Protein AF-A0AAI9C1G9-F1 (afdb_monomer)

Nearest PDB structures (foldseek):
  2fsv-assembly1_C  TM=9.265E-01  e=2.258E-11  Rhodospirillum rubrum
  1nm5-assembly1_C  TM=9.091E-01  e=2.316E-10  Rhodospirillum rubrum
  1pno-assembly1_A  TM=8.678E-01  e=1.415E-10  Rhodospirillum rubrum
  1d4o-assembly1_A  TM=9.090E-01  e=1.015E-09  Bos taurus
  1pt9-assembly1_A  TM=8.910E-01  e=1.213E-09  Homo sapiens

Structure (mmCIF, N/CA/C/O backbone):
data_AF-A0AAI9C1G9-F1
#
_entry.id   AF-A0AAI9C1G9-F1
#
loop_
_atom_site.group_PDB
_atom_site.id
_atom_site.type_symbol
_atom_site.label_atom_id
_atom_site.label_alt_id
_atom_site.label_comp_id
_atom_site.label_asym_id
_atom_site.label_entity_id
_atom_site.label_seq_id
_atom_site.pdbx_PDB_ins_code
_atom_site.Cartn_x
_atom_site.Cartn_y
_atom_site.Cartn_z
_atom_site.occupancy
_atom_site.B_iso_or_equiv
_atom_site.auth_seq_id
_atom_site.auth_comp_id
_atom_site.auth_asym_id
_atom_site.auth_atom_id
_atom_site.pdbx_PDB_model_num
ATOM 1 N N . MET A 1 1 ? -0.923 26.317 -31.491 1.00 44.28 1 MET A N 1
ATOM 2 C CA . MET A 1 1 ? -0.636 27.237 -30.366 1.00 44.28 1 MET A CA 1
ATOM 3 C C . MET A 1 1 ? 0.848 27.139 -30.075 1.00 44.28 1 MET A C 1
ATOM 5 O O . MET A 1 1 ? 1.310 26.028 -29.861 1.00 44.28 1 MET A O 1
ATOM 9 N N . SER A 1 2 ? 1.595 28.244 -30.131 1.00 45.97 2 SER A N 1
ATOM 10 C CA . SER A 1 2 ? 3.018 28.230 -29.764 1.00 45.97 2 SER A CA 1
ATOM 11 C C . SER A 1 2 ? 3.150 27.830 -28.288 1.00 45.97 2 SER A C 1
ATOM 13 O O . SER A 1 2 ? 2.662 28.537 -27.409 1.00 45.97 2 SER A O 1
ATOM 15 N N . LEU A 1 3 ? 3.766 26.677 -28.019 1.00 59.25 3 LEU A N 1
ATOM 16 C CA . LEU A 1 3 ? 4.026 26.133 -26.677 1.00 59.25 3 LEU A CA 1
ATOM 17 C C . LEU A 1 3 ? 5.190 26.847 -25.958 1.00 59.25 3 LEU A C 1
ATOM 19 O O . LEU A 1 3 ? 5.670 26.363 -24.936 1.00 59.25 3 LEU A O 1
ATOM 23 N N . GLY A 1 4 ? 5.624 28.019 -26.440 1.00 59.50 4 GLY A N 1
ATOM 24 C CA . GLY A 1 4 ? 6.788 28.748 -25.921 1.00 59.50 4 GLY A CA 1
ATOM 25 C C . GLY A 1 4 ? 6.723 29.145 -24.438 1.00 59.50 4 GLY A C 1
ATOM 26 O O . GLY A 1 4 ? 7.753 29.454 -23.850 1.00 59.50 4 GLY A O 1
ATOM 27 N N . PHE A 1 5 ? 5.546 29.100 -23.801 1.00 68.44 5 PHE A N 1
ATOM 28 C CA . PHE A 1 5 ? 5.408 29.350 -22.360 1.00 68.44 5 PHE A CA 1
ATOM 29 C C . PHE A 1 5 ? 5.807 28.146 -21.484 1.00 68.44 5 PHE A C 1
ATOM 31 O O . PHE A 1 5 ? 6.069 28.314 -20.291 1.00 68.44 5 PHE A O 1
ATOM 38 N N . VAL A 1 6 ? 5.871 26.931 -22.043 1.00 75.50 6 VAL A N 1
ATOM 39 C CA . VAL A 1 6 ? 6.248 25.720 -21.301 1.00 75.50 6 VAL A CA 1
ATOM 40 C C . VAL A 1 6 ? 7.773 25.611 -21.274 1.00 75.50 6 VAL A C 1
ATOM 42 O O . VAL A 1 6 ? 8.403 24.997 -22.132 1.00 75.50 6 VAL A O 1
ATOM 45 N N . SER A 1 7 ? 8.417 26.222 -20.282 1.00 83.81 7 SER A N 1
ATOM 46 C CA . SER A 1 7 ? 9.854 26.024 -20.038 1.00 83.81 7 SER A CA 1
ATOM 47 C C . SER A 1 7 ? 10.109 24.748 -19.221 1.00 83.81 7 SER A C 1
ATOM 49 O O . SER A 1 7 ? 9.239 24.299 -18.476 1.00 83.81 7 SER A O 1
ATOM 51 N N . MET A 1 8 ? 11.312 24.163 -19.315 1.00 81.94 8 MET A N 1
ATOM 52 C CA . MET A 1 8 ? 11.683 23.029 -18.444 1.00 81.94 8 MET A CA 1
ATOM 53 C C . MET A 1 8 ? 11.660 23.425 -16.962 1.00 81.94 8 MET A C 1
ATOM 55 O O . MET A 1 8 ? 11.262 22.635 -16.113 1.00 81.94 8 MET A O 1
ATOM 59 N N . ASN A 1 9 ? 11.976 24.687 -16.659 1.00 87.50 9 ASN A N 1
ATOM 60 C CA . ASN A 1 9 ? 11.858 25.241 -15.312 1.00 87.50 9 ASN A CA 1
ATOM 61 C C . ASN A 1 9 ? 10.407 25.233 -14.813 1.00 87.50 9 ASN A C 1
ATOM 63 O O . ASN A 1 9 ? 10.167 24.906 -13.653 1.00 87.50 9 ASN A O 1
ATOM 67 N N . LEU A 1 10 ? 9.437 25.545 -15.682 1.00 88.69 10 LEU A N 1
ATOM 68 C CA . LEU A 1 10 ? 8.017 25.485 -15.331 1.00 88.69 10 LEU A CA 1
ATOM 69 C C . LEU A 1 10 ? 7.576 24.047 -15.028 1.00 88.69 10 LEU A C 1
ATOM 71 O O . LEU A 1 10 ? 6.888 23.828 -14.035 1.00 88.69 10 LEU A O 1
ATOM 75 N N . VAL A 1 11 ? 8.006 23.068 -15.832 1.00 86.88 11 VAL A N 1
ATOM 76 C CA . VAL A 1 11 ? 7.728 21.638 -15.593 1.00 86.88 11 VAL A CA 1
ATOM 77 C C . VAL A 1 11 ? 8.262 21.207 -14.224 1.00 86.88 11 VAL A C 1
ATOM 79 O O . VAL A 1 11 ? 7.514 20.658 -13.414 1.00 86.88 11 VAL A O 1
ATOM 82 N N . THR A 1 12 ? 9.521 21.529 -13.922 1.00 87.31 12 THR A N 1
ATOM 83 C CA . THR A 1 12 ? 10.142 21.220 -12.625 1.00 87.31 12 THR A CA 1
ATOM 84 C C . THR A 1 12 ? 9.409 21.892 -11.462 1.00 87.31 12 THR A C 1
ATOM 86 O O . THR A 1 12 ? 9.171 21.258 -10.433 1.00 87.31 12 THR A O 1
ATOM 89 N N . LEU A 1 13 ? 8.996 23.154 -11.619 1.00 91.06 13 LEU A N 1
ATOM 90 C CA . LEU A 1 13 ? 8.278 23.902 -10.584 1.00 91.06 13 LEU A CA 1
ATOM 91 C C . LEU A 1 13 ? 6.879 23.327 -10.325 1.00 91.06 13 LEU A C 1
ATOM 93 O O . LEU A 1 13 ? 6.468 23.216 -9.170 1.00 91.06 13 LEU A O 1
ATOM 97 N N . LEU A 1 14 ? 6.163 22.904 -11.369 1.00 92.44 14 LEU A N 1
ATOM 98 C CA . LEU A 1 14 ? 4.859 22.258 -11.219 1.00 92.44 14 LEU A CA 1
ATOM 99 C C . LEU A 1 14 ? 4.972 20.869 -10.574 1.00 92.44 14 LEU A C 1
ATOM 101 O O . LEU A 1 14 ? 4.165 20.539 -9.705 1.00 92.44 14 LEU A O 1
ATOM 105 N N . TYR A 1 15 ? 5.997 20.078 -10.911 1.00 90.69 15 TYR A N 1
ATOM 106 C CA . TYR A 1 15 ? 6.278 18.818 -10.212 1.00 90.69 15 TYR A CA 1
ATOM 107 C C . TYR A 1 15 ? 6.652 19.028 -8.742 1.00 90.69 15 TYR A C 1
ATOM 109 O O . TYR A 1 15 ? 6.227 18.249 -7.882 1.00 90.69 15 TYR A O 1
ATOM 117 N N . LEU A 1 16 ? 7.382 20.099 -8.422 1.00 91.06 16 LEU A N 1
ATOM 118 C CA . LEU A 1 16 ? 7.645 20.483 -7.037 1.00 91.06 16 LEU A CA 1
ATOM 119 C C . LEU A 1 16 ? 6.346 20.868 -6.312 1.00 91.06 16 LEU A C 1
ATOM 121 O O . LEU A 1 16 ? 6.103 20.392 -5.204 1.00 91.06 16 LEU A O 1
ATOM 125 N N . ALA A 1 17 ? 5.478 21.663 -6.944 1.00 93.88 17 ALA A N 1
ATOM 126 C CA . ALA A 1 17 ? 4.178 22.028 -6.383 1.00 93.88 17 ALA A CA 1
ATOM 127 C C . ALA A 1 17 ? 3.296 20.791 -6.128 1.00 93.88 17 ALA A C 1
ATOM 129 O O . ALA A 1 17 ? 2.749 20.643 -5.034 1.00 93.88 17 ALA A O 1
ATOM 130 N N . ALA A 1 18 ? 3.226 19.858 -7.084 1.00 94.12 18 ALA A N 1
ATOM 131 C CA . ALA A 1 18 ? 2.527 18.583 -6.917 1.00 94.12 18 ALA A CA 1
ATOM 132 C C . ALA A 1 18 ? 3.094 17.766 -5.742 1.00 94.12 18 ALA A C 1
ATOM 134 O O . ALA A 1 18 ? 2.337 17.223 -4.936 1.00 94.12 18 ALA A O 1
ATOM 135 N N . SER A 1 19 ? 4.420 17.739 -5.594 1.00 91.62 19 SER A N 1
ATOM 136 C CA . SER A 1 19 ? 5.102 17.056 -4.488 1.00 91.62 19 SER A CA 1
ATOM 137 C C . SER A 1 19 ? 4.738 17.660 -3.126 1.00 91.62 19 SER A C 1
ATOM 139 O O . SER A 1 19 ? 4.426 16.927 -2.187 1.00 91.62 19 SER A O 1
ATOM 141 N N . VAL A 1 20 ? 4.684 18.993 -3.020 1.00 93.94 20 VAL A N 1
ATOM 142 C CA . VAL A 1 20 ? 4.212 19.688 -1.809 1.00 93.94 20 VAL A CA 1
ATOM 143 C C . VAL A 1 20 ? 2.753 19.336 -1.509 1.00 93.94 20 VAL A C 1
ATOM 145 O O . VAL A 1 20 ? 2.414 19.060 -0.357 1.00 93.94 20 VAL A O 1
ATOM 148 N N . CYS A 1 21 ? 1.889 19.278 -2.525 1.00 95.25 21 CYS A N 1
ATOM 149 C CA . CYS A 1 21 ? 0.504 18.841 -2.354 1.00 95.25 21 CYS A CA 1
ATOM 150 C C . CYS A 1 21 ? 0.409 17.403 -1.816 1.00 95.25 21 CYS A C 1
ATOM 152 O O . CYS A 1 21 ? -0.382 17.165 -0.906 1.00 95.25 21 CYS A O 1
ATOM 154 N N . PHE A 1 22 ? 1.234 16.462 -2.289 1.00 92.81 22 PHE A N 1
ATOM 155 C CA . PHE A 1 22 ? 1.255 15.094 -1.750 1.00 92.81 22 PHE A CA 1
ATOM 156 C C . PHE A 1 22 ? 1.723 15.030 -0.290 1.00 92.81 22 PHE A C 1
ATOM 158 O O . PHE A 1 22 ? 1.131 14.299 0.509 1.00 92.81 22 PHE A O 1
ATOM 165 N N . ILE A 1 23 ? 2.716 15.836 0.099 1.00 92.81 23 ILE A N 1
ATOM 166 C CA . ILE A 1 23 ? 3.139 15.954 1.506 1.00 92.81 23 ILE A CA 1
ATOM 167 C C . ILE A 1 23 ? 1.973 16.456 2.370 1.00 92.81 23 ILE A C 1
ATOM 169 O O . ILE A 1 23 ? 1.666 15.877 3.415 1.00 92.81 23 ILE A O 1
ATOM 173 N N . GLN A 1 24 ? 1.283 17.505 1.917 1.00 94.56 24 GLN A N 1
ATOM 174 C CA . GLN A 1 24 ? 0.134 18.068 2.629 1.00 94.56 24 GLN A CA 1
ATOM 175 C C . GLN A 1 24 ? -1.062 17.113 2.657 1.00 94.56 24 GLN A C 1
ATOM 177 O O . GLN A 1 24 ? -1.815 17.111 3.632 1.00 94.56 24 GLN A O 1
ATOM 182 N N . ALA A 1 25 ? -1.212 16.263 1.641 1.00 94.56 25 ALA A N 1
ATOM 183 C CA . ALA A 1 25 ? -2.223 15.219 1.624 1.00 94.56 25 ALA A CA 1
ATOM 184 C C . ALA A 1 25 ? -1.995 14.208 2.753 1.00 94.56 25 ALA A C 1
ATOM 186 O O . ALA A 1 25 ? -2.891 13.996 3.569 1.00 94.56 25 ALA A O 1
ATOM 187 N N . LEU A 1 26 ? -0.780 13.657 2.866 1.00 90.06 26 LEU A N 1
ATOM 188 C CA . LEU A 1 26 ? -0.427 12.705 3.926 1.00 90.06 26 LEU A CA 1
ATOM 189 C C . LEU A 1 26 ? -0.532 13.332 5.320 1.00 90.06 26 LEU A C 1
ATOM 191 O O . LEU A 1 26 ? -1.089 12.718 6.229 1.00 90.06 26 LEU A O 1
ATOM 195 N N . LYS A 1 27 ? -0.072 14.579 5.477 1.00 90.12 27 LYS A N 1
ATOM 196 C CA . LYS A 1 27 ? -0.212 15.325 6.735 1.00 90.12 27 LYS A CA 1
ATOM 197 C C . LYS A 1 27 ? -1.676 15.582 7.094 1.00 90.12 27 LYS A C 1
ATOM 199 O O . LYS A 1 27 ? -2.057 15.477 8.251 1.00 90.12 27 LYS A O 1
ATOM 204 N N . GLY A 1 28 ? -2.513 15.920 6.117 1.00 90.62 28 GLY A N 1
ATOM 205 C CA . GLY A 1 28 ? -3.938 16.136 6.350 1.00 90.62 28 GLY A CA 1
ATOM 206 C C . GLY A 1 28 ? -4.667 14.847 6.733 1.00 90.62 28 GLY A C 1
ATOM 207 O O . GLY A 1 28 ? -5.571 14.892 7.563 1.00 90.62 28 GLY A O 1
ATOM 208 N N . LEU A 1 29 ? -4.254 13.706 6.171 1.00 90.06 29 LEU A N 1
ATOM 209 C CA . LEU A 1 29 ? -4.832 12.386 6.441 1.00 90.06 29 LEU A CA 1
ATOM 210 C C . LEU A 1 29 ? -4.457 11.811 7.817 1.00 90.06 29 LEU A C 1
ATOM 212 O O . LEU A 1 29 ? -5.131 10.893 8.276 1.00 90.06 29 LEU A O 1
ATOM 216 N N . SER A 1 30 ? -3.436 12.341 8.500 1.00 83.44 30 SER A N 1
ATOM 217 C CA . SER A 1 30 ? -3.030 11.840 9.822 1.00 83.44 30 SER A CA 1
ATOM 218 C C . SER A 1 30 ? -3.957 12.269 10.964 1.00 83.44 30 SER A C 1
ATOM 220 O O . SER A 1 30 ? -3.856 11.718 12.057 1.00 83.44 30 SER A O 1
ATOM 222 N N . HIS A 1 31 ? -4.856 13.233 10.733 1.00 80.19 31 HIS A N 1
ATOM 223 C CA . HIS A 1 31 ? -5.851 13.668 11.714 1.00 80.19 31 HIS A CA 1
ATOM 224 C C . HIS A 1 31 ? -7.273 13.643 11.132 1.00 80.19 31 HIS A C 1
ATOM 226 O O . HIS A 1 31 ? -7.500 14.185 10.046 1.00 80.19 31 HIS A O 1
ATOM 232 N N . PRO A 1 32 ? -8.267 13.097 11.863 1.00 81.44 32 PRO A N 1
ATOM 233 C CA . PRO A 1 32 ? -9.651 13.016 11.388 1.00 81.44 32 PRO A CA 1
ATOM 234 C C . PRO A 1 32 ? -10.263 14.367 10.986 1.00 81.44 32 PRO A C 1
ATOM 236 O O . PRO A 1 32 ? -10.933 14.456 9.958 1.00 81.44 32 PRO A O 1
ATOM 239 N N . SER A 1 33 ? -9.982 15.438 11.738 1.00 85.00 33 SER A N 1
ATOM 240 C CA . SER A 1 33 ? -10.508 16.787 11.468 1.00 85.00 33 SER A CA 1
ATOM 241 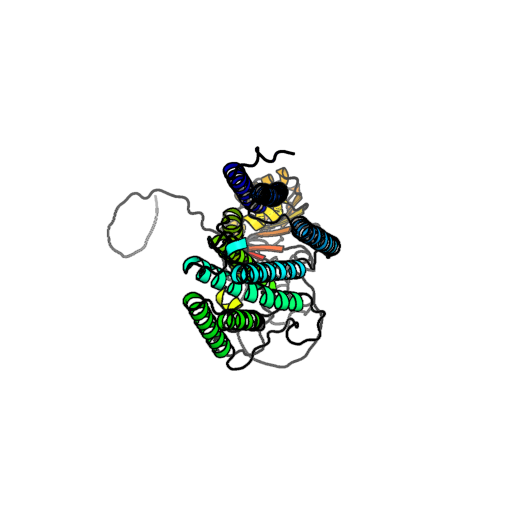C C . SER A 1 33 ? -9.975 17.396 10.165 1.00 85.00 33 SER A C 1
ATOM 243 O O . SER A 1 33 ? -10.669 18.172 9.508 1.00 85.00 33 SER A O 1
ATOM 245 N N . THR A 1 34 ? -8.761 17.025 9.749 1.00 91.25 34 THR A N 1
ATOM 246 C CA . THR A 1 34 ? -8.126 17.519 8.519 1.00 91.25 34 THR A CA 1
ATOM 247 C C . THR A 1 34 ? -8.200 16.533 7.356 1.00 91.25 34 THR A C 1
ATOM 249 O O . THR A 1 34 ? -7.840 16.907 6.239 1.00 91.25 34 THR A O 1
ATOM 252 N N . ALA A 1 35 ? -8.717 15.317 7.562 1.00 89.12 35 ALA A N 1
ATOM 253 C CA . ALA A 1 35 ? -8.686 14.233 6.579 1.00 89.12 35 ALA A CA 1
ATOM 254 C C . ALA A 1 35 ? -9.313 14.610 5.225 1.00 89.12 35 ALA A C 1
ATOM 256 O O . ALA A 1 35 ? -8.740 14.330 4.171 1.00 89.12 35 ALA A O 1
ATOM 257 N N . ARG A 1 36 ? -10.450 15.326 5.230 1.00 92.75 36 ARG A N 1
ATOM 258 C CA . ARG A 1 36 ? -11.098 15.801 3.989 1.00 92.75 36 ARG A CA 1
ATOM 259 C C . ARG A 1 36 ? -10.227 16.805 3.228 1.00 92.75 36 ARG A C 1
ATOM 261 O O . ARG A 1 36 ? -10.120 16.717 2.008 1.00 92.75 36 ARG A O 1
ATOM 268 N N . ARG A 1 37 ? -9.585 17.737 3.945 1.00 93.75 37 ARG A N 1
ATOM 269 C CA . ARG A 1 37 ? -8.649 18.711 3.354 1.00 93.75 37 ARG A CA 1
ATOM 270 C C . ARG A 1 37 ? -7.398 18.016 2.815 1.00 93.75 37 ARG A C 1
ATOM 272 O O . ARG A 1 37 ? -6.958 18.349 1.723 1.00 93.75 37 ARG A O 1
ATOM 279 N N . GLY A 1 38 ? -6.878 17.018 3.531 1.00 94.81 38 GLY A N 1
ATOM 280 C CA . GLY A 1 38 ? -5.780 16.172 3.056 1.00 94.81 38 GLY A CA 1
ATOM 281 C C . GLY A 1 38 ? -6.113 15.490 1.728 1.00 94.81 38 GLY A C 1
ATOM 282 O O . GLY A 1 38 ? -5.350 15.587 0.771 1.00 94.81 38 GLY A O 1
ATOM 283 N N . ASN A 1 39 ? -7.301 14.891 1.619 1.00 95.00 39 ASN A N 1
ATOM 284 C CA . ASN A 1 39 ? -7.730 14.260 0.371 1.00 95.00 39 ASN A CA 1
ATOM 285 C C . ASN A 1 39 ? -7.846 15.259 -0.801 1.00 95.00 39 ASN A C 1
ATOM 287 O O . ASN A 1 39 ? -7.456 14.943 -1.922 1.00 95.00 39 ASN A O 1
ATOM 291 N N . LEU A 1 40 ? -8.322 16.486 -0.547 1.00 95.69 40 LEU A N 1
ATOM 292 C CA . LEU A 1 40 ? -8.362 17.557 -1.555 1.00 95.69 40 LEU A CA 1
ATOM 293 C C . LEU A 1 40 ? -6.963 17.930 -2.065 1.00 95.69 40 LEU A C 1
ATOM 295 O O . LEU A 1 40 ? -6.779 18.049 -3.275 1.00 95.69 40 LEU A O 1
ATOM 299 N N . PHE A 1 41 ? -5.970 18.051 -1.176 1.00 95.81 41 PHE A N 1
ATOM 300 C CA . PHE A 1 41 ? -4.577 18.261 -1.587 1.00 95.81 41 PHE A CA 1
ATOM 301 C C . PHE A 1 41 ? -4.046 17.102 -2.435 1.00 95.81 41 PHE A C 1
ATOM 303 O O . PHE A 1 41 ? -3.352 17.348 -3.418 1.00 95.81 41 PHE A O 1
ATOM 310 N N . GLY A 1 42 ? -4.409 15.857 -2.111 1.00 94.50 42 GLY A N 1
ATOM 311 C CA . GLY A 1 42 ? -4.023 14.684 -2.900 1.00 94.50 42 GLY A CA 1
ATOM 312 C C . GLY A 1 42 ? -4.598 14.711 -4.318 1.00 94.50 42 GLY A C 1
ATOM 313 O O . GLY A 1 42 ? -3.865 14.515 -5.286 1.00 94.50 42 GLY A O 1
ATOM 314 N N . MET A 1 43 ? -5.892 15.025 -4.454 1.00 95.56 43 MET A N 1
ATOM 315 C CA . MET A 1 43 ? -6.541 15.176 -5.763 1.00 95.56 43 MET A CA 1
ATOM 316 C C . MET A 1 43 ? -5.929 16.325 -6.574 1.00 95.56 43 MET A C 1
ATOM 318 O O . MET A 1 43 ? -5.639 16.149 -7.755 1.00 95.56 43 MET A O 1
ATOM 322 N N . GLY A 1 44 ? -5.685 17.476 -5.938 1.00 96.00 44 GLY A N 1
ATOM 323 C CA . GLY A 1 44 ? -5.035 18.621 -6.579 1.00 96.00 44 GLY A CA 1
ATOM 324 C C . GLY A 1 44 ? -3.606 18.311 -7.033 1.00 96.00 44 GLY A C 1
ATOM 325 O O . GLY A 1 44 ? -3.252 18.605 -8.171 1.00 96.00 44 GLY A O 1
ATOM 326 N N . GLY A 1 45 ? -2.808 17.653 -6.188 1.00 94.75 45 GLY A N 1
ATOM 327 C CA . GLY A 1 45 ? -1.444 17.236 -6.521 1.00 94.75 45 GLY A CA 1
ATOM 328 C C . GLY A 1 45 ? -1.395 16.276 -7.710 1.00 94.75 45 GLY A C 1
ATOM 329 O O . GLY A 1 45 ? -0.602 16.481 -8.627 1.00 94.75 45 GLY A O 1
ATOM 330 N N . MET A 1 46 ? -2.291 15.284 -7.746 1.00 94.81 46 MET A N 1
ATOM 331 C CA . MET A 1 46 ? -2.400 14.360 -8.879 1.00 94.81 46 MET A CA 1
ATOM 332 C C . MET A 1 46 ? -2.841 15.072 -10.166 1.00 94.81 46 MET A C 1
ATOM 334 O O . MET A 1 46 ? -2.276 14.819 -11.227 1.00 94.81 46 MET A O 1
ATOM 338 N N . ALA A 1 47 ? -3.805 15.995 -10.081 1.00 94.38 47 ALA A N 1
ATOM 339 C CA . ALA A 1 47 ? -4.246 16.780 -11.233 1.00 94.38 47 ALA A CA 1
ATOM 340 C C . ALA A 1 47 ? -3.110 17.639 -11.812 1.00 94.38 47 ALA A C 1
ATOM 342 O O . ALA A 1 47 ? -2.915 17.644 -13.027 1.00 94.38 47 ALA A O 1
ATOM 343 N N . ILE A 1 48 ? -2.331 18.309 -10.952 1.00 94.25 48 ILE A N 1
ATOM 344 C CA . ILE A 1 48 ? -1.150 19.079 -11.367 1.00 94.25 48 ILE A CA 1
ATOM 345 C C . ILE A 1 48 ? -0.140 18.151 -12.040 1.00 94.25 48 ILE A C 1
ATOM 347 O O . ILE A 1 48 ? 0.273 18.433 -13.157 1.00 94.25 48 ILE A O 1
ATOM 351 N N . ALA A 1 49 ? 0.214 17.026 -11.412 1.00 91.69 49 ALA A N 1
ATOM 352 C CA . ALA A 1 49 ? 1.210 16.110 -11.956 1.00 91.69 49 ALA A CA 1
ATOM 353 C C . ALA A 1 49 ? 0.830 15.578 -13.347 1.00 91.69 49 ALA A C 1
ATOM 355 O O . ALA A 1 49 ? 1.639 15.657 -14.269 1.00 91.69 49 ALA A O 1
ATOM 356 N N . VAL A 1 50 ? -0.409 15.103 -13.519 1.00 89.88 50 VAL A N 1
ATOM 357 C CA . VAL A 1 50 ? -0.904 14.613 -14.815 1.00 89.88 50 VAL A CA 1
ATOM 358 C C . VAL A 1 50 ? -0.903 15.732 -15.856 1.00 89.88 50 VAL A C 1
ATOM 360 O O . VAL A 1 50 ? -0.412 15.528 -16.966 1.00 89.88 50 VAL A O 1
ATOM 363 N N . ALA A 1 51 ? -1.392 16.927 -15.507 1.00 90.12 51 ALA A N 1
ATOM 364 C CA . ALA A 1 51 ? -1.392 18.069 -16.419 1.00 90.12 51 ALA A CA 1
ATOM 365 C C . ALA A 1 51 ? 0.032 18.466 -16.842 1.00 90.12 51 ALA A C 1
ATOM 367 O O . ALA A 1 51 ? 0.276 18.713 -18.021 1.00 90.12 51 ALA A O 1
ATOM 368 N N . THR A 1 52 ? 0.988 18.470 -15.910 1.00 90.44 52 THR A N 1
ATOM 369 C CA . THR A 1 52 ? 2.400 18.754 -16.189 1.00 90.44 52 THR A CA 1
ATOM 370 C C . THR A 1 52 ? 3.021 17.714 -17.114 1.00 90.44 52 THR A C 1
ATOM 372 O O . THR A 1 52 ? 3.725 18.089 -18.048 1.00 90.44 52 THR A O 1
ATOM 375 N N . THR A 1 53 ? 2.738 16.423 -16.915 1.00 88.00 53 THR A N 1
ATOM 376 C CA . THR A 1 53 ? 3.236 15.369 -17.809 1.00 88.00 53 THR A CA 1
ATOM 377 C C . THR A 1 53 ? 2.640 15.494 -19.212 1.00 88.00 53 THR A C 1
ATOM 379 O O . THR A 1 53 ? 3.372 15.378 -20.189 1.00 88.00 53 THR A O 1
ATOM 382 N N . VAL A 1 54 ? 1.349 15.819 -19.338 1.00 85.19 54 VAL A N 1
ATOM 383 C CA . VAL A 1 54 ? 0.729 16.095 -20.647 1.00 85.19 54 VAL A CA 1
ATOM 384 C C . VAL A 1 54 ? 1.375 17.311 -21.318 1.00 85.19 54 VAL A C 1
ATOM 386 O O . VAL A 1 54 ? 1.713 17.244 -22.497 1.00 85.19 54 VAL A O 1
ATOM 389 N N . MET A 1 55 ? 1.609 18.403 -20.580 1.00 84.94 55 MET A N 1
ATOM 390 C CA . MET A 1 55 ? 2.312 19.582 -21.106 1.00 84.94 55 MET A CA 1
ATOM 391 C C . MET A 1 55 ? 3.736 19.251 -21.568 1.00 84.94 55 MET A C 1
ATOM 393 O O . MET A 1 55 ? 4.156 19.733 -22.618 1.00 84.94 55 MET A O 1
ATOM 397 N N . LEU A 1 56 ? 4.463 18.422 -20.813 1.00 83.94 56 LEU A N 1
ATOM 398 C CA . LEU A 1 56 ? 5.802 17.962 -21.178 1.00 83.94 56 LEU A CA 1
ATOM 399 C C . LEU A 1 56 ? 5.777 17.150 -22.479 1.00 83.94 56 LEU A C 1
ATOM 401 O O . LEU A 1 56 ? 6.580 17.421 -23.363 1.00 83.94 56 LEU A O 1
ATOM 405 N N . ILE A 1 57 ? 4.833 16.217 -22.630 1.00 80.62 57 ILE A N 1
ATOM 406 C CA . ILE A 1 57 ? 4.693 15.413 -23.856 1.00 80.62 57 ILE A CA 1
ATOM 407 C C . ILE A 1 57 ? 4.408 16.312 -25.066 1.00 80.62 57 ILE A C 1
ATOM 409 O O . ILE A 1 57 ? 5.076 16.192 -26.091 1.00 80.62 57 ILE A O 1
ATOM 413 N N . LEU A 1 58 ? 3.458 17.246 -24.944 1.00 80.00 58 LEU A N 1
ATOM 414 C CA . LEU A 1 58 ? 3.117 18.175 -26.028 1.00 80.00 58 LEU A CA 1
ATOM 415 C C . LEU A 1 58 ? 4.299 19.067 -26.417 1.00 80.00 58 LEU A C 1
ATOM 417 O O . LEU A 1 58 ? 4.481 19.362 -27.597 1.00 80.00 58 LEU A O 1
ATOM 421 N N . LYS A 1 59 ? 5.106 19.487 -25.438 1.00 80.31 59 LYS A N 1
ATOM 422 C CA . LYS A 1 59 ? 6.327 20.246 -25.693 1.00 80.31 59 LYS A CA 1
ATOM 423 C C . LYS A 1 59 ? 7.366 19.410 -26.437 1.00 80.31 59 LYS A C 1
ATOM 425 O O . LYS A 1 59 ? 7.846 19.860 -27.466 1.00 80.31 59 LYS A O 1
ATOM 430 N N . LEU A 1 60 ? 7.680 18.208 -25.949 1.00 77.56 60 LEU A N 1
ATOM 431 C CA . LEU A 1 60 ? 8.657 17.320 -26.591 1.00 77.56 60 LEU A CA 1
ATOM 432 C C . LEU A 1 60 ? 8.257 17.005 -28.038 1.00 77.56 60 LEU A C 1
ATOM 434 O O . LEU A 1 60 ? 9.105 16.992 -28.922 1.00 77.56 60 LEU A O 1
ATOM 438 N N . GLN A 1 61 ? 6.959 16.831 -28.296 1.00 74.25 61 GLN A N 1
ATOM 439 C CA . GLN A 1 61 ? 6.436 16.661 -29.649 1.00 74.25 61 GLN A CA 1
ATOM 440 C C . GLN A 1 61 ? 6.613 17.921 -30.514 1.00 74.25 61 GLN A C 1
ATOM 442 O O . GLN A 1 61 ? 6.937 17.808 -31.694 1.00 74.25 61 GLN A O 1
ATOM 447 N N . ALA A 1 62 ? 6.387 19.113 -29.957 1.00 74.06 62 ALA A N 1
ATOM 448 C CA . ALA A 1 62 ? 6.577 20.372 -30.675 1.00 74.06 62 ALA A CA 1
ATOM 449 C C . ALA A 1 62 ? 8.058 20.647 -30.988 1.00 74.06 62 ALA A C 1
ATOM 451 O O . ALA A 1 62 ? 8.361 21.101 -32.088 1.00 74.06 62 ALA A O 1
ATOM 452 N N . ASP A 1 63 ? 8.956 20.337 -30.051 1.00 72.12 63 ASP A N 1
ATOM 453 C CA . ASP A 1 63 ? 10.404 20.482 -30.221 1.00 72.12 63 ASP A CA 1
ATOM 454 C C . ASP A 1 63 ? 10.927 19.478 -31.270 1.00 72.12 63 ASP A C 1
ATOM 456 O O . ASP A 1 63 ? 11.677 19.863 -32.162 1.00 72.12 63 ASP A O 1
ATOM 460 N N . ALA A 1 64 ? 10.454 18.225 -31.244 1.00 69.12 64 ALA A N 1
ATOM 461 C CA . ALA A 1 64 ? 10.795 17.215 -32.251 1.00 69.12 64 ALA A CA 1
ATOM 462 C C . ALA A 1 64 ? 10.276 17.569 -33.657 1.00 69.12 64 ALA A C 1
ATOM 464 O O . ALA A 1 64 ? 10.956 17.320 -34.644 1.00 69.12 64 ALA A O 1
ATOM 465 N N . ALA A 1 65 ? 9.094 18.188 -33.764 1.00 66.62 65 ALA A N 1
ATOM 466 C CA . ALA A 1 65 ? 8.543 18.645 -35.043 1.00 66.62 65 ALA A CA 1
ATOM 467 C C . ALA A 1 65 ? 9.264 19.879 -35.623 1.00 66.62 65 ALA A C 1
ATOM 469 O O . ALA A 1 65 ? 9.064 20.209 -36.792 1.00 66.62 65 ALA A O 1
ATOM 470 N N . ALA A 1 66 ? 10.057 20.584 -34.810 1.00 64.44 66 ALA A N 1
ATOM 471 C CA . ALA A 1 66 ? 10.858 21.727 -35.238 1.00 64.44 66 ALA A CA 1
ATOM 472 C C . ALA A 1 66 ? 12.252 21.325 -35.757 1.00 64.44 66 ALA A C 1
ATOM 474 O O . ALA A 1 66 ? 12.919 22.162 -36.368 1.00 64.44 66 ALA A O 1
ATOM 475 N N . ASP A 1 67 ? 12.685 20.078 -35.537 1.00 61.06 67 ASP A N 1
ATOM 476 C CA . ASP A 1 67 ? 13.951 19.552 -36.047 1.00 61.06 67 ASP A CA 1
ATOM 477 C C . ASP A 1 67 ? 13.771 18.984 -37.474 1.00 61.06 67 ASP A C 1
ATOM 479 O O . ASP A 1 67 ? 13.092 17.971 -37.653 1.00 61.06 67 ASP A O 1
ATOM 483 N N . PRO A 1 68 ? 14.365 19.602 -38.515 1.00 56.56 68 PRO A N 1
ATOM 484 C CA . PRO A 1 68 ? 14.212 19.161 -39.903 1.00 56.56 68 PRO A CA 1
ATOM 485 C C . PRO A 1 68 ? 14.846 17.791 -40.213 1.00 56.56 68 PRO A C 1
ATOM 487 O O . PRO A 1 68 ? 14.645 17.281 -41.315 1.00 56.56 68 PRO A O 1
ATOM 490 N N . LEU A 1 69 ? 15.611 17.198 -39.287 1.00 56.09 69 LEU A N 1
ATOM 491 C CA . LEU A 1 69 ? 16.224 15.870 -39.435 1.00 56.09 69 LEU A CA 1
ATOM 492 C C . LEU A 1 69 ? 15.330 14.720 -38.940 1.00 56.09 69 LEU A C 1
ATOM 494 O O . LEU A 1 69 ? 15.604 13.562 -39.259 1.00 56.09 69 LEU A O 1
ATOM 498 N N . VAL A 1 70 ? 14.265 15.013 -38.188 1.00 57.25 70 VAL A N 1
ATOM 499 C CA . VAL A 1 70 ? 13.362 14.008 -37.611 1.00 57.25 70 VAL A CA 1
ATOM 500 C C . VAL A 1 70 ? 12.079 13.965 -38.441 1.00 57.25 70 VAL A C 1
ATOM 502 O O . VAL A 1 70 ? 11.258 14.878 -38.403 1.00 57.25 70 VAL A O 1
ATOM 505 N N . GLY A 1 71 ? 11.913 12.907 -39.239 1.00 49.31 71 GLY A N 1
ATOM 506 C CA . GLY A 1 71 ? 10.736 12.726 -40.093 1.00 49.31 71 GLY A CA 1
ATOM 507 C C . GLY A 1 71 ? 9.424 12.808 -39.302 1.00 49.31 71 GLY A C 1
ATOM 508 O O . GLY A 1 71 ? 9.281 12.214 -38.236 1.00 49.31 71 GLY A O 1
ATOM 509 N N . SER A 1 72 ? 8.449 13.540 -39.843 1.00 51.84 72 SER A N 1
ATOM 510 C CA . SER A 1 72 ? 7.143 13.872 -39.247 1.00 51.84 72 SER A CA 1
ATOM 511 C C . SER A 1 72 ? 6.154 12.698 -39.125 1.00 51.84 72 SER A C 1
ATOM 513 O O . SER A 1 72 ? 4.940 12.904 -39.040 1.00 51.84 72 SER A O 1
ATOM 515 N N . ASP A 1 73 ? 6.639 11.462 -39.116 1.00 50.00 73 ASP A N 1
ATOM 516 C CA . ASP A 1 73 ? 5.822 10.269 -39.314 1.00 50.00 73 ASP A CA 1
ATOM 517 C C . ASP A 1 73 ? 5.524 9.581 -37.971 1.00 50.00 73 ASP A C 1
ATOM 519 O O . ASP A 1 73 ? 6.165 8.605 -37.595 1.00 50.00 73 ASP A O 1
ATOM 523 N N . GLY A 1 74 ? 4.526 10.081 -37.222 1.00 54.28 74 GLY A N 1
ATOM 524 C CA . GLY A 1 74 ? 3.877 9.261 -36.175 1.00 54.28 74 GLY A CA 1
ATOM 525 C C . GLY A 1 74 ? 3.396 9.921 -34.874 1.00 54.28 74 GLY A C 1
ATOM 526 O O . GLY A 1 74 ? 2.782 9.237 -34.054 1.00 54.28 74 GLY A O 1
ATOM 527 N N . GLY A 1 75 ? 3.601 11.225 -34.654 1.00 56.19 75 GLY A N 1
ATOM 528 C CA . GLY A 1 75 ? 3.456 11.849 -33.320 1.00 56.19 75 GLY A CA 1
ATOM 529 C C . GLY A 1 75 ? 2.076 11.782 -32.629 1.00 56.19 75 GLY A C 1
ATOM 530 O O . GLY A 1 75 ? 1.994 11.938 -31.414 1.00 56.19 75 GLY A O 1
ATOM 531 N N . GLY A 1 76 ? 0.978 11.530 -33.351 1.00 64.56 76 GLY A N 1
ATOM 532 C CA . GLY A 1 76 ? -0.375 11.510 -32.765 1.00 64.56 76 GLY A CA 1
ATOM 533 C C . GLY A 1 76 ? -0.766 10.199 -32.070 1.00 64.56 76 GLY A C 1
ATOM 534 O O . GLY A 1 76 ? -1.537 10.215 -31.107 1.00 64.56 76 GLY A O 1
ATOM 535 N N . LEU A 1 77 ? -0.236 9.062 -32.535 1.00 75.06 77 LEU A N 1
ATOM 536 C CA . LEU A 1 77 ? -0.653 7.740 -32.051 1.00 75.06 77 LEU A CA 1
ATOM 537 C C . LEU A 1 77 ? -0.233 7.505 -30.594 1.00 75.06 77 LEU A C 1
ATOM 539 O O . LEU A 1 77 ? -1.028 6.991 -29.810 1.00 75.06 77 LEU A O 1
ATOM 543 N N . GLY A 1 78 ? 0.970 7.936 -30.202 1.00 77.25 78 GLY A N 1
ATOM 544 C CA . GLY A 1 78 ? 1.466 7.791 -28.828 1.00 77.25 78 GLY A CA 1
ATOM 545 C C . GLY A 1 78 ? 0.618 8.552 -27.805 1.00 77.25 78 GLY A C 1
ATOM 546 O O . GLY A 1 78 ? 0.183 7.976 -26.808 1.00 77.25 78 GLY A O 1
ATOM 547 N N . LEU A 1 79 ? 0.301 9.823 -28.083 1.00 76.00 79 LEU A N 1
ATOM 548 C CA . LEU A 1 79 ? -0.563 10.635 -27.219 1.00 76.00 79 LEU A CA 1
ATOM 549 C C . LEU A 1 79 ? -1.963 10.014 -27.090 1.00 76.00 79 LEU A C 1
ATOM 551 O O . LEU A 1 79 ? -2.523 9.966 -25.994 1.00 76.00 79 LEU A O 1
ATOM 555 N N . TRP A 1 80 ? -2.510 9.499 -28.196 1.00 82.06 80 TRP A N 1
ATOM 556 C CA . TRP A 1 80 ? -3.799 8.812 -28.193 1.00 82.06 80 TRP A CA 1
ATOM 557 C C . TRP A 1 80 ? -3.779 7.543 -27.334 1.00 82.06 80 TRP A C 1
ATOM 559 O O . TRP A 1 80 ? -4.694 7.341 -26.539 1.00 82.06 80 TRP A O 1
ATOM 569 N N . LEU A 1 81 ? -2.726 6.723 -27.427 1.00 86.31 81 LEU A N 1
ATOM 570 C CA . LEU A 1 81 ? -2.561 5.521 -26.601 1.00 86.31 81 LEU A CA 1
ATOM 571 C C . LEU A 1 81 ? -2.454 5.857 -25.106 1.00 86.31 81 LEU A C 1
ATOM 573 O O . LEU A 1 81 ? -3.087 5.191 -24.285 1.00 86.31 81 LEU A O 1
ATOM 577 N N . VAL A 1 82 ? -1.713 6.911 -24.745 1.00 86.31 82 VAL A N 1
ATOM 578 C CA . VAL A 1 82 ? -1.615 7.387 -23.354 1.00 86.31 82 VAL A CA 1
ATOM 579 C C . VAL A 1 82 ? -2.980 7.846 -22.843 1.00 86.31 82 VAL A C 1
ATOM 581 O O . VAL A 1 82 ? -3.413 7.432 -21.766 1.00 86.31 82 VAL A O 1
ATOM 584 N N . LEU A 1 83 ? -3.686 8.669 -23.622 1.00 86.00 83 LEU A N 1
ATOM 585 C CA . LEU A 1 83 ? -4.989 9.211 -23.241 1.00 86.00 83 LEU A CA 1
ATOM 586 C C . LEU A 1 83 ? -6.036 8.096 -23.121 1.00 86.00 83 LEU A C 1
ATOM 588 O O . LEU A 1 83 ? -6.783 8.055 -22.143 1.00 86.00 83 LEU A O 1
ATOM 592 N N . LEU A 1 84 ? -6.027 7.138 -24.052 1.00 89.81 84 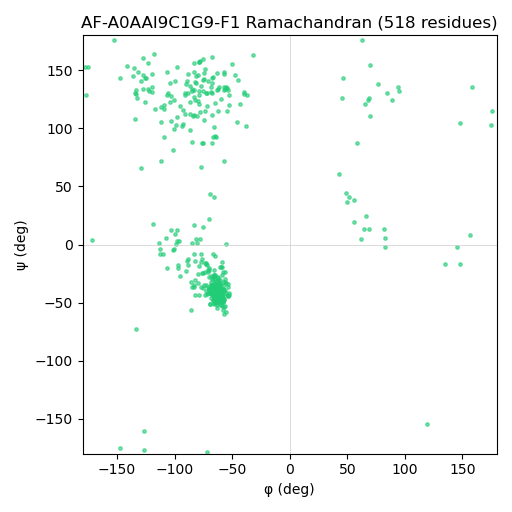LEU A N 1
ATOM 593 C CA . LEU A 1 84 ? -6.849 5.934 -23.995 1.00 89.81 84 LEU A CA 1
ATOM 594 C C . LEU A 1 84 ? -6.563 5.130 -22.721 1.00 89.81 84 LEU A C 1
ATOM 596 O O . LEU A 1 84 ? -7.499 4.758 -22.016 1.00 89.81 84 LEU A O 1
ATOM 600 N N . GLY A 1 85 ? -5.289 4.906 -22.387 1.00 91.12 85 GLY A N 1
ATOM 601 C CA . GLY A 1 85 ? -4.885 4.201 -21.170 1.00 91.12 85 GLY A CA 1
ATOM 602 C C . GLY A 1 85 ? -5.383 4.882 -19.893 1.00 91.12 85 GLY A C 1
ATOM 603 O O . GLY A 1 85 ? -5.962 4.221 -19.029 1.00 91.12 85 GLY A O 1
ATOM 604 N N . VAL A 1 86 ? -5.232 6.207 -19.792 1.00 90.19 86 VAL A N 1
ATOM 605 C CA . VAL A 1 86 ? -5.715 7.000 -18.646 1.00 90.19 86 VAL A CA 1
ATOM 606 C C . VAL A 1 86 ? -7.236 6.943 -18.531 1.00 90.19 86 VAL A C 1
ATOM 608 O O . VAL A 1 86 ? -7.757 6.723 -17.437 1.00 90.19 86 VAL A O 1
ATOM 611 N N . VAL A 1 87 ? -7.963 7.104 -19.640 1.00 91.50 87 VAL A N 1
ATOM 612 C CA . VAL A 1 87 ? -9.432 7.081 -19.637 1.00 91.50 87 VAL A CA 1
ATOM 613 C C . VAL A 1 87 ? -9.957 5.691 -19.289 1.00 91.50 87 VAL A C 1
ATOM 615 O O . VAL A 1 87 ? -10.815 5.570 -18.417 1.00 91.50 87 VAL A O 1
ATOM 618 N N . VAL A 1 88 ? -9.430 4.635 -19.913 1.00 94.44 88 VAL A N 1
ATOM 619 C CA . VAL A 1 88 ? -9.862 3.253 -19.657 1.00 94.44 88 VAL A CA 1
ATOM 620 C C . VAL A 1 88 ? -9.512 2.836 -18.229 1.00 94.44 88 VAL A C 1
ATOM 622 O O . VAL A 1 88 ? -10.386 2.377 -17.491 1.00 94.44 88 VAL A O 1
ATOM 625 N N . GLY A 1 89 ? -8.265 3.045 -17.801 1.00 92.38 89 GLY A N 1
ATOM 626 C CA . GLY A 1 89 ? -7.816 2.715 -16.448 1.00 92.38 89 GLY A CA 1
ATOM 627 C C . GLY A 1 89 ? -8.561 3.514 -15.377 1.00 92.38 89 GLY A C 1
ATOM 628 O O . GLY A 1 89 ? -9.061 2.939 -14.408 1.00 92.38 89 GLY A O 1
ATOM 629 N N . GLY A 1 90 ? -8.711 4.825 -15.581 1.00 91.62 90 GLY A N 1
ATOM 630 C CA . GLY A 1 90 ? -9.439 5.720 -14.683 1.00 91.62 90 GLY A CA 1
ATOM 631 C C . GLY A 1 90 ? -10.930 5.391 -14.593 1.00 91.62 90 GLY A C 1
ATOM 632 O O . GLY A 1 90 ? -11.493 5.394 -13.494 1.00 91.62 90 GLY A O 1
ATOM 633 N N . ALA A 1 91 ? -11.571 5.037 -15.711 1.00 93.75 91 ALA A N 1
ATOM 634 C CA . ALA A 1 91 ? -12.967 4.610 -15.727 1.00 93.75 91 ALA A CA 1
ATOM 635 C C . ALA A 1 91 ? -13.159 3.291 -14.968 1.00 93.75 91 ALA A C 1
ATOM 637 O O . ALA A 1 91 ? -14.013 3.221 -14.082 1.00 93.75 91 ALA A O 1
ATOM 638 N N . ILE A 1 92 ? -12.340 2.269 -15.250 1.00 94.00 92 ILE A N 1
ATOM 639 C CA . ILE A 1 92 ? -12.395 0.978 -14.545 1.00 94.00 92 ILE A CA 1
ATOM 640 C C . ILE A 1 92 ? -12.169 1.187 -13.044 1.00 94.00 92 ILE A C 1
ATOM 642 O O . ILE A 1 92 ? -12.974 0.720 -12.236 1.00 94.00 92 ILE A O 1
ATOM 646 N N . GLY A 1 93 ? -11.134 1.942 -12.663 1.00 91.88 93 GLY A N 1
ATOM 647 C CA . GLY A 1 93 ? -10.836 2.254 -11.264 1.00 91.88 93 GLY A CA 1
ATOM 648 C C . GLY A 1 93 ? -11.997 2.957 -10.557 1.00 91.88 93 GLY A C 1
ATOM 649 O O . GLY A 1 93 ? -12.407 2.542 -9.473 1.00 91.88 93 GLY A O 1
ATOM 650 N N . THR A 1 94 ? -12.599 3.962 -11.201 1.00 92.06 94 THR A N 1
ATOM 651 C CA . THR A 1 94 ? -13.753 4.701 -10.657 1.00 92.06 94 THR A CA 1
ATOM 652 C C . THR A 1 94 ? -14.976 3.801 -10.482 1.00 92.06 94 THR A C 1
ATOM 654 O O . THR A 1 94 ? -15.665 3.869 -9.462 1.00 92.06 94 THR A O 1
ATOM 657 N N . LEU A 1 95 ? -15.253 2.938 -11.462 1.00 93.50 95 LEU A N 1
ATOM 658 C CA . LEU A 1 95 ? -16.382 2.011 -11.414 1.00 93.50 95 LEU A CA 1
ATOM 659 C C . LEU A 1 95 ? -16.215 0.970 -10.304 1.00 93.50 95 LEU A C 1
ATOM 661 O O . LEU A 1 95 ? -17.177 0.701 -9.584 1.00 93.50 95 LEU A O 1
ATOM 665 N N . LEU A 1 96 ? -15.013 0.405 -10.145 1.00 90.25 96 LEU A N 1
ATOM 666 C CA . LEU A 1 96 ? -14.719 -0.539 -9.066 1.00 90.25 96 LEU A CA 1
ATOM 667 C C . LEU A 1 96 ? -14.827 0.144 -7.700 1.00 90.25 96 LEU A C 1
ATOM 669 O O . LEU A 1 96 ? -15.530 -0.361 -6.827 1.00 90.25 96 LEU A O 1
ATOM 673 N N . ALA A 1 97 ? -14.210 1.317 -7.530 1.00 89.19 97 ALA A N 1
ATOM 674 C CA . ALA A 1 97 ? -14.220 2.044 -6.262 1.00 89.19 97 ALA A CA 1
ATOM 675 C C . ALA A 1 97 ? -15.638 2.427 -5.802 1.00 89.19 97 ALA A C 1
ATOM 677 O O . ALA A 1 97 ? -15.927 2.373 -4.611 1.00 89.19 97 ALA A O 1
ATOM 678 N N . ARG A 1 98 ? -16.548 2.761 -6.730 1.00 91.25 98 ARG A N 1
ATOM 679 C CA . ARG A 1 98 ? -17.950 3.088 -6.405 1.00 91.25 98 ARG A CA 1
ATOM 680 C C . ARG A 1 98 ? -18.816 1.876 -6.056 1.00 91.25 98 ARG A C 1
ATOM 682 O O . ARG A 1 98 ? -19.836 2.046 -5.397 1.00 91.25 98 ARG A O 1
ATOM 689 N N . LYS A 1 99 ? -18.464 0.679 -6.533 1.00 89.56 99 LYS A N 1
ATOM 690 C CA . LYS A 1 99 ? -19.275 -0.542 -6.363 1.00 89.56 99 LYS A CA 1
ATOM 691 C C . LYS A 1 99 ? -18.837 -1.416 -5.187 1.00 89.56 99 LYS A C 1
ATOM 693 O O . LYS A 1 99 ? -19.587 -2.305 -4.791 1.00 89.56 99 LYS A O 1
ATOM 698 N N . VAL A 1 100 ? -17.626 -1.224 -4.668 1.00 88.50 100 VAL A N 1
ATOM 699 C CA . VAL A 1 100 ? -17.081 -2.049 -3.584 1.00 88.50 100 VAL A CA 1
ATOM 700 C C . VAL A 1 100 ? -17.722 -1.692 -2.241 1.00 88.50 100 VAL A C 1
ATOM 702 O O . VAL A 1 100 ? -17.816 -0.532 -1.856 1.00 88.50 100 VAL A O 1
ATOM 705 N N . GLU A 1 101 ? -18.144 -2.722 -1.509 1.00 85.94 101 GLU A N 1
ATOM 706 C CA . GLU A 1 101 ? -18.650 -2.603 -0.139 1.00 85.94 101 GLU A CA 1
ATOM 707 C C . GLU A 1 101 ? -17.528 -2.172 0.824 1.00 85.94 101 GLU A C 1
ATOM 709 O O . GLU A 1 101 ? -16.400 -2.657 0.727 1.00 85.94 101 GLU A O 1
ATOM 714 N N . MET A 1 102 ? -17.844 -1.350 1.831 1.00 82.94 102 MET A N 1
ATOM 715 C CA . MET A 1 102 ? -16.859 -0.879 2.826 1.00 82.94 102 MET A CA 1
ATOM 716 C C . MET A 1 102 ? -16.170 -2.019 3.598 1.00 82.94 102 MET A C 1
ATOM 718 O O . MET A 1 102 ? -15.032 -1.878 4.039 1.00 82.94 102 MET A O 1
ATOM 722 N N . THR A 1 103 ? -16.821 -3.177 3.725 1.00 80.06 103 THR A N 1
ATOM 723 C CA . THR A 1 103 ? -16.255 -4.388 4.347 1.00 80.06 103 THR A CA 1
ATOM 724 C C . THR A 1 103 ? -15.153 -5.040 3.506 1.00 80.06 103 THR A C 1
ATOM 726 O O . THR A 1 103 ? -14.317 -5.762 4.049 1.00 80.06 103 THR A O 1
ATOM 729 N N . ARG A 1 104 ? -15.130 -4.771 2.196 1.00 83.44 104 ARG A N 1
ATOM 730 C CA . ARG A 1 104 ? -14.175 -5.288 1.205 1.00 83.44 104 ARG A CA 1
ATOM 731 C C . ARG A 1 104 ? -13.115 -4.258 0.811 1.00 83.44 104 ARG A C 1
ATOM 733 O O . ARG A 1 104 ? -12.359 -4.453 -0.135 1.00 83.44 104 ARG A O 1
ATOM 740 N N . LEU A 1 105 ? -12.999 -3.162 1.555 1.00 86.94 105 LEU A N 1
ATOM 741 C CA . LEU A 1 105 ? -11.959 -2.172 1.296 1.00 86.94 105 LEU A CA 1
ATOM 742 C C . LEU A 1 105 ? -10.530 -2.765 1.346 1.00 86.94 105 LEU A C 1
ATOM 744 O O . LEU A 1 105 ? -9.740 -2.438 0.461 1.00 86.94 105 LEU A O 1
ATOM 748 N N . PRO A 1 106 ? -10.177 -3.681 2.280 1.00 86.50 106 PRO A N 1
ATOM 749 C CA . PRO A 1 106 ? -8.823 -4.241 2.330 1.00 86.50 106 PRO A CA 1
ATOM 750 C C . PRO A 1 106 ? -8.419 -5.045 1.085 1.00 86.50 106 PRO A C 1
ATOM 752 O O . PRO A 1 106 ? -7.267 -4.967 0.664 1.00 86.50 106 PRO A O 1
ATOM 755 N N . GLU A 1 107 ? -9.344 -5.801 0.477 1.00 88.50 107 GLU A N 1
ATOM 756 C CA . GLU A 1 107 ? -9.057 -6.541 -0.763 1.00 88.50 107 GLU A CA 1
ATOM 757 C C . GLU A 1 107 ? -8.867 -5.581 -1.943 1.00 88.50 107 GLU A C 1
ATOM 759 O O . GLU A 1 107 ? -7.924 -5.743 -2.713 1.00 88.50 107 GLU A O 1
ATOM 764 N N . LEU A 1 108 ? -9.692 -4.533 -2.050 1.00 90.44 108 LEU A N 1
ATOM 765 C CA . LEU A 1 108 ? -9.552 -3.538 -3.111 1.00 90.44 108 LEU A CA 1
ATOM 766 C C . LEU A 1 108 ? -8.197 -2.827 -3.026 1.00 90.44 108 LEU A C 1
ATOM 768 O O . LEU A 1 108 ? -7.526 -2.662 -4.041 1.00 90.44 108 LEU A O 1
ATOM 772 N N . VAL A 1 109 ? -7.768 -2.454 -1.818 1.00 90.69 109 VAL A N 1
ATOM 773 C CA . VAL A 1 109 ? -6.460 -1.826 -1.587 1.00 90.69 109 VAL A CA 1
ATOM 774 C C . VAL A 1 109 ? -5.319 -2.765 -1.996 1.00 90.69 109 VAL A C 1
ATOM 776 O O . VAL A 1 109 ? -4.394 -2.332 -2.681 1.00 90.69 109 VAL A O 1
ATOM 779 N N . ALA A 1 110 ? -5.400 -4.057 -1.658 1.00 91.31 110 ALA A N 1
ATOM 780 C CA . ALA A 1 110 ? -4.431 -5.048 -2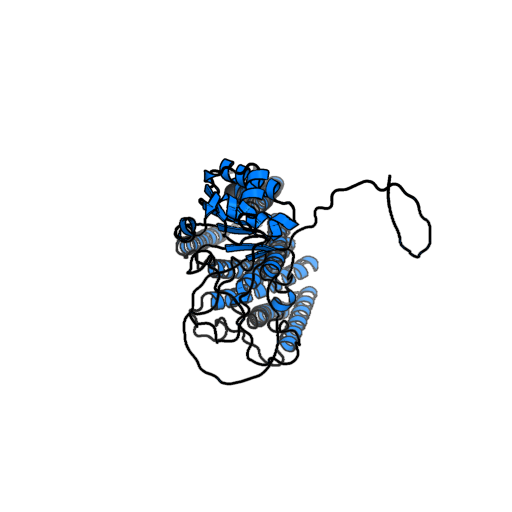.131 1.00 91.31 110 ALA A CA 1
ATOM 781 C C . ALA A 1 110 ? -4.395 -5.115 -3.668 1.00 91.31 110 ALA A C 1
ATOM 783 O O . ALA A 1 110 ? -3.323 -5.057 -4.266 1.00 91.31 110 ALA A O 1
ATOM 784 N N . ALA A 1 111 ? -5.557 -5.158 -4.325 1.00 91.94 111 ALA A N 1
ATOM 785 C CA . ALA A 1 111 ? -5.631 -5.161 -5.783 1.00 91.94 111 ALA A CA 1
ATOM 786 C C . ALA A 1 111 ? -4.991 -3.903 -6.402 1.00 91.94 111 ALA A C 1
ATOM 788 O O . ALA A 1 111 ? -4.254 -4.019 -7.379 1.00 91.94 111 ALA A O 1
ATOM 789 N N . MET A 1 112 ? -5.187 -2.716 -5.820 1.00 91.62 112 MET A N 1
ATOM 790 C CA . MET A 1 112 ? -4.579 -1.479 -6.329 1.00 91.62 112 MET A CA 1
ATOM 791 C C . MET A 1 112 ? -3.049 -1.484 -6.232 1.00 91.62 112 MET A C 1
ATOM 793 O O . MET A 1 112 ? -2.389 -1.135 -7.209 1.00 91.62 112 MET A O 1
ATOM 797 N N . HIS A 1 113 ? -2.466 -1.953 -5.122 1.00 92.81 113 HIS A N 1
ATOM 798 C CA . HIS A 1 113 ? -1.004 -2.075 -5.020 1.00 92.81 113 HIS A CA 1
ATOM 799 C C . HIS A 1 113 ? -0.418 -3.054 -6.038 1.00 92.81 113 HIS A C 1
ATOM 801 O O . HIS A 1 113 ? 0.697 -2.836 -6.514 1.00 92.81 113 HIS A O 1
ATOM 807 N N . SER A 1 114 ? -1.172 -4.093 -6.422 1.00 94.00 114 SER A N 1
ATOM 808 C CA . SER A 1 114 ? -0.717 -4.993 -7.480 1.00 94.00 114 SER A CA 1
ATOM 809 C C . SER A 1 114 ? -0.502 -4.244 -8.798 1.00 94.00 114 SER A C 1
ATOM 811 O O . SER A 1 114 ? 0.561 -4.360 -9.405 1.00 94.00 114 SER A O 1
ATOM 813 N N . LEU A 1 115 ? -1.455 -3.393 -9.189 1.00 94.38 115 LEU A N 1
ATOM 814 C CA . LEU A 1 115 ? -1.387 -2.626 -10.433 1.00 94.38 115 LEU A CA 1
ATOM 815 C C . LEU A 1 115 ? -0.229 -1.623 -10.426 1.00 94.38 115 LEU A C 1
ATOM 817 O O . LEU A 1 115 ? 0.425 -1.457 -11.450 1.00 94.38 115 LEU A O 1
ATOM 821 N N . ILE A 1 116 ? 0.069 -1.010 -9.274 1.00 93.81 116 ILE A N 1
ATOM 822 C CA . ILE A 1 116 ? 1.222 -0.107 -9.116 1.00 93.81 116 ILE A CA 1
ATOM 823 C C . ILE A 1 116 ? 2.535 -0.873 -9.319 1.00 93.81 116 ILE A C 1
ATOM 825 O O . ILE A 1 116 ? 3.405 -0.423 -10.063 1.00 93.81 116 ILE A O 1
ATOM 829 N N . GLY A 1 117 ? 2.668 -2.052 -8.701 1.00 94.62 117 GLY A N 1
ATOM 830 C CA . GLY A 1 117 ? 3.848 -2.902 -8.865 1.00 94.62 117 GLY A CA 1
ATOM 831 C C . GLY A 1 117 ? 4.058 -3.340 -10.316 1.00 94.62 117 GLY A C 1
ATOM 832 O O . GLY A 1 117 ? 5.175 -3.276 -10.825 1.00 94.62 117 GLY A O 1
ATOM 833 N N . LEU A 1 118 ? 2.980 -3.718 -11.011 1.00 96.19 118 LEU A N 1
ATOM 834 C CA . LEU A 1 118 ? 3.048 -4.101 -12.422 1.00 96.19 118 LEU A CA 1
ATOM 835 C C . LEU A 1 118 ? 3.380 -2.912 -13.335 1.00 96.19 118 LEU A C 1
ATOM 837 O O . LEU A 1 118 ? 4.163 -3.067 -14.267 1.00 96.19 118 LEU A O 1
ATOM 841 N N . ALA A 1 119 ? 2.841 -1.724 -13.048 1.00 95.25 119 ALA A N 1
ATOM 842 C CA . ALA A 1 119 ? 3.191 -0.506 -13.773 1.00 95.25 119 ALA A CA 1
ATOM 843 C C . ALA A 1 119 ? 4.691 -0.193 -13.655 1.00 95.25 119 ALA A C 1
ATOM 845 O O . ALA A 1 119 ? 5.319 0.114 -14.663 1.00 95.25 119 ALA A O 1
ATOM 846 N N . ALA A 1 120 ? 5.287 -0.346 -12.465 1.00 95.19 120 ALA A N 1
ATOM 847 C CA . ALA A 1 120 ? 6.730 -0.175 -12.277 1.00 95.19 120 ALA A CA 1
ATOM 848 C C . ALA A 1 120 ? 7.552 -1.165 -13.124 1.00 95.19 120 ALA A C 1
ATOM 850 O O . ALA A 1 120 ? 8.537 -0.766 -13.741 1.00 95.19 120 ALA A O 1
ATOM 851 N N . VAL A 1 121 ? 7.116 -2.429 -13.215 1.00 96.94 121 VAL A N 1
ATOM 852 C CA . VAL A 1 121 ? 7.753 -3.434 -14.084 1.00 96.94 121 VAL A CA 1
ATOM 853 C C . VAL A 1 121 ? 7.645 -3.033 -15.555 1.00 96.94 121 VAL A C 1
ATOM 855 O O . VAL A 1 121 ? 8.652 -3.060 -16.253 1.00 96.94 121 VAL A O 1
ATOM 858 N N . PHE A 1 122 ? 6.468 -2.620 -16.036 1.00 96.31 122 PHE A N 1
ATOM 859 C CA . PHE A 1 122 ? 6.305 -2.195 -17.431 1.00 96.31 122 PHE A CA 1
ATOM 860 C C . PHE A 1 122 ? 7.120 -0.950 -17.777 1.00 96.31 122 PHE A C 1
ATOM 862 O O . PHE A 1 122 ? 7.703 -0.902 -18.857 1.00 96.31 122 PHE A O 1
ATOM 869 N N . ILE A 1 123 ? 7.212 0.021 -16.864 1.00 94.69 123 ILE A N 1
ATOM 870 C CA . ILE A 1 123 ? 8.074 1.192 -17.056 1.00 94.69 123 ILE A CA 1
ATOM 871 C C . ILE A 1 123 ? 9.539 0.759 -17.150 1.00 94.69 123 ILE A C 1
ATOM 873 O O . ILE A 1 123 ? 10.251 1.232 -18.029 1.00 94.69 123 ILE A O 1
ATOM 877 N N . ALA A 1 124 ? 9.986 -0.172 -16.303 1.00 95.31 124 ALA A N 1
ATOM 878 C CA . ALA A 1 124 ? 11.352 -0.671 -16.376 1.00 95.31 124 ALA A CA 1
ATOM 879 C C . ALA A 1 124 ? 11.633 -1.449 -17.667 1.00 95.31 124 ALA A C 1
ATOM 881 O O . ALA A 1 124 ? 12.665 -1.223 -18.286 1.00 95.31 124 ALA A O 1
ATOM 882 N N . VAL A 1 125 ? 10.715 -2.318 -18.111 1.00 95.94 125 VAL A N 1
ATOM 883 C CA . VAL A 1 125 ? 10.846 -3.017 -19.403 1.00 95.94 125 VAL A CA 1
ATOM 884 C C . VAL A 1 125 ? 10.957 -2.010 -20.548 1.00 95.94 125 VAL A C 1
ATOM 886 O O . VAL A 1 125 ? 11.834 -2.154 -21.394 1.00 95.94 125 VAL A O 1
ATOM 889 N N . ALA A 1 126 ? 10.114 -0.975 -20.553 1.00 93.69 126 ALA A N 1
ATOM 890 C CA . ALA A 1 126 ? 10.167 0.076 -21.564 1.00 93.69 126 ALA A CA 1
ATOM 891 C C . ALA A 1 126 ? 11.489 0.861 -21.512 1.00 93.69 126 ALA A C 1
ATOM 893 O O . ALA A 1 126 ? 12.074 1.123 -22.555 1.00 93.69 126 ALA A O 1
ATOM 894 N N . ALA A 1 127 ? 11.991 1.183 -20.317 1.00 92.81 127 ALA A N 1
ATOM 895 C CA . ALA A 1 127 ? 13.253 1.900 -20.135 1.00 92.81 127 ALA A CA 1
ATOM 896 C C . ALA A 1 127 ? 14.493 1.066 -20.500 1.00 92.81 127 ALA A C 1
ATOM 898 O O . ALA A 1 127 ? 15.506 1.630 -20.901 1.00 92.81 127 ALA A O 1
ATOM 899 N N . VAL A 1 128 ? 14.430 -0.264 -20.374 1.00 93.00 128 VAL A N 1
ATOM 900 C CA . VAL A 1 128 ? 15.488 -1.170 -20.851 1.00 93.00 128 VAL A CA 1
ATOM 901 C C . VAL A 1 128 ? 15.427 -1.346 -22.369 1.00 93.00 128 VAL A C 1
ATOM 903 O O . VAL A 1 128 ? 16.477 -1.439 -23.000 1.00 93.00 128 VAL A O 1
ATOM 906 N N . ALA A 1 129 ? 14.224 -1.376 -22.950 1.00 92.31 129 ALA A N 1
ATOM 907 C CA . ALA A 1 129 ? 14.035 -1.471 -24.396 1.00 92.31 129 ALA A CA 1
ATOM 908 C C . ALA A 1 129 ? 14.466 -0.212 -25.134 1.00 92.31 129 ALA A C 1
ATOM 910 O O . ALA A 1 129 ? 15.260 -0.300 -26.061 1.00 92.31 129 ALA A O 1
ATOM 911 N N . GLU A 1 130 ? 13.982 0.943 -24.690 1.00 89.44 130 GLU A N 1
ATOM 912 C CA . GLU A 1 130 ? 14.171 2.213 -25.385 1.00 89.44 130 GLU A CA 1
ATOM 913 C C . GLU A 1 130 ? 14.711 3.280 -24.418 1.00 89.44 130 GLU A C 1
ATOM 915 O O . GLU A 1 130 ? 14.016 4.249 -24.106 1.00 89.44 130 GLU A O 1
ATOM 920 N N . PRO A 1 131 ? 15.947 3.136 -23.894 1.00 89.69 131 PRO A N 1
ATOM 921 C CA . PRO A 1 131 ? 16.487 4.045 -22.877 1.00 89.69 131 PRO A CA 1
ATOM 922 C C . PRO A 1 131 ? 16.618 5.497 -23.361 1.00 89.69 131 PRO A C 1
ATOM 924 O O . PRO A 1 131 ? 16.504 6.432 -22.562 1.00 89.69 131 PRO A O 1
ATOM 927 N N . TRP A 1 132 ? 16.820 5.706 -24.664 1.00 83.69 132 TRP A N 1
ATOM 928 C CA . TRP A 1 132 ? 16.912 7.035 -25.273 1.00 83.69 132 TRP A CA 1
ATOM 929 C C . TRP A 1 132 ? 15.566 7.777 -25.219 1.00 83.69 132 TRP A C 1
ATOM 931 O O . TRP A 1 132 ? 15.537 8.973 -24.938 1.00 83.69 132 TRP A O 1
ATOM 941 N N . ALA A 1 133 ? 14.440 7.066 -25.370 1.00 82.06 133 ALA A N 1
ATOM 942 C CA . ALA A 1 133 ? 13.096 7.650 -25.320 1.00 82.06 133 ALA A CA 1
ATOM 943 C C . ALA A 1 133 ? 12.741 8.204 -23.927 1.00 82.06 133 ALA A C 1
ATOM 945 O O . ALA A 1 133 ? 11.885 9.078 -23.793 1.00 82.06 133 ALA A O 1
ATOM 946 N N . PHE A 1 134 ? 13.423 7.717 -22.887 1.00 83.69 134 PHE A N 1
ATOM 947 C CA . PHE A 1 134 ? 13.295 8.195 -21.510 1.00 83.69 134 PHE A CA 1
ATOM 948 C C . PHE A 1 134 ? 14.370 9.220 -21.117 1.00 83.69 134 PHE A C 1
ATOM 950 O O . PHE A 1 134 ? 14.402 9.647 -19.963 1.00 83.69 134 PHE A O 1
ATOM 957 N N . GLY A 1 135 ? 15.250 9.621 -22.044 1.00 82.75 135 GLY A N 1
ATOM 958 C CA . GLY A 1 135 ? 16.347 10.553 -21.770 1.00 82.75 135 GLY A CA 1
ATOM 959 C C . GLY A 1 135 ? 17.407 9.991 -20.819 1.00 82.75 135 GLY A C 1
ATOM 960 O O . GLY A 1 135 ? 18.079 10.754 -20.129 1.00 82.75 135 GLY A O 1
ATOM 961 N N . ILE A 1 136 ? 17.529 8.660 -20.743 1.00 87.50 136 ILE A N 1
ATOM 962 C CA . ILE A 1 136 ? 18.540 7.981 -19.919 1.00 87.50 136 ILE A CA 1
ATOM 963 C C . ILE A 1 136 ? 19.903 7.984 -20.625 1.00 87.50 136 ILE A C 1
ATOM 965 O O . ILE A 1 136 ? 20.943 8.060 -19.972 1.00 87.50 136 ILE A O 1
ATOM 969 N N . VAL A 1 137 ? 19.886 7.907 -21.956 1.00 88.75 137 VAL A N 1
ATOM 970 C CA . VAL A 1 137 ? 21.061 7.969 -22.835 1.00 88.75 137 VAL A CA 1
ATOM 971 C C . VAL A 1 137 ? 20.852 9.030 -23.915 1.00 88.75 137 VAL A C 1
ATOM 973 O O . VAL A 1 137 ? 19.715 9.442 -24.156 1.00 88.75 137 VAL A O 1
ATOM 976 N N . VAL A 1 138 ? 21.939 9.495 -24.537 1.00 80.69 138 VAL A N 1
ATOM 977 C CA . VAL A 1 138 ? 21.900 10.605 -25.505 1.00 80.69 138 VAL A CA 1
ATOM 978 C C . VAL A 1 138 ? 21.548 10.100 -26.904 1.00 80.69 138 VAL A C 1
ATOM 980 O O . VAL A 1 138 ? 20.820 10.775 -27.629 1.00 80.69 138 VAL A O 1
ATOM 983 N N . GLY A 1 139 ? 22.042 8.916 -27.271 1.00 76.50 139 GLY A N 1
ATOM 984 C CA . GLY A 1 139 ? 21.824 8.297 -28.579 1.00 76.50 139 GLY A CA 1
ATOM 985 C C . GLY A 1 139 ? 21.191 6.907 -28.507 1.00 76.50 139 GLY A C 1
ATOM 986 O O . GLY A 1 139 ? 21.307 6.190 -27.511 1.00 76.50 139 GLY A O 1
ATOM 987 N N . GLU A 1 140 ? 20.532 6.508 -29.593 1.00 77.06 140 GLU A N 1
ATOM 988 C CA . GLU A 1 140 ? 20.014 5.150 -29.764 1.00 77.06 140 GLU A CA 1
ATOM 989 C C . GLU A 1 140 ? 21.173 4.133 -29.779 1.00 77.06 140 GLU A C 1
ATOM 991 O O . GLU A 1 140 ? 22.195 4.338 -30.435 1.00 77.06 140 GLU A O 1
ATOM 996 N N . GLY A 1 141 ? 21.041 3.044 -29.015 1.00 76.62 141 GLY A N 1
ATOM 997 C CA . GLY A 1 141 ? 22.072 2.005 -28.894 1.00 76.62 141 GLY A CA 1
ATOM 998 C C . GLY A 1 141 ? 23.201 2.295 -27.893 1.00 76.62 141 GLY A C 1
ATOM 999 O O . GLY A 1 141 ? 24.050 1.428 -27.679 1.00 76.62 141 GLY A O 1
ATOM 1000 N N . GLU A 1 142 ? 23.216 3.461 -27.238 1.00 85.19 142 GLU A N 1
ATOM 1001 C CA . GLU A 1 142 ? 24.171 3.732 -26.159 1.00 85.19 142 GLU A CA 1
ATOM 1002 C C . GLU A 1 142 ? 23.900 2.860 -24.917 1.00 85.19 142 GLU A C 1
ATOM 1004 O O . GLU A 1 142 ? 22.745 2.590 -24.562 1.00 85.19 142 GLU A O 1
ATOM 1009 N N . PRO A 1 143 ? 24.955 2.404 -24.213 1.00 86.94 143 PRO A N 1
ATOM 1010 C CA . PRO A 1 143 ? 24.783 1.626 -22.999 1.00 86.94 143 PRO A CA 1
ATOM 1011 C C . PRO A 1 143 ? 24.194 2.493 -21.884 1.00 86.94 143 PRO A C 1
ATOM 1013 O O . PRO A 1 143 ? 24.653 3.601 -21.610 1.00 86.94 143 PRO A O 1
ATOM 1016 N N . ILE A 1 144 ? 23.219 1.936 -21.173 1.00 90.69 144 ILE A N 1
ATOM 1017 C CA . ILE A 1 144 ? 22.607 2.556 -20.003 1.00 90.69 144 ILE A CA 1
ATOM 1018 C C . ILE A 1 144 ? 23.698 2.747 -18.933 1.00 90.69 144 ILE A C 1
ATOM 1020 O O . ILE A 1 144 ? 24.470 1.809 -18.675 1.00 90.69 144 ILE A O 1
ATOM 1024 N N . PRO A 1 145 ? 23.770 3.912 -18.263 1.00 92.06 145 PRO A N 1
ATOM 1025 C CA . PRO A 1 145 ? 24.686 4.123 -17.150 1.00 92.06 145 PRO A CA 1
ATOM 1026 C C . PRO A 1 145 ? 24.482 3.095 -16.029 1.00 92.06 145 PRO A C 1
ATOM 1028 O O . PRO A 1 145 ? 23.370 2.632 -15.770 1.00 92.06 145 PRO A O 1
ATOM 1031 N N . LEU A 1 146 ? 25.560 2.739 -15.323 1.00 91.62 146 LEU A N 1
ATOM 1032 C CA . LEU A 1 146 ? 25.502 1.729 -14.257 1.00 91.62 146 LEU A CA 1
ATOM 1033 C C . LEU A 1 146 ? 24.492 2.091 -13.151 1.00 91.62 146 LEU A C 1
ATOM 1035 O O . LEU A 1 146 ? 23.795 1.205 -12.663 1.00 91.62 146 LEU A O 1
ATOM 1039 N N . GLY A 1 147 ? 24.389 3.378 -12.791 1.00 91.00 147 GLY A N 1
ATOM 1040 C CA . GLY A 1 147 ? 23.424 3.873 -11.801 1.00 91.00 147 GLY A CA 1
ATOM 1041 C C . GLY A 1 147 ? 21.983 3.546 -12.191 1.00 91.00 147 GLY A C 1
ATOM 1042 O O . GLY A 1 147 ? 21.305 2.812 -11.475 1.00 91.00 147 GLY A O 1
ATOM 1043 N N . ASN A 1 148 ? 21.562 3.968 -13.386 1.00 93.06 148 ASN A N 1
ATOM 1044 C CA . ASN A 1 148 ? 20.221 3.701 -13.905 1.00 93.06 148 ASN A CA 1
ATOM 1045 C C . ASN A 1 148 ? 19.947 2.197 -14.046 1.00 93.06 148 ASN A C 1
ATOM 1047 O O . ASN A 1 148 ? 18.843 1.750 -13.756 1.00 93.06 148 ASN A O 1
ATOM 1051 N N . LYS A 1 149 ? 20.943 1.376 -14.415 1.00 93.31 149 LYS A N 1
ATOM 1052 C CA . LYS A 1 149 ? 20.764 -0.088 -14.450 1.00 93.31 149 LYS A CA 1
ATOM 1053 C C . LYS A 1 149 ? 20.471 -0.680 -13.071 1.00 93.31 149 LYS A C 1
ATOM 1055 O O . LYS A 1 149 ? 19.607 -1.549 -12.958 1.00 93.31 149 LYS A O 1
ATOM 1060 N N . LEU A 1 150 ? 21.158 -0.218 -12.024 1.00 93.19 150 LEU A N 1
ATOM 1061 C CA . LEU A 1 150 ? 20.890 -0.652 -10.648 1.00 93.19 150 LEU A CA 1
ATOM 1062 C C . LEU A 1 150 ? 19.506 -0.199 -10.171 1.00 93.19 150 LEU A C 1
ATOM 1064 O O . LEU A 1 150 ? 18.793 -0.964 -9.522 1.00 93.19 150 LEU A O 1
ATOM 1068 N N . GLU A 1 151 ? 19.105 1.019 -10.518 1.00 94.44 151 GLU A N 1
ATOM 1069 C CA . GLU A 1 151 ? 17.793 1.567 -10.175 1.00 94.44 151 GLU A CA 1
ATOM 1070 C C . GLU A 1 151 ? 16.657 0.810 -10.885 1.00 94.44 151 GLU A C 1
ATOM 1072 O O . GLU A 1 151 ? 15.681 0.429 -10.234 1.00 94.44 151 GLU A O 1
ATOM 1077 N N . LEU A 1 152 ? 16.822 0.493 -12.176 1.00 94.56 152 LEU A N 1
ATOM 1078 C CA . LEU A 1 152 ? 15.889 -0.323 -12.960 1.00 94.56 152 LEU A CA 1
ATOM 1079 C C . LEU A 1 152 ? 15.794 -1.750 -12.416 1.00 94.56 152 LEU A C 1
ATOM 1081 O O . LEU A 1 152 ? 14.692 -2.293 -12.304 1.00 94.56 152 LEU A O 1
ATOM 1085 N N . PHE A 1 153 ? 16.923 -2.346 -12.021 1.00 93.88 153 PHE A N 1
ATOM 1086 C CA . PHE A 1 153 ? 16.954 -3.629 -11.320 1.00 93.88 153 PHE A CA 1
ATOM 1087 C C . PHE A 1 153 ? 16.087 -3.583 -10.054 1.00 93.88 153 PHE A C 1
ATOM 1089 O O . PHE A 1 153 ? 15.151 -4.378 -9.916 1.00 93.88 153 PHE A O 1
ATOM 1096 N N . ILE A 1 154 ? 16.375 -2.655 -9.138 1.00 94.88 154 ILE A N 1
ATOM 1097 C CA . ILE A 1 154 ? 15.693 -2.572 -7.841 1.00 94.88 154 ILE A CA 1
ATOM 1098 C C . ILE A 1 154 ? 14.203 -2.266 -8.039 1.00 94.88 154 ILE A C 1
ATOM 1100 O O . ILE A 1 154 ? 13.355 -2.934 -7.441 1.00 94.88 154 ILE A O 1
ATOM 1104 N N . GLY A 1 155 ? 13.873 -1.308 -8.910 1.00 95.00 155 GLY A N 1
ATOM 1105 C CA . GLY A 1 155 ? 12.496 -0.936 -9.234 1.00 95.00 155 GLY A CA 1
ATOM 1106 C C . GLY A 1 155 ? 11.689 -2.111 -9.789 1.00 95.00 155 GLY A C 1
ATOM 1107 O O . GLY A 1 155 ? 10.580 -2.372 -9.316 1.00 95.00 155 GLY A O 1
ATOM 1108 N N . THR A 1 156 ? 12.269 -2.880 -10.717 1.00 96.38 156 THR A N 1
ATOM 1109 C CA . THR A 1 156 ? 11.627 -4.072 -11.301 1.00 96.38 156 THR A CA 1
ATOM 1110 C C . THR A 1 156 ? 11.436 -5.173 -10.265 1.00 96.38 156 THR A C 1
ATOM 1112 O O . THR A 1 156 ? 10.343 -5.726 -10.153 1.00 96.38 156 THR A O 1
ATOM 1115 N N . ALA A 1 157 ? 12.474 -5.488 -9.485 1.00 96.44 157 ALA A N 1
ATOM 1116 C CA . ALA A 1 157 ? 12.425 -6.561 -8.495 1.00 96.44 157 ALA A CA 1
ATOM 1117 C C . ALA A 1 157 ? 11.369 -6.278 -7.414 1.00 96.44 157 ALA A C 1
ATOM 1119 O O . ALA A 1 157 ? 10.507 -7.118 -7.143 1.00 96.44 157 ALA A O 1
ATOM 1120 N N . VAL A 1 158 ? 11.379 -5.070 -6.838 1.00 96.88 158 VAL A N 1
ATOM 1121 C CA . VAL A 1 158 ? 10.399 -4.668 -5.820 1.00 96.88 158 VAL A CA 1
ATOM 1122 C C . VAL A 1 158 ? 8.994 -4.566 -6.426 1.00 96.88 158 VAL A C 1
ATOM 1124 O O . VAL A 1 158 ? 8.032 -5.023 -5.805 1.00 96.88 158 VAL A O 1
ATOM 1127 N N . GLY A 1 159 ? 8.855 -4.046 -7.650 1.00 96.75 159 GLY A N 1
ATOM 1128 C CA . GLY A 1 159 ? 7.577 -3.970 -8.366 1.00 96.75 159 GLY A CA 1
ATOM 1129 C C . GLY A 1 159 ? 6.951 -5.345 -8.630 1.00 96.75 159 GLY A C 1
ATOM 1130 O O . GLY A 1 159 ? 5.780 -5.565 -8.309 1.00 96.75 159 GLY A O 1
ATOM 1131 N N . ALA A 1 160 ? 7.738 -6.305 -9.120 1.00 97.56 160 ALA A N 1
ATOM 1132 C CA . ALA A 1 160 ? 7.290 -7.670 -9.403 1.00 97.56 160 ALA A CA 1
ATOM 1133 C C . ALA A 1 160 ? 6.902 -8.444 -8.129 1.00 97.56 160 ALA A C 1
ATOM 1135 O O . ALA A 1 160 ? 5.861 -9.116 -8.101 1.00 97.56 160 ALA A O 1
ATOM 1136 N N . ILE A 1 161 ? 7.682 -8.297 -7.048 1.00 96.94 161 ILE A N 1
ATOM 1137 C CA . ILE A 1 161 ? 7.347 -8.841 -5.720 1.00 96.94 161 ILE A CA 1
ATOM 1138 C C . ILE A 1 161 ? 6.036 -8.230 -5.213 1.00 96.94 161 ILE A C 1
ATOM 1140 O O . ILE A 1 161 ? 5.168 -8.941 -4.703 1.00 96.94 161 ILE A O 1
ATOM 1144 N N . THR A 1 162 ? 5.863 -6.919 -5.388 1.00 96.31 162 THR A N 1
ATOM 1145 C CA . THR A 1 162 ? 4.657 -6.201 -4.961 1.00 96.31 162 THR A CA 1
ATOM 1146 C C . THR A 1 162 ? 3.426 -6.670 -5.724 1.00 96.31 162 THR A C 1
ATOM 1148 O O . THR A 1 162 ? 2.403 -6.942 -5.097 1.00 96.31 162 THR A O 1
ATOM 1151 N N . PHE A 1 163 ? 3.515 -6.811 -7.051 1.00 97.31 163 PHE A N 1
ATOM 1152 C CA . PHE A 1 163 ? 2.417 -7.309 -7.882 1.00 97.31 163 PHE A CA 1
ATOM 1153 C C . PHE A 1 163 ? 1.964 -8.693 -7.429 1.00 97.31 163 PHE A C 1
ATOM 1155 O O . PHE A 1 163 ? 0.820 -8.882 -7.016 1.00 97.31 163 PHE A O 1
ATOM 1162 N N . SER A 1 164 ? 2.886 -9.650 -7.461 1.00 96.56 164 SER A N 1
ATOM 1163 C CA . SER A 1 164 ? 2.595 -11.049 -7.162 1.00 96.56 164 SER A CA 1
ATOM 1164 C C . SER A 1 164 ? 2.128 -11.251 -5.718 1.00 96.56 164 SER A C 1
ATOM 1166 O O . SER A 1 164 ? 1.113 -11.910 -5.486 1.00 96.56 164 SER A O 1
ATOM 1168 N N . GLY A 1 165 ? 2.794 -10.618 -4.748 1.00 95.00 165 GLY A N 1
ATOM 1169 C CA . GLY A 1 165 ? 2.392 -10.662 -3.344 1.00 95.00 165 GLY A CA 1
ATOM 1170 C C . GLY A 1 165 ? 1.005 -10.061 -3.106 1.00 95.00 165 GLY A C 1
ATOM 1171 O O . GLY A 1 165 ? 0.191 -10.638 -2.381 1.00 95.00 165 GLY A O 1
ATOM 1172 N N . SER A 1 166 ? 0.693 -8.947 -3.772 1.00 95.25 166 SER A N 1
ATOM 1173 C CA . SER A 1 166 ? -0.608 -8.276 -3.665 1.00 95.25 166 SER A CA 1
ATOM 1174 C C . SER A 1 166 ? -1.744 -9.086 -4.285 1.00 95.25 166 SER A C 1
ATOM 1176 O O . SER A 1 166 ? -2.840 -9.110 -3.728 1.00 95.25 166 SER A O 1
ATOM 1178 N N . VAL A 1 167 ? -1.490 -9.814 -5.378 1.00 94.56 167 VAL A N 1
ATOM 1179 C CA . VAL A 1 167 ? -2.467 -10.744 -5.974 1.00 94.56 167 VAL A CA 1
ATOM 1180 C C . VAL A 1 167 ? -2.804 -11.883 -5.005 1.00 94.56 167 VAL A C 1
ATOM 1182 O O . VAL A 1 167 ? -3.979 -12.217 -4.831 1.00 94.56 167 VAL A O 1
ATOM 1185 N N . ILE A 1 168 ? -1.805 -12.453 -4.319 1.00 93.69 168 ILE A N 1
ATOM 1186 C CA . ILE A 1 168 ? -2.043 -13.474 -3.284 1.00 93.69 168 ILE A CA 1
ATOM 1187 C C . ILE A 1 168 ? -2.821 -12.884 -2.102 1.00 93.69 168 ILE A C 1
ATOM 1189 O O . ILE A 1 168 ? -3.793 -13.493 -1.650 1.00 93.69 168 ILE A O 1
ATOM 1193 N N . ALA A 1 169 ? -2.439 -11.697 -1.621 1.00 91.94 169 ALA A N 1
ATOM 1194 C CA . ALA A 1 169 ? -3.132 -11.020 -0.526 1.00 91.94 169 ALA A CA 1
ATOM 1195 C C . ALA A 1 169 ? -4.601 -10.718 -0.873 1.00 91.94 169 ALA A C 1
ATOM 1197 O O . ALA A 1 169 ? -5.494 -11.010 -0.075 1.00 91.94 169 ALA A O 1
ATOM 1198 N N . PHE A 1 170 ? -4.862 -10.218 -2.086 1.00 92.06 170 PHE A N 1
ATOM 1199 C CA . PHE A 1 170 ? -6.207 -10.009 -2.620 1.00 92.06 170 PHE A CA 1
ATOM 1200 C C . PHE A 1 170 ? -7.019 -11.306 -2.604 1.00 92.06 170 PHE A C 1
ATOM 1202 O O . PHE A 1 170 ? -8.107 -11.343 -2.030 1.00 92.06 170 PHE A O 1
ATOM 1209 N N . GLY A 1 171 ? -6.486 -12.392 -3.171 1.00 89.44 171 GLY A N 1
ATOM 1210 C CA . GLY A 1 171 ? -7.223 -13.651 -3.238 1.00 89.44 171 GLY A CA 1
ATOM 1211 C C . GLY A 1 171 ? -7.519 -14.255 -1.861 1.00 89.44 171 GLY A C 1
ATOM 1212 O O . GLY A 1 171 ? -8.627 -14.749 -1.645 1.00 89.44 171 GLY A O 1
ATOM 1213 N N . LYS A 1 172 ? -6.582 -14.142 -0.907 1.00 88.25 172 LYS A N 1
ATOM 1214 C CA . LYS A 1 172 ? -6.773 -14.583 0.487 1.00 88.25 172 LYS A CA 1
ATOM 1215 C C . LYS A 1 172 ? -7.832 -13.783 1.242 1.00 88.25 172 LYS A C 1
ATOM 1217 O O . LYS A 1 172 ? -8.547 -14.363 2.059 1.00 88.25 172 LYS A O 1
ATOM 1222 N N . LEU A 1 173 ? -7.927 -12.478 0.990 1.00 86.88 173 LEU A N 1
ATOM 1223 C CA . LEU A 1 173 ? -8.942 -11.607 1.590 1.00 86.88 173 LEU A CA 1
ATOM 1224 C C . LEU A 1 173 ? -10.321 -11.813 0.955 1.00 86.88 173 LEU A C 1
ATOM 1226 O O . LEU A 1 173 ? -11.318 -11.835 1.675 1.00 86.88 173 LEU A O 1
ATOM 1230 N N . ALA A 1 174 ? -10.368 -12.049 -0.359 1.00 83.94 174 ALA A N 1
ATOM 1231 C CA . ALA A 1 174 ? -11.612 -12.266 -1.087 1.00 83.94 174 ALA A CA 1
ATOM 1232 C C . ALA A 1 174 ? -12.344 -13.543 -0.669 1.00 83.94 174 ALA A C 1
ATOM 1234 O O . ALA A 1 174 ? -13.572 -13.590 -0.724 1.00 83.94 174 ALA A O 1
ATOM 1235 N N . GLY A 1 175 ? -11.618 -14.601 -0.286 1.00 73.31 175 GLY A N 1
ATOM 1236 C CA . GLY A 1 175 ? -12.195 -15.839 0.259 1.00 73.31 175 GLY A CA 1
ATOM 1237 C C . GLY A 1 175 ? -13.138 -16.607 -0.686 1.00 73.31 175 GLY A C 1
ATOM 1238 O O . GLY A 1 175 ? -13.725 -17.607 -0.282 1.00 73.31 175 GLY A O 1
ATOM 1239 N N . LYS A 1 176 ? -13.290 -16.158 -1.940 1.00 74.12 176 LYS A N 1
ATOM 1240 C CA . LYS A 1 176 ? -14.166 -16.747 -2.970 1.00 74.12 176 LYS A CA 1
ATOM 1241 C C . LYS A 1 176 ? -13.479 -17.841 -3.789 1.00 74.12 176 LYS A C 1
ATOM 1243 O O . LYS A 1 176 ? -14.148 -18.623 -4.460 1.00 74.12 176 LYS A O 1
ATOM 1248 N N . PHE A 1 177 ? -12.152 -17.897 -3.762 1.00 74.81 177 PHE A N 1
ATOM 1249 C CA . PHE A 1 177 ? -11.375 -18.786 -4.616 1.00 74.81 177 PHE A CA 1
ATOM 1250 C C . PHE A 1 177 ? -11.175 -20.158 -3.959 1.00 74.81 177 PHE A C 1
ATOM 1252 O O . PHE A 1 177 ? -10.726 -20.263 -2.820 1.00 74.81 177 PHE A O 1
ATOM 1259 N N . ARG A 1 178 ? -11.465 -21.237 -4.701 1.00 67.12 178 ARG A N 1
ATOM 1260 C CA . ARG A 1 178 ? -11.216 -22.623 -4.250 1.00 67.12 178 ARG A CA 1
ATOM 1261 C C . ARG A 1 178 ? -9.739 -23.011 -4.240 1.00 67.12 178 ARG A C 1
ATOM 1263 O O . ARG A 1 178 ? -9.375 -24.012 -3.629 1.00 67.12 178 ARG A O 1
ATOM 1270 N N . PHE A 1 179 ? -8.901 -22.249 -4.931 1.00 74.94 179 PHE A N 1
ATOM 1271 C CA . PHE A 1 179 ? -7.483 -22.534 -5.062 1.00 74.94 179 PHE A CA 1
ATOM 1272 C C . PHE A 1 179 ? -6.763 -22.383 -3.716 1.00 74.94 179 PHE A C 1
ATOM 1274 O O . PHE A 1 179 ? -6.916 -21.368 -3.040 1.00 74.94 179 PHE A O 1
ATOM 1281 N N . ARG A 1 180 ? -5.960 -23.386 -3.334 1.00 73.88 180 ARG A N 1
ATOM 1282 C CA . ARG A 1 180 ? -5.334 -23.488 -2.001 1.00 73.88 180 ARG A CA 1
ATOM 1283 C C . ARG A 1 180 ? -4.482 -22.268 -1.632 1.00 73.88 180 ARG A C 1
ATOM 1285 O O . ARG A 1 180 ? -4.441 -21.893 -0.468 1.00 73.88 180 ARG A O 1
ATOM 1292 N N . LEU A 1 181 ? -3.852 -21.624 -2.614 1.00 74.44 181 LEU A N 1
ATOM 1293 C CA . LEU A 1 181 ? -3.019 -20.432 -2.407 1.00 74.44 181 LEU A CA 1
ATOM 1294 C C . LEU A 1 181 ? -3.823 -19.173 -2.036 1.00 74.44 181 LEU A C 1
ATOM 1296 O O . LEU A 1 181 ? -3.290 -18.279 -1.383 1.00 74.44 181 LEU A O 1
ATOM 1300 N N . PHE A 1 182 ? -5.107 -19.127 -2.396 1.00 78.25 182 PHE A N 1
ATOM 1301 C CA . PHE A 1 182 ? -6.027 -18.032 -2.077 1.00 78.25 182 PHE A CA 1
ATOM 1302 C C . PHE A 1 182 ? -6.926 -18.342 -0.873 1.00 78.25 182 PHE A C 1
ATOM 1304 O O . PHE A 1 182 ? -7.862 -17.604 -0.580 1.00 78.25 182 PHE A O 1
ATOM 1311 N N . GLN A 1 183 ? -6.659 -19.431 -0.151 1.00 75.88 183 GLN A N 1
ATOM 1312 C CA . GLN A 1 183 ? -7.348 -19.711 1.102 1.00 75.88 183 GLN A CA 1
ATOM 1313 C C . GLN A 1 183 ? -6.708 -18.912 2.240 1.00 75.88 183 GLN A C 1
ATOM 1315 O O . GLN A 1 183 ? -5.493 -18.734 2.296 1.00 75.88 183 GLN A O 1
ATOM 1320 N N . GLY A 1 184 ? -7.523 -18.465 3.197 1.00 67.88 184 GLY A N 1
ATOM 1321 C CA . GLY A 1 184 ? -7.037 -17.716 4.361 1.00 67.88 184 GLY A CA 1
ATOM 1322 C C . GLY A 1 184 ? -6.126 -18.520 5.304 1.00 67.88 184 GLY A C 1
ATOM 1323 O O . GLY A 1 184 ? -5.530 -17.938 6.211 1.00 67.88 184 GLY A O 1
ATOM 1324 N N . ALA A 1 185 ? -6.009 -19.838 5.119 1.00 76.88 185 ALA A N 1
ATOM 1325 C CA . ALA A 1 185 ? -5.100 -20.679 5.888 1.00 76.88 185 ALA A CA 1
ATOM 1326 C C . ALA A 1 185 ? -3.644 -20.514 5.399 1.00 76.88 185 ALA A C 1
ATOM 1328 O O . ALA A 1 185 ? -3.410 -20.525 4.189 1.00 76.88 185 ALA A O 1
ATOM 1329 N N . PRO A 1 186 ? -2.660 -20.398 6.312 1.00 82.56 186 PRO A N 1
ATOM 1330 C CA . PRO A 1 186 ? -1.243 -20.471 5.965 1.00 82.56 186 PRO A CA 1
ATOM 1331 C C . PRO A 1 186 ? -0.920 -21.743 5.179 1.00 82.56 186 PRO A C 1
ATOM 1333 O O . PRO A 1 186 ? -1.308 -22.841 5.586 1.00 82.56 186 PRO A O 1
ATOM 1336 N N . VAL A 1 187 ? -0.178 -21.613 4.082 1.00 83.25 187 VAL A N 1
ATOM 1337 C CA . VAL A 1 187 ? 0.390 -22.764 3.373 1.00 83.25 187 VAL A CA 1
ATOM 1338 C C . VAL A 1 187 ? 1.896 -22.736 3.603 1.00 83.25 187 VAL A C 1
ATOM 1340 O O . VAL A 1 187 ? 2.575 -21.787 3.228 1.00 83.25 187 VAL A O 1
ATOM 1343 N N . VAL A 1 188 ? 2.404 -23.770 4.262 1.00 84.31 188 VAL A N 1
ATOM 1344 C CA . VAL A 1 188 ? 3.825 -23.935 4.582 1.00 84.31 188 VAL A CA 1
ATOM 1345 C C . VAL A 1 188 ? 4.298 -25.288 4.070 1.00 84.31 188 VAL A C 1
ATOM 1347 O O . VAL A 1 188 ? 3.544 -26.264 4.105 1.00 84.31 188 VAL A O 1
ATOM 1350 N N . PHE A 1 189 ? 5.532 -25.347 3.578 1.00 86.31 189 PHE A N 1
ATOM 1351 C CA . PHE A 1 189 ? 6.165 -26.581 3.110 1.00 86.31 189 PHE A CA 1
ATOM 1352 C C . PHE A 1 189 ? 7.609 -26.683 3.631 1.00 86.31 189 PHE A C 1
ATOM 1354 O O . PHE A 1 189 ? 8.237 -25.657 3.918 1.00 86.31 189 PHE A O 1
ATOM 1361 N N . PRO A 1 190 ? 8.147 -27.905 3.809 1.00 85.88 190 PRO A N 1
ATOM 1362 C CA . PRO A 1 190 ? 9.492 -28.089 4.345 1.00 85.88 190 PRO A CA 1
ATOM 1363 C C . PRO A 1 190 ? 10.538 -27.468 3.410 1.00 85.88 190 PRO A C 1
ATOM 1365 O O . PRO A 1 190 ? 10.486 -27.655 2.199 1.00 85.88 190 PRO A O 1
ATOM 1368 N N . GLY A 1 191 ? 11.485 -26.711 3.973 1.00 85.94 191 GLY A N 1
ATOM 1369 C CA . GLY A 1 191 ? 12.545 -26.046 3.206 1.00 85.94 191 GLY A CA 1
ATOM 1370 C C . GLY A 1 191 ? 12.155 -24.709 2.560 1.00 85.94 191 GLY A C 1
ATOM 1371 O O . GLY A 1 191 ? 12.984 -24.117 1.874 1.00 85.94 191 GLY A O 1
ATOM 1372 N N . GLN A 1 192 ? 10.950 -24.182 2.808 1.00 87.69 192 GLN A N 1
ATOM 1373 C CA . GLN A 1 192 ? 10.481 -22.921 2.214 1.00 87.69 192 GLN A CA 1
ATOM 1374 C C . GLN A 1 192 ? 11.425 -21.733 2.454 1.00 87.69 192 GLN A C 1
ATOM 1376 O O . GLN A 1 192 ? 11.709 -20.985 1.526 1.00 87.69 192 GLN A O 1
ATOM 1381 N N . HIS A 1 193 ? 11.951 -21.559 3.670 1.00 87.38 193 HIS A N 1
ATOM 1382 C CA . HIS A 1 193 ? 12.881 -20.458 3.954 1.00 87.38 193 HIS A CA 1
ATOM 1383 C C . HIS A 1 193 ? 14.189 -20.578 3.168 1.00 87.38 193 HIS A C 1
ATOM 1385 O O . HIS A 1 193 ? 14.700 -19.571 2.685 1.00 87.38 193 HIS A O 1
ATOM 1391 N N . LEU A 1 194 ? 14.701 -21.802 3.002 1.00 91.25 194 LEU A N 1
ATOM 1392 C CA . LEU A 1 194 ? 15.905 -22.055 2.215 1.00 91.25 194 LEU A CA 1
ATOM 1393 C C . LEU A 1 194 ? 15.651 -21.793 0.728 1.00 91.25 194 LEU A C 1
ATOM 1395 O O . LEU A 1 194 ? 16.472 -21.151 0.083 1.00 91.25 194 LEU A O 1
ATOM 1399 N N . LEU A 1 195 ? 14.498 -22.222 0.202 1.00 93.31 195 LEU A N 1
ATOM 1400 C CA . LEU A 1 195 ? 14.102 -21.936 -1.178 1.00 93.31 195 LEU A CA 1
ATOM 1401 C C . LEU A 1 195 ? 13.953 -20.429 -1.416 1.00 93.31 195 LEU A C 1
ATOM 1403 O O . LEU A 1 195 ? 14.493 -19.907 -2.386 1.00 93.31 195 LEU A O 1
ATOM 1407 N N . ASN A 1 196 ? 13.269 -19.719 -0.517 1.00 93.12 196 ASN A N 1
ATOM 1408 C CA . ASN A 1 196 ? 13.089 -18.271 -0.620 1.00 93.12 196 ASN A CA 1
ATOM 1409 C C . ASN A 1 196 ? 14.435 -17.539 -0.584 1.00 93.12 196 ASN A C 1
ATOM 1411 O O . ASN A 1 196 ? 14.644 -16.610 -1.359 1.00 93.12 196 ASN A O 1
ATOM 1415 N N . LEU A 1 197 ? 15.353 -17.973 0.285 1.00 93.50 197 LEU A N 1
ATOM 1416 C CA . LEU A 1 197 ? 16.704 -17.423 0.356 1.00 93.50 197 LEU A CA 1
ATOM 1417 C C . LEU A 1 197 ? 17.491 -17.701 -0.930 1.00 93.50 197 LEU A C 1
ATOM 1419 O O . LEU A 1 197 ? 18.100 -16.784 -1.473 1.00 93.50 197 LEU A O 1
ATOM 1423 N N . ALA A 1 198 ? 17.451 -18.933 -1.442 1.00 96.06 198 ALA A N 1
ATOM 1424 C CA . ALA A 1 198 ? 18.133 -19.309 -2.677 1.00 96.06 198 ALA A CA 1
ATOM 1425 C C . ALA A 1 198 ? 17.628 -18.490 -3.874 1.00 96.06 198 ALA A C 1
ATOM 1427 O O . ALA A 1 198 ? 18.430 -17.955 -4.636 1.00 96.06 198 ALA A O 1
ATOM 1428 N N . LEU A 1 199 ? 16.308 -18.321 -3.998 1.00 96.19 199 LEU A N 1
ATOM 1429 C CA . LEU A 1 199 ? 15.702 -17.480 -5.030 1.00 96.19 199 LEU A CA 1
ATOM 14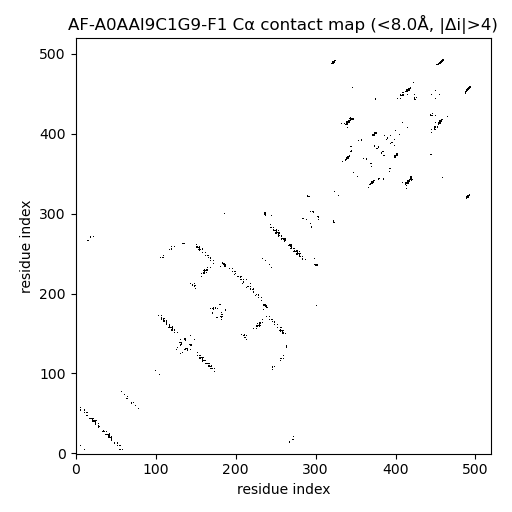30 C C . LEU A 1 199 ? 16.067 -16.001 -4.857 1.00 96.19 199 LEU A C 1
ATOM 1432 O O . LEU A 1 199 ? 16.327 -15.331 -5.849 1.00 96.19 199 LEU A O 1
ATOM 1436 N N . ALA A 1 200 ? 16.141 -15.491 -3.624 1.00 95.50 200 ALA A N 1
ATOM 1437 C CA . ALA A 1 200 ? 16.543 -14.107 -3.367 1.00 95.50 200 ALA A CA 1
ATOM 1438 C C . ALA A 1 200 ? 17.999 -13.852 -3.771 1.00 95.50 200 ALA A C 1
ATOM 1440 O O . ALA A 1 200 ? 18.289 -12.856 -4.431 1.00 95.50 200 ALA A O 1
ATOM 1441 N N . VAL A 1 201 ? 18.905 -14.771 -3.430 1.00 97.25 201 VAL A N 1
ATOM 1442 C CA . VAL A 1 201 ? 20.314 -14.692 -3.835 1.00 97.25 201 VAL A CA 1
ATOM 1443 C C . VAL A 1 201 ? 20.448 -14.805 -5.353 1.00 97.25 201 VAL A C 1
ATOM 1445 O O . VAL A 1 201 ? 21.160 -14.005 -5.952 1.00 97.25 201 VAL A O 1
ATOM 1448 N N . ALA A 1 202 ? 19.728 -15.734 -5.991 1.00 97.19 202 ALA A N 1
ATOM 1449 C CA . ALA A 1 202 ? 19.729 -15.877 -7.446 1.00 97.19 202 ALA A CA 1
ATOM 1450 C C . ALA A 1 202 ? 19.194 -14.620 -8.152 1.00 97.19 202 ALA A C 1
ATOM 1452 O O . ALA A 1 202 ? 19.799 -14.151 -9.111 1.00 97.19 202 ALA A O 1
ATOM 1453 N N . MET A 1 203 ? 18.105 -14.032 -7.648 1.00 97.31 203 MET A N 1
ATOM 1454 C CA . MET A 1 203 ? 17.541 -12.779 -8.155 1.00 97.31 203 MET A CA 1
ATOM 1455 C C . MET A 1 203 ? 18.542 -11.623 -8.049 1.00 97.31 203 MET A C 1
ATOM 1457 O O . MET A 1 203 ? 18.721 -10.893 -9.017 1.00 97.31 203 MET A O 1
ATOM 1461 N N . ILE A 1 204 ? 19.216 -11.465 -6.902 1.00 96.69 204 ILE A N 1
ATOM 1462 C CA . ILE A 1 204 ? 20.244 -10.427 -6.722 1.00 96.69 204 ILE A CA 1
ATOM 1463 C C . ILE A 1 204 ? 21.431 -10.679 -7.657 1.00 96.69 204 ILE A C 1
ATOM 1465 O O . ILE A 1 204 ? 21.902 -9.746 -8.298 1.00 96.69 204 ILE A O 1
ATOM 1469 N N . GLY A 1 205 ? 21.888 -11.929 -7.773 1.00 96.69 205 GLY A N 1
ATOM 1470 C CA . GLY A 1 205 ? 22.969 -12.309 -8.682 1.00 96.69 205 GLY A CA 1
ATOM 1471 C C . GLY A 1 205 ? 22.651 -11.950 -10.132 1.00 96.69 205 GLY A C 1
ATOM 1472 O O . GLY A 1 205 ? 23.440 -11.264 -10.772 1.00 96.69 205 GLY A O 1
ATOM 1473 N N . LEU A 1 206 ? 21.463 -12.321 -10.617 1.00 96.56 206 LEU A N 1
ATOM 1474 C CA . LEU A 1 206 ? 20.997 -11.974 -11.962 1.00 96.56 206 LEU A CA 1
ATOM 1475 C C . LEU A 1 206 ? 20.814 -10.463 -12.144 1.00 96.56 206 LEU A C 1
ATOM 1477 O O . LEU A 1 206 ? 21.163 -9.940 -13.197 1.00 96.56 206 LEU A O 1
ATOM 1481 N N . GLY A 1 207 ? 20.339 -9.744 -11.123 1.00 95.25 207 GLY A N 1
ATOM 1482 C CA . GLY A 1 207 ? 20.247 -8.283 -11.153 1.00 95.25 207 GLY A CA 1
ATOM 1483 C C . GLY A 1 207 ? 21.607 -7.598 -11.272 1.00 95.25 207 GLY A C 1
ATOM 1484 O O . GLY A 1 207 ? 21.766 -6.666 -12.058 1.00 95.25 207 GLY A O 1
ATOM 1485 N N . ILE A 1 208 ? 22.621 -8.104 -10.566 1.00 95.50 208 ILE A N 1
ATOM 1486 C CA . ILE A 1 208 ? 24.007 -7.639 -10.705 1.00 95.50 208 ILE A CA 1
ATOM 1487 C C . ILE A 1 208 ? 24.548 -7.989 -12.097 1.00 95.50 208 ILE A C 1
ATOM 1489 O O . ILE A 1 208 ? 25.153 -7.138 -12.745 1.00 95.50 208 ILE A O 1
ATOM 1493 N N . THR A 1 209 ? 24.300 -9.203 -12.599 1.00 96.06 209 THR A N 1
ATOM 1494 C CA . THR A 1 209 ? 24.691 -9.589 -13.963 1.00 96.06 209 THR A CA 1
ATOM 1495 C C . THR A 1 209 ? 24.056 -8.671 -15.001 1.00 96.06 209 THR A C 1
ATOM 1497 O O . THR A 1 209 ? 24.758 -8.206 -15.895 1.00 96.06 209 THR A O 1
ATOM 1500 N N . PHE A 1 210 ? 22.771 -8.339 -14.868 1.00 95.94 210 PHE A N 1
ATOM 1501 C CA . PHE A 1 210 ? 22.106 -7.347 -15.713 1.00 95.94 210 PHE A CA 1
ATOM 1502 C C . PHE A 1 210 ? 22.777 -5.972 -15.605 1.00 95.94 210 PHE A C 1
ATOM 1504 O O . PHE A 1 210 ? 23.083 -5.364 -16.626 1.00 95.94 210 PHE A O 1
ATOM 1511 N N . ALA A 1 211 ? 23.082 -5.496 -14.396 1.00 93.12 211 ALA A N 1
ATOM 1512 C CA . ALA A 1 211 ? 23.730 -4.199 -14.218 1.00 93.12 211 ALA A CA 1
ATOM 1513 C C . ALA A 1 211 ? 25.104 -4.115 -14.907 1.00 93.12 211 ALA A C 1
ATOM 1515 O O . ALA A 1 211 ? 25.466 -3.067 -15.444 1.00 93.12 211 ALA A O 1
ATOM 1516 N N . LEU A 1 212 ? 25.847 -5.223 -14.945 1.00 94.00 212 LEU A N 1
ATOM 1517 C CA . LEU A 1 212 ? 27.163 -5.296 -15.581 1.00 94.00 212 LEU A CA 1
ATOM 1518 C C . LEU A 1 212 ? 27.097 -5.534 -17.097 1.00 94.00 212 LEU A C 1
ATOM 1520 O O . LEU A 1 212 ? 27.910 -4.978 -17.829 1.00 94.00 212 LEU A O 1
ATOM 1524 N N . THR A 1 213 ? 26.146 -6.341 -17.574 1.00 91.31 213 THR A N 1
ATOM 1525 C CA . THR A 1 213 ? 26.107 -6.824 -18.972 1.00 91.31 213 THR A CA 1
ATOM 1526 C C . THR A 1 213 ? 25.036 -6.165 -19.839 1.00 91.31 213 THR A C 1
ATOM 1528 O O . THR A 1 213 ? 25.140 -6.218 -21.058 1.00 91.31 213 THR A O 1
ATOM 1531 N N . GLN A 1 214 ? 24.006 -5.565 -19.232 1.00 90.81 214 GLN A N 1
ATOM 1532 C CA . GLN A 1 214 ? 22.806 -5.034 -19.896 1.00 90.81 214 GLN A CA 1
ATOM 1533 C C . GLN A 1 214 ? 22.052 -6.069 -20.757 1.00 90.81 214 GLN A C 1
ATOM 1535 O O . GLN A 1 214 ? 21.259 -5.713 -21.622 1.00 90.81 214 GLN A O 1
ATOM 1540 N N . GLN A 1 215 ? 22.278 -7.363 -20.526 1.00 93.12 215 GLN A N 1
ATOM 1541 C CA . GLN A 1 215 ? 21.610 -8.422 -21.276 1.00 93.12 215 GLN A CA 1
ATOM 1542 C C . GLN A 1 215 ? 20.146 -8.590 -20.852 1.00 93.12 215 GLN A C 1
ATOM 1544 O O . GLN A 1 215 ? 19.788 -8.419 -19.683 1.00 93.12 215 GLN A O 1
ATOM 1549 N N . TRP A 1 216 ? 19.295 -8.980 -21.799 1.00 93.81 216 TRP A N 1
ATOM 1550 C CA . TRP A 1 216 ? 17.868 -9.195 -21.556 1.00 93.81 216 TRP A CA 1
ATOM 1551 C C . TRP A 1 216 ? 17.591 -10.463 -20.756 1.00 93.81 216 TRP A C 1
ATOM 1553 O O . TRP A 1 216 ? 16.683 -10.496 -19.929 1.00 93.81 216 TRP A O 1
ATOM 1563 N N . GLU A 1 217 ? 18.387 -11.504 -20.969 1.00 95.94 217 GLU A N 1
ATOM 1564 C CA . GLU A 1 217 ? 18.265 -12.793 -20.303 1.00 95.94 217 GLU A CA 1
ATOM 1565 C C . GLU A 1 217 ? 18.334 -12.672 -18.771 1.00 95.94 217 GLU A C 1
ATOM 1567 O O . GLU A 1 217 ? 17.387 -13.116 -18.112 1.00 95.94 217 GLU A O 1
ATOM 1572 N N . PRO A 1 218 ? 19.368 -12.044 -18.163 1.00 95.56 218 PRO A N 1
ATOM 1573 C CA . PRO A 1 218 ? 19.408 -11.863 -16.716 1.00 95.56 218 PRO A CA 1
ATOM 1574 C C . PRO A 1 218 ? 18.276 -10.964 -16.210 1.00 95.56 218 PRO A C 1
ATOM 1576 O O . PRO A 1 218 ? 17.726 -11.244 -15.146 1.00 95.56 218 PRO A O 1
ATOM 1579 N N . PHE A 1 219 ? 17.871 -9.943 -16.972 1.00 96.06 219 PHE A N 1
ATOM 1580 C CA . PHE A 1 219 ? 16.766 -9.057 -16.601 1.00 96.06 219 PHE A CA 1
ATOM 1581 C C . PHE A 1 219 ? 15.422 -9.800 -16.523 1.00 96.06 219 PHE A C 1
ATOM 1583 O O . PHE A 1 219 ? 14.722 -9.728 -15.510 1.00 96.06 219 PHE A O 1
ATOM 1590 N N . ILE A 1 220 ? 15.079 -10.570 -17.559 1.00 96.62 220 ILE A N 1
ATOM 1591 C CA . ILE A 1 220 ? 13.832 -11.343 -17.623 1.00 96.62 220 ILE A CA 1
ATOM 1592 C C . ILE A 1 220 ? 13.843 -12.462 -16.579 1.00 96.62 220 ILE A C 1
ATOM 1594 O O . ILE A 1 220 ? 12.852 -12.651 -15.871 1.00 96.62 220 ILE A O 1
ATOM 1598 N N . ALA A 1 221 ? 14.960 -13.184 -16.438 1.00 97.00 221 ALA A N 1
ATOM 1599 C CA . ALA A 1 221 ? 15.090 -14.254 -15.451 1.00 97.00 221 ALA A CA 1
ATOM 1600 C C . ALA A 1 221 ? 14.937 -13.724 -14.017 1.00 97.00 221 ALA A C 1
ATOM 1602 O O . ALA A 1 221 ? 14.212 -14.301 -13.206 1.00 97.00 221 ALA A O 1
ATOM 1603 N N . MET A 1 222 ? 15.559 -12.585 -13.714 1.00 96.94 222 MET A N 1
ATOM 1604 C CA . MET A 1 222 ? 15.408 -11.892 -12.439 1.00 96.94 222 MET A CA 1
ATOM 1605 C C . MET A 1 222 ? 13.959 -11.461 -12.187 1.00 96.94 222 MET A C 1
ATOM 1607 O O . MET A 1 222 ? 13.438 -11.711 -11.100 1.00 96.94 222 MET A O 1
ATOM 1611 N N . ALA A 1 223 ? 13.292 -10.846 -13.170 1.00 96.81 223 ALA A N 1
ATOM 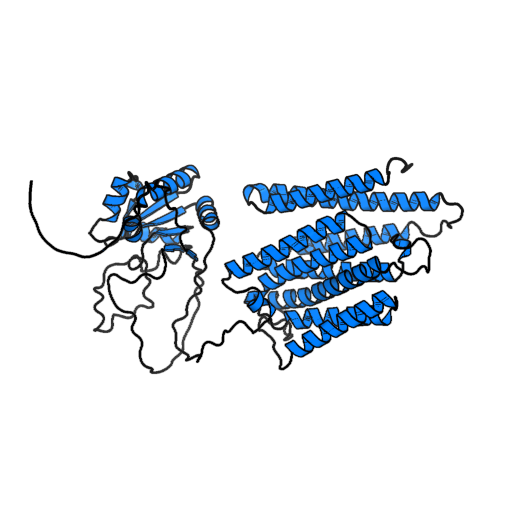1612 C CA . ALA A 1 223 ? 11.896 -10.428 -13.044 1.00 96.81 223 ALA A CA 1
ATOM 1613 C C . ALA A 1 223 ? 10.961 -11.629 -12.810 1.00 96.81 223 ALA A C 1
ATOM 1615 O O . ALA A 1 223 ? 10.095 -11.586 -11.934 1.00 96.81 223 ALA A O 1
ATOM 1616 N N . ALA A 1 224 ? 11.176 -12.734 -13.531 1.00 97.62 224 ALA A N 1
ATOM 1617 C CA . ALA A 1 224 ? 10.434 -13.977 -13.344 1.00 97.62 224 ALA A CA 1
ATOM 1618 C C . ALA A 1 224 ? 10.620 -14.543 -11.929 1.00 97.62 224 ALA A C 1
ATOM 1620 O O . ALA A 1 224 ? 9.638 -14.887 -11.266 1.00 97.62 224 ALA A O 1
ATOM 1621 N N . ILE A 1 225 ? 11.860 -14.580 -11.427 1.00 97.69 225 ILE A N 1
ATOM 1622 C CA . ILE A 1 225 ? 12.131 -14.996 -10.048 1.00 97.69 225 ILE A CA 1
ATOM 1623 C C . ILE A 1 225 ? 11.445 -14.053 -9.062 1.00 97.69 225 ILE A C 1
ATOM 1625 O O . ILE A 1 225 ? 10.823 -14.543 -8.128 1.00 97.69 225 ILE A O 1
ATOM 1629 N N . ALA A 1 226 ? 11.483 -12.736 -9.273 1.00 97.38 226 ALA A N 1
ATOM 1630 C CA . ALA A 1 226 ? 10.835 -11.760 -8.399 1.00 97.38 226 ALA A CA 1
ATOM 1631 C C . ALA A 1 226 ? 9.308 -11.968 -8.305 1.00 97.38 226 ALA A C 1
ATOM 1633 O O . ALA A 1 226 ? 8.749 -11.907 -7.206 1.00 97.38 226 ALA A O 1
ATOM 1634 N N . PHE A 1 227 ? 8.635 -12.304 -9.415 1.00 97.62 227 PHE A N 1
ATOM 1635 C CA . PHE A 1 227 ? 7.219 -12.698 -9.393 1.00 97.62 227 PHE A CA 1
ATOM 1636 C C . PHE A 1 227 ? 6.979 -13.970 -8.571 1.00 97.62 227 PHE A C 1
ATOM 1638 O O . PHE A 1 227 ? 6.034 -14.036 -7.784 1.00 97.62 227 PHE A O 1
ATOM 1645 N N . VAL A 1 228 ? 7.833 -14.986 -8.716 1.00 96.88 228 VAL A N 1
ATOM 1646 C CA . VAL A 1 228 ? 7.729 -16.220 -7.920 1.00 96.88 228 VAL A CA 1
ATOM 1647 C C . VAL A 1 228 ? 7.989 -15.934 -6.438 1.00 96.88 228 VAL A C 1
ATOM 1649 O O . VAL A 1 228 ? 7.264 -16.420 -5.570 1.00 96.88 228 VAL A O 1
ATOM 1652 N N . LEU A 1 229 ? 8.986 -15.107 -6.135 1.00 95.12 229 LEU A N 1
ATOM 1653 C CA . LEU A 1 229 ? 9.379 -14.745 -4.779 1.00 95.12 229 LEU A CA 1
ATOM 1654 C C . LEU A 1 229 ? 8.251 -14.009 -4.055 1.00 95.12 229 LEU A C 1
ATOM 1656 O O . LEU A 1 229 ? 7.931 -14.369 -2.923 1.00 95.12 229 LEU A O 1
ATOM 1660 N N . GLY A 1 230 ? 7.593 -13.049 -4.714 1.00 94.56 230 GLY A N 1
ATOM 1661 C CA . GLY A 1 230 ? 6.452 -12.343 -4.131 1.00 94.56 230 GLY A CA 1
ATOM 1662 C C . GLY A 1 230 ? 5.266 -13.262 -3.828 1.00 94.56 230 GLY A C 1
ATOM 1663 O O . GLY A 1 230 ? 4.622 -13.112 -2.791 1.00 94.56 230 GLY A O 1
ATOM 1664 N N . VAL A 1 231 ? 5.039 -14.298 -4.640 1.00 94.12 231 VAL A N 1
ATOM 1665 C CA . VAL A 1 231 ? 4.100 -15.372 -4.290 1.00 94.12 231 VAL A CA 1
ATOM 1666 C C . VAL A 1 231 ? 4.583 -16.123 -3.035 1.00 94.12 231 VAL A C 1
ATOM 1668 O O . VAL A 1 231 ? 3.866 -16.195 -2.034 1.00 94.12 231 VAL A O 1
ATOM 1671 N N . LEU A 1 232 ? 5.815 -16.636 -3.032 1.00 92.25 232 LEU A N 1
ATOM 1672 C CA . LEU A 1 232 ? 6.346 -17.503 -1.970 1.00 92.25 232 LEU A CA 1
ATOM 1673 C C . LEU A 1 232 ? 6.486 -16.847 -0.587 1.00 92.25 232 LEU A C 1
ATOM 1675 O O . LEU A 1 232 ? 6.407 -17.557 0.422 1.00 92.25 232 LEU A O 1
ATOM 1679 N N . ILE A 1 233 ? 6.675 -15.526 -0.510 1.00 91.06 233 ILE A N 1
ATOM 1680 C CA . ILE A 1 233 ? 6.773 -14.802 0.771 1.00 91.06 233 ILE A CA 1
ATOM 1681 C C . ILE A 1 233 ? 5.406 -14.520 1.406 1.00 91.06 233 ILE A C 1
ATOM 1683 O O . ILE A 1 233 ? 5.322 -14.412 2.626 1.00 91.06 233 ILE A O 1
ATOM 1687 N N . ILE A 1 234 ? 4.322 -14.444 0.620 1.00 92.00 234 ILE A N 1
ATOM 1688 C CA . ILE A 1 234 ? 2.973 -14.115 1.128 1.00 92.00 234 ILE A CA 1
ATOM 1689 C C . ILE A 1 234 ? 2.129 -15.365 1.422 1.00 92.00 234 ILE A C 1
ATOM 1691 O O . ILE A 1 234 ? 1.258 -15.366 2.301 1.00 92.00 234 ILE A O 1
ATOM 1695 N N . ILE A 1 235 ? 2.398 -16.476 0.737 1.00 90.69 235 ILE A N 1
ATOM 1696 C CA . ILE A 1 235 ? 1.732 -17.764 0.968 1.00 90.69 235 ILE A CA 1
ATOM 1697 C C . ILE A 1 235 ? 1.749 -18.261 2.438 1.00 90.69 235 ILE A C 1
ATOM 1699 O O . ILE A 1 235 ? 0.694 -18.724 2.892 1.00 90.69 235 ILE A O 1
ATOM 1703 N N . PRO A 1 236 ? 2.843 -18.158 3.220 1.00 88.50 236 PRO A N 1
ATOM 1704 C CA . PRO A 1 236 ? 2.870 -18.668 4.593 1.00 88.50 236 PRO A CA 1
ATOM 1705 C C . PRO A 1 236 ? 2.136 -17.755 5.585 1.00 88.50 236 PRO A C 1
ATOM 1707 O O . PRO A 1 236 ? 1.921 -18.125 6.737 1.00 88.50 236 PRO A O 1
ATOM 1710 N N . ILE A 1 237 ? 1.719 -16.560 5.163 1.00 87.56 237 ILE A N 1
ATOM 1711 C CA . ILE A 1 237 ? 1.052 -15.602 6.042 1.00 87.56 237 ILE A CA 1
ATOM 1712 C C . ILE A 1 237 ? -0.452 -15.910 6.092 1.00 87.56 237 ILE A C 1
ATOM 1714 O O . ILE A 1 237 ? -1.085 -16.171 5.067 1.00 87.56 237 ILE A O 1
ATOM 1718 N N . GLY A 1 238 ? -1.043 -15.918 7.288 1.00 83.06 238 GLY A N 1
ATOM 1719 C CA . GLY A 1 238 ? -2.465 -16.220 7.480 1.00 83.06 238 GLY A CA 1
ATOM 1720 C C . GLY A 1 238 ? -3.387 -15.041 7.160 1.00 83.06 238 GLY A C 1
ATOM 1721 O O . GLY A 1 238 ? -2.991 -13.883 7.256 1.00 83.06 238 GLY A O 1
ATOM 1722 N N . GLY A 1 239 ? -4.655 -15.332 6.856 1.00 81.00 239 GLY A N 1
ATOM 1723 C CA . GLY A 1 239 ? -5.698 -14.339 6.558 1.00 81.00 239 GLY A CA 1
ATOM 1724 C C . GLY A 1 239 ? -5.867 -13.259 7.635 1.00 81.00 239 GLY A C 1
ATOM 1725 O O . GLY A 1 239 ? -6.128 -12.103 7.322 1.00 81.00 239 GLY A O 1
ATOM 1726 N N . ALA A 1 240 ? -5.661 -13.619 8.906 1.00 78.31 240 ALA A N 1
ATOM 1727 C CA . ALA A 1 240 ? -5.746 -12.689 10.034 1.00 78.31 240 ALA A CA 1
ATOM 1728 C C . ALA A 1 240 ? -4.653 -11.604 10.017 1.00 78.31 240 ALA A C 1
ATOM 1730 O O . ALA A 1 240 ? -4.875 -10.517 10.545 1.00 78.31 240 ALA A O 1
ATOM 1731 N N . ASP A 1 241 ? -3.508 -11.888 9.393 1.00 84.19 241 ASP A N 1
ATOM 1732 C CA . ASP A 1 241 ? -2.356 -10.985 9.306 1.00 84.19 241 ASP A CA 1
ATOM 1733 C C . ASP A 1 241 ? -2.265 -10.264 7.960 1.00 84.19 241 ASP A C 1
ATOM 1735 O O . ASP A 1 241 ? -1.417 -9.392 7.775 1.00 84.19 241 ASP A O 1
ATOM 1739 N N . MET A 1 242 ? -3.165 -10.585 7.024 1.00 88.25 242 MET A N 1
ATOM 1740 C CA . MET A 1 242 ? -3.207 -9.963 5.701 1.00 88.25 242 MET A CA 1
ATOM 1741 C C . MET A 1 242 ? -3.276 -8.431 5.736 1.00 88.25 242 MET A C 1
ATOM 1743 O O . MET A 1 242 ? -2.611 -7.825 4.905 1.00 88.25 242 MET A O 1
ATOM 1747 N N . PRO A 1 243 ? -3.975 -7.758 6.675 1.00 87.38 243 PRO A N 1
ATOM 1748 C CA . PRO A 1 243 ? -3.949 -6.294 6.723 1.00 87.38 243 PRO A CA 1
ATOM 1749 C C . PRO A 1 243 ? -2.537 -5.710 6.893 1.00 87.38 243 PRO A C 1
ATOM 1751 O O . PRO A 1 243 ? -2.206 -4.711 6.259 1.00 87.38 243 PRO A O 1
ATOM 1754 N N . VAL A 1 244 ? -1.684 -6.353 7.699 1.00 88.62 244 VAL A N 1
ATOM 1755 C CA . VAL A 1 244 ? -0.281 -5.942 7.876 1.00 88.62 244 VAL A CA 1
ATOM 1756 C C . VAL A 1 244 ? 0.502 -6.160 6.583 1.00 88.62 244 VAL A C 1
ATOM 1758 O O . VAL A 1 244 ? 1.268 -5.293 6.173 1.00 88.62 244 VAL A O 1
ATOM 1761 N N . VAL A 1 245 ? 0.276 -7.293 5.913 1.00 90.12 245 VAL A N 1
ATOM 1762 C CA . VAL A 1 245 ? 0.901 -7.600 4.619 1.00 90.12 245 VAL A CA 1
ATOM 1763 C C . VAL A 1 245 ? 0.526 -6.569 3.562 1.00 90.12 245 VAL A C 1
ATOM 1765 O O . VAL A 1 245 ? 1.398 -6.086 2.854 1.00 90.12 245 VAL A O 1
ATOM 1768 N N . VAL A 1 246 ? -0.748 -6.186 3.475 1.00 91.25 246 VAL A N 1
ATOM 1769 C CA . VAL A 1 246 ? -1.214 -5.171 2.520 1.00 91.25 246 VAL A CA 1
ATOM 1770 C C . VAL A 1 246 ? -0.544 -3.819 2.782 1.00 91.25 246 VAL A C 1
ATOM 1772 O O . VAL A 1 246 ? -0.131 -3.153 1.837 1.00 91.25 246 VAL A O 1
ATOM 1775 N N . SER A 1 247 ? -0.371 -3.433 4.050 1.00 91.06 247 SER A N 1
ATOM 1776 C CA . SER A 1 247 ? 0.373 -2.220 4.421 1.00 91.06 247 SER A CA 1
ATOM 1777 C C . SER A 1 247 ? 1.868 -2.310 4.077 1.00 91.06 247 SER A C 1
ATOM 1779 O O . SER A 1 247 ? 2.477 -1.323 3.666 1.00 91.06 247 SER A O 1
ATOM 1781 N N . MET A 1 248 ? 2.477 -3.488 4.203 1.00 91.62 248 MET A N 1
ATOM 1782 C CA . MET A 1 248 ? 3.875 -3.689 3.823 1.00 91.62 248 MET A CA 1
ATOM 1783 C C . MET A 1 248 ? 4.051 -3.647 2.298 1.00 91.62 248 MET A C 1
ATOM 1785 O O . MET A 1 248 ? 4.959 -2.984 1.804 1.00 91.62 248 MET A O 1
ATOM 1789 N N . LEU A 1 249 ? 3.143 -4.266 1.544 1.00 93.06 249 LEU A N 1
ATOM 1790 C CA . LEU A 1 249 ? 3.128 -4.197 0.081 1.00 93.06 249 LEU A CA 1
ATOM 1791 C C . LEU A 1 249 ? 2.866 -2.767 -0.423 1.00 93.06 249 LEU A C 1
ATOM 1793 O O . LEU A 1 249 ? 3.439 -2.374 -1.434 1.00 93.06 249 LEU A O 1
ATOM 1797 N N . ASN A 1 250 ? 2.095 -1.955 0.314 1.00 93.38 250 ASN A N 1
ATOM 1798 C CA . ASN A 1 250 ? 1.990 -0.513 0.058 1.00 93.38 250 ASN A CA 1
ATOM 1799 C C . ASN A 1 250 ? 3.366 0.168 0.141 1.00 93.38 250 ASN A C 1
ATOM 1801 O O . ASN A 1 250 ? 3.758 0.897 -0.768 1.00 93.38 250 ASN A O 1
ATOM 1805 N N . SER A 1 251 ? 4.143 -0.129 1.190 1.00 94.44 251 SER A N 1
ATOM 1806 C CA . SER A 1 251 ? 5.512 0.382 1.322 1.00 94.44 251 SER A CA 1
ATOM 1807 C C . SER A 1 251 ? 6.376 -0.012 0.122 1.00 94.44 251 SER A C 1
ATOM 1809 O O . SER A 1 251 ? 7.036 0.840 -0.469 1.00 94.44 251 SER A O 1
ATOM 1811 N N . TYR A 1 252 ? 6.331 -1.282 -0.287 1.00 94.75 252 TYR A N 1
ATOM 1812 C CA . TYR A 1 252 ? 7.095 -1.765 -1.438 1.00 94.75 252 TYR A CA 1
ATOM 1813 C C . TYR A 1 252 ? 6.681 -1.077 -2.739 1.00 94.75 252 TYR A C 1
ATOM 1815 O O . TYR A 1 252 ? 7.554 -0.702 -3.516 1.00 94.75 252 TYR A O 1
ATOM 1823 N N . SER A 1 253 ? 5.387 -0.814 -2.940 1.00 93.94 253 SER A N 1
ATOM 1824 C CA . SER A 1 253 ? 4.913 -0.051 -4.099 1.00 93.94 253 SER A CA 1
ATOM 1825 C C . SER A 1 253 ? 5.509 1.365 -4.151 1.00 93.94 253 SER A C 1
ATOM 1827 O O . SER A 1 253 ? 5.928 1.815 -5.217 1.00 93.94 253 SER A O 1
ATOM 1829 N N . GLY A 1 254 ? 5.648 2.030 -2.996 1.00 94.38 254 GLY A N 1
ATOM 1830 C CA . GLY A 1 254 ? 6.306 3.333 -2.889 1.00 94.38 254 GLY A CA 1
ATOM 1831 C C . GLY A 1 254 ? 7.803 3.273 -3.204 1.00 94.38 254 GLY A C 1
ATOM 1832 O O . GLY A 1 254 ? 8.300 4.078 -3.990 1.00 94.38 254 GLY A O 1
ATOM 1833 N N . TRP A 1 255 ? 8.522 2.285 -2.662 1.00 95.12 255 TRP A N 1
ATOM 1834 C CA . TRP A 1 255 ? 9.950 2.102 -2.955 1.00 95.12 255 TRP A CA 1
ATOM 1835 C C . TRP A 1 255 ? 10.215 1.720 -4.415 1.00 95.12 255 TRP A C 1
ATOM 1837 O O . TRP A 1 255 ? 11.179 2.211 -4.997 1.00 95.12 255 TRP A O 1
ATOM 1847 N N . ALA A 1 256 ? 9.348 0.910 -5.031 1.00 95.25 256 ALA A N 1
ATOM 1848 C CA . ALA A 1 256 ? 9.417 0.609 -6.459 1.00 95.25 256 ALA A CA 1
ATOM 1849 C C . ALA A 1 256 ? 9.233 1.882 -7.300 1.00 95.25 256 ALA A C 1
ATOM 1851 O O . ALA A 1 256 ? 10.039 2.151 -8.188 1.00 95.25 256 ALA A O 1
ATOM 1852 N N . ALA A 1 257 ? 8.227 2.703 -6.977 1.00 93.75 257 ALA A N 1
ATOM 1853 C CA . ALA A 1 257 ? 7.996 3.980 -7.652 1.00 93.75 257 ALA A CA 1
ATOM 1854 C C . ALA A 1 257 ? 9.178 4.950 -7.491 1.00 93.75 257 ALA A C 1
ATOM 1856 O O . ALA A 1 257 ? 9.555 5.609 -8.456 1.00 93.75 257 ALA A O 1
ATOM 1857 N N . ALA A 1 258 ? 9.801 5.004 -6.308 1.00 94.56 258 ALA A N 1
ATOM 1858 C CA . ALA A 1 258 ? 10.995 5.815 -6.081 1.00 94.56 258 ALA A CA 1
ATOM 1859 C C . ALA A 1 258 ? 12.201 5.314 -6.895 1.00 94.56 258 ALA A C 1
ATOM 1861 O O . ALA A 1 258 ? 12.902 6.128 -7.488 1.00 94.56 258 ALA A O 1
ATOM 1862 N N . GLY A 1 259 ? 12.415 3.994 -6.971 1.00 93.19 259 GLY A N 1
ATOM 1863 C CA . GLY A 1 259 ? 13.483 3.392 -7.780 1.00 93.19 259 GLY A CA 1
ATOM 1864 C C . GLY A 1 259 ? 13.350 3.722 -9.268 1.00 93.19 259 GLY A C 1
ATOM 1865 O O . GLY A 1 259 ? 14.305 4.184 -9.888 1.00 93.19 259 GLY A O 1
ATOM 1866 N N . ILE A 1 260 ? 12.138 3.594 -9.816 1.00 93.94 260 ILE A N 1
ATOM 1867 C CA . ILE A 1 260 ? 11.836 4.033 -11.187 1.00 93.94 260 ILE A CA 1
ATOM 1868 C C . ILE A 1 260 ? 11.978 5.555 -11.328 1.00 93.94 260 ILE A C 1
ATOM 1870 O O . ILE A 1 260 ? 12.477 6.041 -12.338 1.00 93.94 260 ILE A O 1
ATOM 1874 N N . GLY A 1 261 ? 11.584 6.320 -10.310 1.00 93.00 261 GLY A N 1
ATOM 1875 C CA . GLY A 1 261 ? 11.756 7.769 -10.278 1.00 93.00 261 GLY A CA 1
ATOM 1876 C C . GLY A 1 261 ? 13.215 8.199 -10.425 1.00 93.00 261 GLY A C 1
ATOM 1877 O O . GLY A 1 261 ? 13.485 9.115 -11.198 1.00 93.00 261 GLY A O 1
ATOM 1878 N N . PHE A 1 262 ? 14.146 7.522 -9.746 1.00 92.62 262 PHE A N 1
ATOM 1879 C CA . PHE A 1 262 ? 15.583 7.745 -9.929 1.00 92.62 262 PHE A CA 1
ATOM 1880 C C . PHE A 1 262 ? 16.034 7.375 -11.345 1.00 92.62 262 PHE A C 1
ATOM 1882 O O . PHE A 1 262 ? 16.647 8.208 -12.010 1.00 92.62 262 PHE A O 1
ATOM 1889 N N . SER A 1 263 ? 15.587 6.218 -11.856 1.00 90.44 263 SER A N 1
ATOM 1890 C CA . SER A 1 263 ? 15.946 5.753 -13.209 1.00 90.44 263 SER A CA 1
ATOM 1891 C C . SER A 1 263 ? 15.572 6.758 -14.297 1.00 90.44 263 SER A C 1
ATOM 1893 O O . SER A 1 263 ? 16.275 6.876 -15.297 1.00 90.44 263 SER A O 1
ATOM 1895 N N . LEU A 1 264 ? 14.458 7.468 -14.100 1.00 89.44 264 LEU A N 1
ATOM 1896 C CA . LEU A 1 264 ? 13.898 8.445 -15.033 1.00 89.44 264 LEU A CA 1
ATOM 1897 C C . LEU A 1 264 ? 14.260 9.899 -14.697 1.00 89.44 264 LEU A C 1
ATOM 1899 O O . LEU A 1 264 ? 13.739 10.810 -15.338 1.00 89.44 264 LEU A O 1
ATOM 1903 N N . ASN A 1 265 ? 15.072 10.146 -13.662 1.00 88.44 265 ASN A N 1
ATOM 1904 C CA . ASN A 1 265 ? 15.343 11.489 -13.133 1.00 88.44 265 ASN A CA 1
ATOM 1905 C C . ASN A 1 265 ? 14.064 12.314 -12.855 1.00 88.44 265 ASN A C 1
ATOM 1907 O O . ASN A 1 265 ? 14.018 13.531 -13.047 1.00 88.44 265 ASN A O 1
ATOM 1911 N N . ASN A 1 266 ? 12.998 11.656 -12.390 1.00 88.62 266 ASN A N 1
ATOM 1912 C CA . ASN A 1 266 ? 11.708 12.285 -12.130 1.00 88.62 266 ASN A CA 1
ATOM 1913 C C . ASN A 1 266 ? 11.518 12.566 -10.634 1.00 88.62 266 ASN A C 1
ATOM 1915 O O . ASN A 1 266 ? 11.094 11.702 -9.860 1.00 88.62 266 ASN A O 1
ATOM 1919 N N . SER A 1 267 ? 11.758 13.819 -10.240 1.00 87.06 267 SER A N 1
ATOM 1920 C CA . SER A 1 267 ? 11.642 14.281 -8.851 1.00 87.06 267 SER A CA 1
ATOM 1921 C C . SER A 1 267 ? 10.272 14.017 -8.218 1.00 87.06 267 SER A C 1
ATOM 1923 O O . SER A 1 267 ? 10.208 13.733 -7.024 1.00 87.06 267 SER A O 1
ATOM 1925 N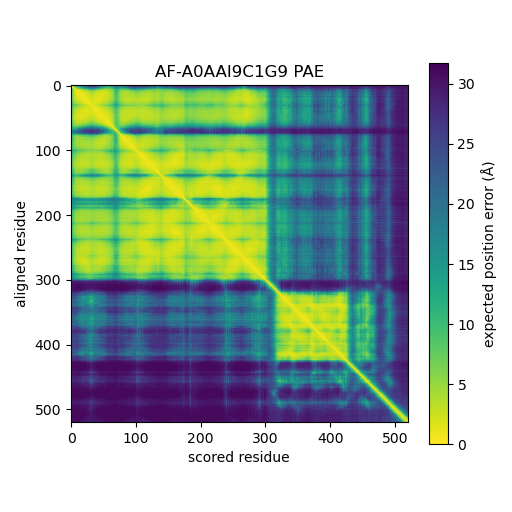 N . MET A 1 268 ? 9.177 14.069 -8.988 1.00 88.44 268 MET A N 1
ATOM 1926 C CA . MET A 1 268 ? 7.836 13.808 -8.450 1.00 88.44 268 MET A CA 1
ATOM 1927 C C . MET A 1 268 ? 7.699 12.346 -8.018 1.00 88.44 268 MET A C 1
ATOM 1929 O O . MET A 1 268 ? 7.270 12.086 -6.895 1.00 88.44 268 MET A O 1
ATOM 1933 N N . LEU A 1 269 ? 8.117 11.397 -8.863 1.00 91.06 269 LEU A N 1
ATOM 1934 C CA . LEU A 1 269 ? 8.075 9.966 -8.539 1.00 91.06 269 LEU A CA 1
ATOM 1935 C C . LEU A 1 269 ? 8.988 9.618 -7.361 1.00 91.06 269 LEU A C 1
ATOM 1937 O O . LEU A 1 269 ? 8.597 8.829 -6.501 1.00 91.06 269 LEU A O 1
ATOM 1941 N N . ILE A 1 270 ? 10.166 10.243 -7.278 1.00 93.50 270 ILE A N 1
ATOM 1942 C CA . ILE A 1 270 ? 11.096 10.062 -6.154 1.00 93.50 270 ILE A CA 1
ATOM 1943 C C . ILE A 1 270 ? 10.450 10.534 -4.844 1.00 93.50 270 ILE A C 1
ATOM 1945 O O . ILE A 1 270 ? 10.437 9.799 -3.852 1.00 93.50 270 ILE A O 1
ATOM 1949 N N . ILE A 1 271 ? 9.879 11.743 -4.826 1.00 92.75 271 ILE A N 1
ATOM 1950 C CA . ILE A 1 271 ? 9.276 12.317 -3.617 1.00 92.75 271 ILE A CA 1
ATOM 1951 C C . ILE A 1 271 ? 8.002 11.554 -3.234 1.00 92.75 271 ILE A C 1
ATOM 1953 O O . ILE A 1 271 ? 7.879 11.098 -2.100 1.00 92.75 271 ILE A O 1
ATOM 1957 N N . ALA A 1 272 ? 7.068 11.352 -4.164 1.00 91.44 272 ALA A N 1
ATOM 1958 C CA . ALA A 1 272 ? 5.829 10.630 -3.888 1.00 91.44 272 ALA A CA 1
ATOM 1959 C C . ALA A 1 272 ? 6.100 9.172 -3.473 1.00 91.44 272 ALA A C 1
ATOM 1961 O O . ALA A 1 272 ? 5.549 8.701 -2.477 1.00 91.44 272 ALA A O 1
ATOM 1962 N N . GLY A 1 273 ? 6.995 8.477 -4.182 1.00 93.38 273 GLY A N 1
ATOM 1963 C CA . GLY A 1 273 ? 7.373 7.097 -3.886 1.00 93.38 273 GLY A CA 1
ATOM 1964 C C . GLY A 1 273 ? 8.025 6.941 -2.513 1.00 93.38 273 GLY A C 1
ATOM 1965 O O . GLY A 1 273 ? 7.608 6.091 -1.728 1.00 93.38 273 GLY A O 1
ATOM 1966 N N . SER A 1 274 ? 8.990 7.799 -2.164 1.00 93.88 274 SER A N 1
ATOM 1967 C CA . SER A 1 274 ? 9.655 7.754 -0.851 1.00 93.88 274 SER A CA 1
ATOM 1968 C C . SER A 1 274 ? 8.713 8.094 0.313 1.00 93.88 274 SER A C 1
ATOM 1970 O O . SER A 1 274 ? 8.787 7.465 1.376 1.00 93.88 274 SER A O 1
ATOM 1972 N N . LEU A 1 275 ? 7.775 9.026 0.119 1.00 92.56 275 LEU A N 1
ATOM 1973 C CA . LEU A 1 275 ? 6.742 9.355 1.106 1.00 92.56 275 LEU A CA 1
ATOM 1974 C C . LEU A 1 275 ? 5.788 8.180 1.351 1.00 92.56 275 LEU A C 1
ATOM 1976 O O . LEU A 1 275 ? 5.531 7.823 2.502 1.00 92.56 275 LEU A O 1
ATOM 1980 N N . VAL A 1 276 ? 5.293 7.542 0.287 1.00 92.62 276 VAL A N 1
ATOM 1981 C CA . VAL A 1 276 ? 4.422 6.359 0.395 1.00 92.62 276 VAL A CA 1
ATOM 1982 C C . VAL A 1 276 ? 5.191 5.172 0.981 1.00 92.62 276 VAL A C 1
ATOM 1984 O O . VAL A 1 276 ? 4.690 4.491 1.877 1.00 92.62 276 VAL A O 1
ATOM 1987 N N . GLY A 1 277 ? 6.432 4.962 0.539 1.00 93.38 277 GLY A N 1
ATOM 1988 C CA . GLY A 1 277 ? 7.310 3.891 1.004 1.00 93.38 277 GLY A CA 1
ATOM 1989 C C . GLY A 1 277 ? 7.574 3.971 2.506 1.00 93.38 277 GLY A C 1
ATOM 1990 O O . GLY A 1 277 ? 7.318 3.014 3.242 1.00 93.38 277 GLY A O 1
ATOM 1991 N N . SER A 1 278 ? 8.017 5.132 2.986 1.00 92.56 278 SER A N 1
ATOM 1992 C CA . SER A 1 278 ? 8.263 5.371 4.413 1.00 92.56 278 SER A CA 1
ATOM 1993 C C . SER A 1 278 ? 6.981 5.305 5.251 1.00 92.56 278 SER A C 1
ATOM 1995 O O . SER A 1 278 ? 6.960 4.630 6.284 1.00 92.56 278 SER A O 1
ATOM 1997 N N . SER A 1 279 ? 5.887 5.921 4.787 1.00 89.69 279 SER A N 1
ATOM 1998 C CA . SER A 1 279 ? 4.588 5.888 5.470 1.00 89.69 279 SER A CA 1
ATOM 1999 C C . SER A 1 279 ? 4.054 4.461 5.616 1.00 89.69 279 SER A C 1
ATOM 2001 O O . SER A 1 279 ? 3.659 4.063 6.712 1.00 89.69 279 SER A O 1
ATOM 2003 N N . GLY A 1 280 ? 4.120 3.650 4.555 1.00 88.94 280 GLY A N 1
ATOM 2004 C CA . GLY A 1 280 ? 3.691 2.252 4.586 1.00 88.94 280 GLY A CA 1
ATOM 2005 C C . GLY A 1 280 ? 4.513 1.397 5.554 1.00 88.94 280 GLY A C 1
ATOM 2006 O O . GLY A 1 280 ? 3.956 0.552 6.259 1.00 88.94 280 GLY A O 1
ATOM 2007 N N . ALA A 1 281 ? 5.825 1.634 5.654 1.00 88.69 281 ALA A N 1
ATOM 2008 C CA . ALA A 1 281 ? 6.685 0.921 6.601 1.00 88.69 281 ALA A CA 1
ATOM 2009 C C . ALA A 1 281 ? 6.314 1.254 8.057 1.00 88.69 281 ALA A C 1
ATOM 2011 O O . ALA A 1 281 ? 6.130 0.351 8.879 1.00 88.69 281 ALA A O 1
ATOM 2012 N N . ILE A 1 282 ? 6.128 2.543 8.358 1.00 89.50 282 ILE A N 1
ATOM 2013 C CA . ILE A 1 282 ? 5.708 3.021 9.683 1.00 89.50 282 ILE A CA 1
ATOM 2014 C C . ILE A 1 282 ? 4.318 2.482 10.037 1.00 89.50 282 ILE A C 1
ATOM 2016 O O . ILE A 1 282 ? 4.122 1.954 11.134 1.00 89.50 282 ILE A O 1
ATOM 2020 N N . LEU A 1 283 ? 3.364 2.553 9.105 1.00 87.56 283 LEU A N 1
ATOM 2021 C CA . LEU A 1 283 ? 2.007 2.047 9.302 1.00 87.56 283 LEU A CA 1
ATOM 2022 C C . LEU A 1 283 ? 2.013 0.545 9.604 1.00 87.56 283 LEU A C 1
ATOM 2024 O O . LEU A 1 283 ? 1.367 0.110 10.555 1.00 87.56 283 LEU A O 1
ATOM 2028 N N . SER A 1 284 ? 2.806 -0.237 8.870 1.00 88.69 284 SER A N 1
ATOM 2029 C CA . SER A 1 284 ? 2.931 -1.685 9.085 1.00 88.69 284 SER A CA 1
ATOM 2030 C C . SER A 1 284 ? 3.426 -2.010 10.495 1.00 88.69 284 SER A C 1
ATOM 2032 O O . SER A 1 284 ? 2.897 -2.908 11.155 1.00 88.69 284 SER A O 1
ATOM 2034 N N . TYR A 1 285 ? 4.407 -1.249 10.988 1.00 85.25 285 TYR A N 1
ATOM 2035 C CA . TYR A 1 285 ? 4.909 -1.379 12.353 1.00 85.25 285 TYR A CA 1
ATOM 2036 C C . TYR A 1 285 ? 3.843 -1.026 13.401 1.00 85.25 285 TYR A C 1
ATOM 2038 O O . TYR A 1 285 ? 3.629 -1.790 14.347 1.00 85.25 285 TYR A O 1
ATOM 2046 N N . ILE A 1 286 ? 3.133 0.094 13.220 1.00 83.88 286 ILE A N 1
ATOM 2047 C CA . ILE A 1 286 ? 2.059 0.522 14.128 1.00 83.88 286 ILE A CA 1
ATOM 2048 C C . ILE A 1 286 ? 0.932 -0.517 14.155 1.00 83.88 286 ILE A C 1
ATOM 2050 O O . ILE A 1 286 ? 0.471 -0.884 15.235 1.00 83.88 286 ILE A O 1
ATOM 2054 N N . MET A 1 287 ? 0.543 -1.061 13.000 1.00 85.62 287 MET A N 1
ATOM 2055 C CA . MET A 1 287 ? -0.466 -2.119 12.902 1.00 85.62 287 MET A CA 1
ATOM 2056 C C . MET A 1 287 ? -0.035 -3.392 13.636 1.00 85.62 287 MET A C 1
ATOM 2058 O O . MET A 1 287 ? -0.832 -3.963 14.378 1.00 85.62 287 MET A O 1
ATOM 2062 N N . CYS A 1 288 ? 1.230 -3.810 13.504 1.00 79.81 288 CYS A N 1
ATOM 2063 C CA . CYS A 1 288 ? 1.768 -4.950 14.253 1.00 79.81 288 CYS A CA 1
ATOM 2064 C C . CYS A 1 288 ? 1.677 -4.723 15.767 1.00 79.81 288 CYS A C 1
ATOM 2066 O O . CYS A 1 288 ? 1.184 -5.582 16.503 1.00 79.81 288 CYS A O 1
ATOM 2068 N N . LYS A 1 289 ? 2.087 -3.534 16.228 1.00 72.50 289 LYS A N 1
ATOM 2069 C CA . LYS A 1 289 ? 2.025 -3.146 17.642 1.00 72.50 289 LYS A CA 1
ATOM 2070 C C . LYS A 1 289 ? 0.585 -3.111 18.161 1.00 72.50 289 LYS A C 1
ATOM 2072 O O . LYS A 1 289 ? 0.317 -3.658 19.227 1.00 72.50 289 LYS A O 1
ATOM 2077 N N . ALA A 1 290 ? -0.348 -2.549 17.394 1.00 70.38 290 ALA A N 1
ATOM 2078 C CA . ALA A 1 290 ? -1.773 -2.507 17.732 1.00 70.38 290 ALA A CA 1
ATOM 2079 C C . ALA A 1 290 ? -2.415 -3.907 17.774 1.00 70.38 290 ALA A C 1
ATOM 2081 O O . ALA A 1 290 ? -3.341 -4.159 18.544 1.00 70.38 290 ALA A O 1
ATOM 2082 N N . MET A 1 291 ? -1.903 -4.844 16.971 1.00 75.94 291 MET A N 1
ATOM 2083 C CA . MET A 1 291 ? -2.303 -6.254 16.986 1.00 75.94 291 MET A CA 1
ATOM 2084 C C . MET A 1 291 ? -1.557 -7.092 18.038 1.00 75.94 291 MET A C 1
ATOM 2086 O O . MET A 1 291 ? -1.808 -8.293 18.132 1.00 75.94 291 MET A O 1
ATOM 2090 N N . ASN A 1 292 ? -0.670 -6.479 18.832 1.00 75.31 292 ASN A N 1
ATOM 2091 C CA . ASN A 1 292 ? 0.194 -7.133 19.818 1.00 75.31 292 ASN A CA 1
ATOM 2092 C C . ASN A 1 292 ? 0.992 -8.319 19.237 1.00 75.31 292 ASN A C 1
ATOM 2094 O O . ASN A 1 292 ? 1.114 -9.379 19.852 1.00 75.31 292 ASN A O 1
ATOM 2098 N N . ARG A 1 293 ? 1.512 -8.154 18.017 1.00 77.50 293 ARG A N 1
ATOM 2099 C CA . ARG A 1 293 ? 2.365 -9.134 17.330 1.00 77.50 293 ARG A CA 1
ATOM 2100 C C . ARG A 1 293 ? 3.649 -8.465 16.863 1.00 77.50 293 ARG A C 1
ATOM 2102 O O . ARG A 1 293 ? 3.644 -7.298 16.487 1.00 77.50 293 ARG A O 1
ATOM 2109 N N . SER A 1 294 ? 4.766 -9.193 16.874 1.00 79.06 294 SER A N 1
ATOM 2110 C CA . SER A 1 294 ? 6.025 -8.647 16.358 1.00 79.06 294 SER A CA 1
ATOM 2111 C C . SER A 1 294 ? 6.013 -8.633 14.828 1.00 79.06 294 SER A C 1
ATOM 2113 O O . SER A 1 294 ? 5.540 -9.578 14.198 1.00 79.06 294 SER A O 1
ATOM 2115 N N . PHE A 1 295 ? 6.576 -7.588 14.225 1.00 78.56 295 PHE A N 1
ATOM 2116 C CA . PHE A 1 295 ? 6.701 -7.458 12.768 1.00 78.56 295 PHE A CA 1
ATOM 2117 C C . PHE A 1 295 ? 7.397 -8.677 12.132 1.00 78.56 295 PHE A C 1
ATOM 2119 O O . PHE A 1 295 ? 6.890 -9.263 11.177 1.00 78.56 295 PHE A O 1
ATOM 2126 N N . PHE A 1 296 ? 8.488 -9.149 12.745 1.00 79.62 296 PHE A N 1
ATOM 2127 C CA . PHE A 1 296 ? 9.203 -10.355 12.314 1.00 79.62 296 PHE A CA 1
ATOM 2128 C C . PHE A 1 296 ? 8.329 -11.617 12.338 1.00 79.62 296 PHE A C 1
ATOM 2130 O O . PHE A 1 296 ? 8.401 -12.420 11.411 1.00 79.62 296 PHE A O 1
ATOM 2137 N N . SER A 1 297 ? 7.465 -11.782 13.350 1.00 75.06 297 SER A N 1
ATOM 2138 C CA . SER A 1 297 ? 6.567 -12.946 13.438 1.00 75.06 297 SER A CA 1
ATOM 2139 C C . SER A 1 297 ? 5.514 -12.985 12.331 1.00 75.06 297 SER A C 1
ATOM 2141 O O . SER A 1 297 ? 5.048 -14.064 11.968 1.00 75.06 297 SER A O 1
ATOM 2143 N N . VAL A 1 298 ? 5.127 -11.817 11.809 1.00 77.88 298 VAL A N 1
ATOM 2144 C CA . VAL A 1 298 ? 4.154 -11.702 10.719 1.00 77.88 298 VAL A CA 1
ATOM 2145 C C . VAL A 1 298 ? 4.816 -12.006 9.375 1.00 77.88 298 VAL A C 1
ATOM 2147 O O . VAL A 1 298 ? 4.261 -12.770 8.592 1.00 77.88 298 VAL A O 1
ATOM 2150 N N . ILE A 1 299 ? 6.020 -11.477 9.133 1.00 76.31 299 ILE A N 1
ATOM 2151 C CA . ILE A 1 299 ? 6.743 -11.652 7.861 1.00 76.31 299 ILE A CA 1
ATOM 2152 C C . ILE A 1 299 ? 7.286 -13.065 7.692 1.00 76.31 299 ILE A C 1
ATOM 2154 O O . ILE A 1 299 ? 7.177 -13.643 6.616 1.00 76.31 299 ILE A O 1
ATOM 2158 N N . LEU A 1 300 ? 7.855 -13.646 8.750 1.00 71.38 300 LEU A N 1
ATOM 2159 C CA . LEU A 1 300 ? 8.429 -14.989 8.680 1.00 71.38 300 LEU A CA 1
ATOM 2160 C C . LEU A 1 300 ? 7.371 -16.099 8.733 1.00 71.38 300 LEU A C 1
ATOM 2162 O O . LEU A 1 300 ? 7.751 -17.264 8.774 1.00 71.38 300 LEU A O 1
ATOM 2166 N N . GLY A 1 301 ? 6.074 -15.755 8.737 1.00 59.16 301 GLY A N 1
ATOM 2167 C CA . GLY A 1 301 ? 4.969 -16.678 8.460 1.00 59.16 301 GLY A CA 1
ATOM 2168 C C . GLY A 1 301 ? 5.119 -18.051 9.120 1.00 59.16 301 GLY A C 1
ATOM 2169 O O . GLY A 1 301 ? 5.215 -19.056 8.427 1.00 59.16 301 GLY A O 1
ATOM 2170 N N . GLY A 1 302 ? 5.191 -18.096 10.454 1.00 54.91 302 GLY A N 1
ATOM 2171 C CA . GLY A 1 302 ? 5.344 -19.359 11.193 1.00 54.91 302 GLY A CA 1
ATOM 2172 C C . GLY A 1 302 ? 6.378 -19.338 12.318 1.00 54.91 302 GLY A C 1
ATOM 2173 O O . GLY A 1 302 ? 6.287 -20.151 13.229 1.00 54.91 302 GLY A O 1
ATOM 2174 N N . PHE A 1 303 ? 7.286 -18.358 12.347 1.00 48.28 303 PHE A N 1
ATOM 2175 C CA . PHE A 1 303 ? 8.312 -18.223 13.400 1.00 48.28 303 PHE A CA 1
ATOM 2176 C C . PHE A 1 303 ? 7.843 -17.512 14.692 1.00 48.28 303 PHE A C 1
ATOM 2178 O O . PHE A 1 303 ? 8.648 -17.044 15.492 1.00 48.28 303 PHE A O 1
ATOM 2185 N N . GLY A 1 304 ? 6.528 -17.399 14.903 1.00 40.69 304 GLY A N 1
ATOM 2186 C CA . GLY A 1 304 ? 5.922 -16.610 15.987 1.00 40.69 304 GLY A CA 1
ATOM 2187 C C . GLY A 1 304 ? 5.196 -17.403 17.069 1.00 40.69 304 GLY A C 1
ATOM 2188 O O . GLY A 1 304 ? 4.819 -16.828 18.088 1.00 40.69 304 GLY A O 1
ATOM 2189 N N . GLY A 1 305 ? 5.014 -18.711 16.886 1.00 38.34 305 GLY A N 1
ATOM 2190 C CA . GLY A 1 305 ? 4.805 -19.592 18.023 1.00 38.34 305 GLY A CA 1
ATOM 2191 C C . GLY A 1 305 ? 6.162 -19.754 18.674 1.00 38.34 305 GLY A C 1
ATOM 2192 O O . GLY A 1 305 ? 6.908 -20.649 18.288 1.00 38.34 305 GLY A O 1
ATOM 2193 N N . GLY A 1 306 ? 6.519 -18.849 19.591 1.00 30.39 306 GLY A N 1
ATOM 2194 C CA . GLY A 1 306 ? 7.682 -19.063 20.438 1.00 30.39 306 GLY A CA 1
ATOM 2195 C C . GLY A 1 306 ? 7.645 -20.501 20.941 1.00 30.39 306 GLY A C 1
ATOM 2196 O O . GLY A 1 306 ? 6.568 -21.034 21.218 1.00 30.39 306 GLY A O 1
ATOM 2197 N N . THR A 1 307 ? 8.810 -21.125 21.015 1.00 33.47 307 THR A N 1
ATOM 2198 C CA . THR A 1 307 ? 9.055 -22.363 21.747 1.00 33.47 307 THR A CA 1
ATOM 2199 C C . THR A 1 307 ? 8.666 -22.165 23.216 1.00 33.47 307 THR A C 1
ATOM 2201 O O . THR A 1 307 ? 9.505 -22.019 24.097 1.00 33.47 307 THR A O 1
ATOM 2204 N N . GLY A 1 308 ? 7.366 -22.090 23.474 1.00 30.75 308 GLY A N 1
ATOM 2205 C CA . GLY A 1 308 ? 6.740 -22.353 24.743 1.00 30.75 308 GLY A CA 1
ATOM 2206 C C . GLY A 1 308 ? 6.558 -23.854 24.783 1.00 30.75 308 GLY A C 1
ATOM 2207 O O . GLY A 1 308 ? 5.806 -24.423 23.993 1.00 30.75 308 GLY A O 1
ATOM 2208 N N . ALA A 1 309 ? 7.321 -24.487 25.661 1.00 32.91 309 ALA A N 1
ATOM 2209 C CA . ALA A 1 309 ? 7.168 -25.878 26.022 1.00 32.91 309 ALA A CA 1
ATOM 2210 C C . ALA A 1 309 ? 5.681 -26.277 26.134 1.00 32.91 309 ALA A C 1
ATOM 2212 O O . ALA A 1 309 ? 4.907 -25.599 26.805 1.00 32.91 309 ALA A O 1
ATOM 2213 N N . GLY A 1 310 ? 5.317 -27.391 25.494 1.00 29.75 310 GLY A N 1
ATOM 2214 C CA . GLY A 1 310 ? 4.126 -28.184 25.804 1.00 29.75 310 GLY A CA 1
ATOM 2215 C C . GLY A 1 310 ? 2.782 -27.458 25.717 1.00 29.75 310 GLY A C 1
ATOM 2216 O O . GLY A 1 310 ? 2.228 -27.033 26.729 1.00 29.75 310 GLY A O 1
ATOM 2217 N N . ALA A 1 311 ? 2.180 -27.438 24.526 1.00 30.66 311 ALA A N 1
ATOM 2218 C CA . ALA A 1 311 ? 0.744 -27.223 24.388 1.00 30.66 311 ALA A CA 1
ATOM 2219 C C . ALA A 1 311 ? -0.020 -28.431 24.968 1.00 30.66 311 ALA A C 1
ATOM 2221 O O . ALA A 1 311 ? -0.335 -29.387 24.266 1.00 30.66 311 ALA A O 1
ATOM 2222 N N . GLY A 1 312 ? -0.295 -28.391 26.272 1.00 27.23 312 GLY A N 1
ATOM 2223 C CA . GLY A 1 312 ? -1.374 -29.159 26.886 1.00 27.23 312 GLY A CA 1
ATOM 2224 C C . GLY A 1 312 ? -2.705 -28.463 26.604 1.00 27.23 312 GLY A C 1
ATOM 2225 O O . GLY A 1 312 ? -2.936 -27.342 27.059 1.00 27.23 312 GLY A O 1
ATOM 2226 N N . GLU A 1 313 ? -3.569 -29.107 25.824 1.00 44.06 313 GLU A N 1
ATOM 2227 C CA . GLU A 1 313 ? -4.902 -28.614 25.470 1.00 44.06 313 GLU A CA 1
ATOM 2228 C C . GLU A 1 313 ? -5.808 -28.514 26.714 1.00 44.06 313 GLU A C 1
ATOM 2230 O O . GLU A 1 313 ? -6.052 -29.508 27.397 1.00 44.06 313 GLU A O 1
ATOM 2235 N N . GLY A 1 314 ? -6.330 -27.314 27.016 1.00 35.09 314 GLY A N 1
ATOM 2236 C CA . GLY A 1 314 ? -7.317 -27.134 28.096 1.00 35.09 314 GLY A CA 1
ATOM 2237 C C . GLY A 1 314 ? -7.451 -25.749 28.748 1.00 35.09 314 GLY A C 1
ATOM 2238 O O . GLY A 1 314 ? -8.156 -25.625 29.746 1.00 35.09 314 GLY A O 1
ATOM 2239 N N . GLY A 1 315 ? -6.809 -24.694 28.239 1.00 31.61 315 GLY A N 1
ATOM 2240 C CA . GLY A 1 315 ? -6.962 -23.341 28.788 1.00 31.61 315 GLY A CA 1
ATOM 2241 C C . GLY A 1 315 ? -8.202 -22.633 28.243 1.00 31.61 315 GLY A C 1
ATOM 2242 O O . GLY A 1 315 ? -8.362 -22.541 27.028 1.00 31.61 315 GLY A O 1
ATOM 2243 N N . GLN A 1 316 ? -9.061 -22.113 29.131 1.00 37.06 316 GLN A N 1
ATOM 2244 C CA . GLN A 1 316 ? -10.121 -21.152 28.795 1.00 37.06 316 GLN A CA 1
ATOM 2245 C C . GLN A 1 316 ? -9.626 -20.181 27.726 1.00 37.06 316 GLN A C 1
ATOM 2247 O O . GLN A 1 316 ? -8.559 -19.595 27.896 1.00 37.06 316 GLN A O 1
ATOM 2252 N N . GLN A 1 317 ? -10.409 -20.024 26.654 1.00 38.25 317 GLN A N 1
ATOM 2253 C CA . GLN A 1 317 ? -10.190 -19.043 25.594 1.00 38.25 317 GLN A CA 1
ATOM 2254 C C . GLN A 1 317 ? -9.676 -17.731 26.204 1.00 38.25 317 GLN A C 1
ATOM 2256 O O . GLN A 1 317 ? -10.452 -16.956 26.769 1.00 38.25 317 GLN A O 1
ATOM 2261 N N . GLN A 1 318 ? -8.368 -17.479 26.102 1.00 40.38 318 GLN A N 1
ATOM 2262 C CA . GLN A 1 318 ? -7.822 -16.143 26.272 1.00 40.38 318 GLN A CA 1
ATOM 2263 C C . GLN A 1 318 ? -8.414 -15.339 25.123 1.00 40.38 318 GLN A C 1
ATOM 2265 O O . GLN A 1 318 ? -7.929 -15.377 23.995 1.00 40.38 318 GLN A O 1
ATOM 2270 N N . ARG A 1 319 ? -9.550 -14.684 25.372 1.00 53.22 319 ARG A N 1
ATOM 2271 C CA . ARG A 1 319 ? -10.053 -13.677 24.445 1.00 53.22 319 ARG A CA 1
ATOM 2272 C C . ARG A 1 319 ? -8.964 -12.617 24.347 1.00 53.22 319 ARG A C 1
ATOM 2274 O O . ARG A 1 319 ? -8.530 -12.100 25.375 1.00 53.22 319 ARG A O 1
ATOM 2281 N N . ASN A 1 320 ? -8.515 -12.329 23.126 1.00 50.03 320 ASN A N 1
ATOM 2282 C CA . ASN A 1 320 ? -7.518 -11.294 22.886 1.00 50.03 320 ASN A CA 1
ATOM 2283 C C . ASN A 1 320 ? -8.005 -9.976 23.495 1.00 50.03 320 ASN A C 1
ATOM 2285 O O . ASN A 1 320 ? -9.011 -9.413 23.058 1.00 50.03 320 ASN A O 1
ATOM 2289 N N . VAL A 1 321 ? -7.277 -9.499 24.499 1.00 52.09 321 VAL A N 1
ATOM 2290 C CA . VAL A 1 321 ? -7.414 -8.145 25.026 1.00 52.09 321 VAL A CA 1
ATOM 2291 C C . VAL A 1 321 ? -6.651 -7.231 24.078 1.00 52.09 321 VAL A C 1
ATOM 2293 O O . VAL A 1 321 ? -5.472 -7.463 23.817 1.00 52.09 321 VAL A O 1
ATOM 2296 N N . LYS A 1 322 ? -7.322 -6.227 23.519 1.00 56.28 322 LYS A N 1
ATOM 2297 C CA . LYS A 1 322 ? -6.670 -5.219 22.679 1.00 56.28 322 LYS A CA 1
ATOM 2298 C C . LYS A 1 322 ? -6.155 -4.074 23.548 1.00 56.28 322 LYS A C 1
ATOM 2300 O O . LYS A 1 322 ? -6.795 -3.730 24.526 1.00 56.28 322 LYS A O 1
ATOM 2305 N N . SER A 1 323 ? -5.047 -3.456 23.191 1.00 65.06 323 SER A N 1
ATOM 2306 C CA . SER A 1 323 ? -4.539 -2.235 23.835 1.00 65.06 323 SER A CA 1
ATOM 2307 C C . SER A 1 323 ? -4.453 -1.119 22.793 1.00 65.06 323 SER A C 1
ATOM 2309 O O . SER A 1 323 ? -4.151 -1.437 21.645 1.00 65.06 323 SER A O 1
ATOM 2311 N N . GLY A 1 324 ? -4.681 0.150 23.148 1.00 65.81 324 GLY A N 1
ATOM 2312 C CA . GLY A 1 324 ? -4.460 1.299 22.238 1.00 65.81 324 GLY A CA 1
ATOM 2313 C C . GLY A 1 324 ? -3.557 2.396 22.846 1.00 65.81 324 GLY A C 1
ATOM 2314 O O . GLY A 1 324 ? -2.875 2.110 23.839 1.00 65.81 324 GLY A O 1
ATOM 2315 N N . SER A 1 325 ? -3.601 3.644 22.320 1.00 73.31 325 SER A N 1
ATOM 2316 C CA . SER A 1 325 ? -3.079 4.898 22.955 1.00 73.31 325 SER A CA 1
ATOM 2317 C C . SER A 1 325 ? -4.158 5.891 23.514 1.00 73.31 325 SER A C 1
ATOM 2319 O O . SER A 1 325 ? -5.293 5.903 23.060 1.00 73.31 325 SER A O 1
ATOM 2321 N N . ALA A 1 326 ? -3.889 6.649 24.593 1.00 73.94 326 ALA A N 1
ATOM 2322 C CA . ALA A 1 326 ? -4.939 7.406 25.316 1.00 73.94 326 ALA A CA 1
ATOM 2323 C C . ALA A 1 326 ? -5.728 8.374 24.403 1.00 73.94 326 ALA A C 1
ATOM 2325 O O . ALA A 1 326 ? -6.883 8.702 24.667 1.00 73.94 326 ALA A O 1
ATOM 2326 N N . GLU A 1 327 ? -5.104 8.762 23.298 1.00 72.69 327 GLU A N 1
ATOM 2327 C CA . GLU A 1 327 ? -5.663 9.519 22.187 1.00 72.69 327 GLU A CA 1
ATOM 2328 C C . GLU A 1 327 ? -6.767 8.761 21.423 1.00 72.69 327 GLU A C 1
ATOM 2330 O O . GLU A 1 327 ? -7.761 9.367 21.033 1.00 72.69 327 GLU A O 1
ATOM 2335 N N . ASP A 1 328 ? -6.657 7.441 21.241 1.00 71.06 328 ASP A N 1
ATOM 2336 C CA . ASP A 1 328 ? -7.721 6.627 20.631 1.00 71.06 328 ASP A CA 1
ATOM 2337 C C . ASP A 1 328 ? -8.967 6.608 21.526 1.00 71.06 328 ASP A C 1
ATOM 2339 O O . ASP A 1 328 ? -10.099 6.642 21.047 1.00 71.06 328 ASP A O 1
ATOM 2343 N N . ALA A 1 329 ? -8.759 6.556 22.844 1.00 76.94 329 ALA A N 1
ATOM 2344 C CA . ALA A 1 329 ? -9.836 6.560 23.823 1.00 76.94 329 ALA A CA 1
ATOM 2345 C C . ALA A 1 329 ? -10.568 7.899 23.858 1.00 76.94 329 ALA A C 1
ATOM 2347 O O . ALA A 1 329 ? -11.798 7.929 23.843 1.00 76.94 329 ALA A O 1
ATOM 2348 N N . SER A 1 330 ? -9.818 9.005 23.884 1.00 82.00 330 SER A N 1
ATOM 2349 C CA . SER A 1 330 ? -10.412 10.338 23.827 1.00 82.00 330 SER A CA 1
ATOM 2350 C C . SER A 1 330 ? -11.144 10.558 22.506 1.00 82.00 330 SER A C 1
ATOM 2352 O O . SER A 1 330 ? -12.237 11.111 22.519 1.00 82.00 330 SER A O 1
ATOM 2354 N N . PHE A 1 331 ? -10.613 10.054 21.387 1.00 78.94 331 PHE A N 1
ATOM 2355 C CA . PHE A 1 331 ? -11.294 10.105 20.096 1.00 78.94 331 PHE A CA 1
ATOM 2356 C C . PHE A 1 331 ? -12.615 9.327 20.100 1.00 78.94 331 PHE A C 1
ATOM 2358 O O . PHE A 1 331 ? -13.629 9.856 19.648 1.00 78.94 331 PHE A O 1
ATOM 2365 N N . LEU A 1 332 ? -12.625 8.096 20.622 1.00 82.31 332 LEU A N 1
ATOM 2366 C CA . LEU A 1 332 ? -13.845 7.288 20.716 1.00 82.31 332 LEU A CA 1
ATOM 2367 C C . LEU A 1 332 ? -14.906 7.962 21.590 1.00 82.31 332 LEU A C 1
ATOM 2369 O O . LEU A 1 332 ? -16.065 8.004 21.198 1.00 82.31 332 LEU A O 1
ATOM 2373 N N . MET A 1 333 ? -14.513 8.515 22.740 1.00 84.06 333 MET A N 1
ATOM 2374 C CA . MET A 1 333 ? -15.444 9.191 23.649 1.00 84.06 333 MET A CA 1
ATOM 2375 C C . MET A 1 333 ? -15.939 10.535 23.098 1.00 84.06 333 MET A C 1
ATOM 2377 O O . MET A 1 333 ? -17.105 10.854 23.272 1.00 84.06 333 MET A O 1
ATOM 2381 N N . ALA A 1 334 ? -15.097 11.303 22.399 1.00 82.19 334 ALA A N 1
ATOM 2382 C CA . ALA A 1 334 ? -15.484 12.595 21.823 1.00 82.19 334 ALA A CA 1
ATOM 2383 C C . ALA A 1 334 ? -16.423 12.483 20.607 1.00 82.19 334 ALA A C 1
ATOM 2385 O O . ALA A 1 334 ? -17.026 13.476 20.219 1.00 82.19 334 ALA A O 1
ATOM 2386 N N . ASN A 1 335 ? -16.516 11.304 19.979 1.00 83.06 335 ASN A N 1
ATOM 2387 C CA . ASN A 1 335 ? -17.440 11.032 18.867 1.00 83.06 335 ASN A CA 1
ATOM 2388 C C . ASN A 1 335 ? -18.616 10.129 19.281 1.00 83.06 335 ASN A C 1
ATOM 2390 O O . ASN A 1 335 ? -19.370 9.689 18.415 1.00 83.06 335 ASN A O 1
ATOM 2394 N N . ALA A 1 336 ? -18.738 9.804 20.567 1.00 84.88 336 ALA A N 1
ATOM 2395 C CA . ALA A 1 336 ? -19.874 9.070 21.105 1.00 84.88 336 ALA A CA 1
ATOM 2396 C C . ALA A 1 336 ? -21.035 10.033 21.379 1.00 84.88 336 ALA A C 1
ATOM 2398 O O . ALA A 1 336 ? -20.803 11.178 21.756 1.00 84.88 336 ALA A O 1
ATOM 2399 N N . GLU A 1 337 ? -22.276 9.570 21.249 1.00 86.69 337 GLU A N 1
ATOM 2400 C CA . GLU A 1 337 ? -23.437 10.327 21.730 1.00 86.69 337 GLU A CA 1
ATOM 2401 C C . GLU A 1 337 ? -23.634 10.081 23.232 1.00 86.69 337 GLU A C 1
ATOM 2403 O O . GLU A 1 337 ? -24.004 10.985 23.987 1.00 86.69 337 GLU A O 1
ATOM 2408 N N . THR A 1 338 ? -23.328 8.859 23.682 1.00 87.81 338 THR A N 1
ATOM 2409 C CA . THR A 1 338 ? -23.534 8.413 25.063 1.00 87.81 338 THR A CA 1
ATOM 2410 C C . THR A 1 338 ? -22.314 7.683 25.636 1.00 87.81 338 THR A C 1
ATOM 2412 O O . THR A 1 338 ? -21.786 6.729 25.057 1.00 87.81 338 THR A O 1
ATOM 2415 N N . VAL A 1 339 ? -21.868 8.108 26.823 1.00 89.38 339 VAL A N 1
ATOM 2416 C CA . VAL A 1 339 ? -20.742 7.500 27.548 1.00 89.38 339 VAL A CA 1
ATOM 2417 C C . VAL A 1 339 ? -21.177 7.116 28.957 1.00 89.38 339 VAL A C 1
ATOM 2419 O O . VAL A 1 339 ? -21.580 7.966 29.750 1.00 89.38 339 VAL A O 1
ATOM 2422 N N . ILE A 1 340 ? -21.042 5.834 29.302 1.00 90.06 340 ILE A N 1
ATOM 2423 C CA . ILE A 1 340 ? -21.292 5.352 30.666 1.00 90.06 340 ILE A CA 1
ATOM 2424 C C . ILE A 1 340 ? -19.965 5.095 31.371 1.00 90.06 340 ILE A C 1
ATOM 2426 O O . ILE A 1 340 ? -19.151 4.285 30.930 1.00 90.06 340 ILE A O 1
ATOM 2430 N N . ILE A 1 341 ? -19.751 5.749 32.505 1.00 91.00 341 ILE A N 1
ATOM 2431 C CA . ILE A 1 341 ? -18.550 5.603 33.320 1.00 91.00 341 ILE A CA 1
ATOM 2432 C C . ILE A 1 341 ? -18.857 4.673 34.492 1.00 91.00 341 ILE A C 1
ATOM 2434 O O . ILE A 1 341 ? -19.759 4.933 35.282 1.00 91.00 341 ILE A O 1
ATOM 2438 N N . VAL A 1 342 ? -18.082 3.598 34.639 1.00 90.38 342 VAL A N 1
ATOM 2439 C CA . VAL A 1 342 ? -18.193 2.649 35.755 1.00 90.38 342 VAL A CA 1
ATOM 2440 C C . VAL A 1 342 ? -16.982 2.819 36.679 1.00 90.38 342 VAL A C 1
ATOM 2442 O O . VAL A 1 342 ? -15.929 2.206 36.436 1.00 90.38 342 VAL A O 1
ATOM 2445 N N . PRO A 1 343 ? -17.079 3.662 37.724 1.00 89.94 343 PRO A N 1
ATOM 2446 C CA . PRO A 1 343 ? -16.009 3.842 38.690 1.00 89.94 343 PRO A CA 1
ATOM 2447 C C . PRO A 1 343 ? -15.892 2.633 39.625 1.00 89.94 343 PRO A C 1
ATOM 2449 O O . PRO A 1 343 ? -16.851 1.924 39.931 1.00 89.94 343 PRO A O 1
ATOM 2452 N N . GLY A 1 344 ? -14.681 2.394 40.114 1.00 86.75 344 GLY A N 1
ATOM 2453 C CA . GLY A 1 344 ? -14.413 1.372 41.113 1.00 86.75 344 GLY A CA 1
ATOM 2454 C C . GLY A 1 344 ? -13.285 1.767 42.048 1.00 86.75 344 GLY A C 1
ATOM 2455 O O . GLY A 1 344 ? -12.728 2.858 41.974 1.00 86.75 344 GLY A O 1
ATOM 2456 N N . TYR A 1 345 ? -12.907 0.840 42.926 1.00 81.88 345 TYR A N 1
ATOM 2457 C CA . TYR A 1 345 ? -11.945 1.117 43.992 1.00 81.88 345 TYR A CA 1
ATOM 2458 C C . TYR A 1 345 ? -10.591 1.664 43.495 1.00 81.88 345 TYR A C 1
ATOM 2460 O O . TYR A 1 345 ? -9.956 2.455 44.186 1.00 81.88 345 TYR A O 1
ATOM 2468 N N . GLY A 1 346 ? -10.150 1.298 42.286 1.00 80.81 346 GLY A N 1
ATOM 2469 C CA . GLY A 1 346 ? -8.921 1.844 41.705 1.00 80.81 346 GLY A CA 1
ATOM 2470 C C . GLY A 1 346 ? -8.954 3.361 41.468 1.00 80.81 346 GLY A C 1
ATOM 2471 O O . GLY A 1 346 ? -7.902 3.986 41.562 1.00 80.81 346 GLY A O 1
ATOM 2472 N N . LEU A 1 347 ? -10.132 3.958 41.238 1.00 84.25 347 LEU A N 1
ATOM 2473 C CA . LEU A 1 347 ? -10.304 5.414 41.149 1.00 84.25 347 LEU A CA 1
ATOM 2474 C C . LEU A 1 347 ? -9.920 6.091 42.475 1.00 84.25 347 LEU A C 1
ATOM 2476 O O . LEU A 1 347 ? -9.159 7.057 42.480 1.00 84.25 347 LEU A O 1
ATOM 2480 N N . ALA A 1 348 ? -10.384 5.519 43.591 1.00 80.00 348 ALA A N 1
ATOM 2481 C CA . ALA A 1 348 ? -10.102 5.997 44.944 1.00 80.00 348 ALA A CA 1
ATOM 2482 C C . ALA A 1 348 ? -8.614 5.873 45.300 1.00 80.00 348 ALA A C 1
ATOM 2484 O O . ALA A 1 348 ? -8.011 6.802 45.832 1.00 80.00 348 ALA A O 1
ATOM 2485 N N . VAL A 1 349 ? -7.994 4.734 44.964 1.00 80.75 349 VAL A N 1
ATOM 2486 C CA . VAL A 1 349 ? -6.558 4.503 45.213 1.00 80.75 349 VAL A CA 1
ATOM 2487 C C . VAL A 1 349 ? -5.690 5.494 44.435 1.00 80.75 349 VAL A C 1
ATOM 2489 O O . VAL A 1 349 ? -4.671 5.948 44.950 1.00 80.75 349 VAL A O 1
ATOM 2492 N N . ALA A 1 350 ? -6.094 5.838 43.211 1.00 78.50 350 ALA A N 1
ATOM 2493 C CA . ALA A 1 350 ? -5.377 6.782 42.362 1.00 78.50 350 ALA A CA 1
ATOM 2494 C C . ALA A 1 350 ? -5.691 8.257 42.664 1.00 78.50 350 ALA A C 1
ATOM 2496 O O . ALA A 1 350 ? -5.032 9.122 42.093 1.00 78.50 350 ALA A O 1
ATOM 2497 N N . ARG A 1 351 ? -6.678 8.548 43.528 1.00 84.44 351 ARG A N 1
ATOM 2498 C CA . ARG A 1 351 ? -7.212 9.902 43.770 1.00 84.44 351 ARG A CA 1
ATOM 2499 C C . ARG A 1 351 ? -7.553 10.647 42.472 1.00 84.44 351 ARG A C 1
ATOM 2501 O O . ARG A 1 351 ? -7.192 11.805 42.284 1.00 84.44 351 ARG A O 1
ATOM 2508 N N . ALA A 1 352 ? -8.200 9.946 41.543 1.00 86.44 352 ALA A N 1
ATOM 2509 C CA . ALA A 1 352 ? -8.459 10.447 40.194 1.00 86.44 352 ALA A CA 1
ATOM 2510 C C . ALA A 1 352 ? -9.874 11.031 40.005 1.00 86.44 352 ALA A C 1
ATOM 2512 O O . ALA A 1 352 ? -10.279 11.285 38.875 1.00 86.44 352 ALA A O 1
ATOM 2513 N N . GLN A 1 353 ? -10.628 11.263 41.084 1.00 89.25 353 GLN A N 1
ATOM 2514 C CA . GLN A 1 353 ? -12.003 11.771 41.033 1.00 89.25 353 GLN A CA 1
ATOM 2515 C C . GLN A 1 353 ? -12.114 13.165 40.388 1.00 89.25 353 GLN A C 1
ATOM 2517 O O . GLN A 1 353 ? -12.982 13.372 39.548 1.00 89.25 353 GLN A O 1
ATOM 2522 N N . HIS A 1 354 ? -11.187 14.088 40.671 1.00 90.19 354 HIS A N 1
ATOM 2523 C CA . HIS A 1 354 ? -11.193 15.421 40.047 1.00 90.19 354 HIS A CA 1
ATOM 2524 C C . HIS A 1 354 ? -10.822 15.372 38.559 1.00 90.19 354 HIS A C 1
ATOM 2526 O O . HIS A 1 354 ? -11.432 16.057 37.748 1.00 90.19 354 HIS A O 1
ATOM 2532 N N . ALA A 1 355 ? -9.873 14.509 38.179 1.00 87.62 355 ALA A N 1
ATOM 2533 C CA . ALA A 1 355 ? -9.527 14.300 36.771 1.00 87.62 355 ALA A CA 1
ATOM 2534 C C . ALA A 1 355 ? -10.693 13.674 35.985 1.00 87.62 355 ALA A C 1
ATOM 2536 O O . ALA A 1 355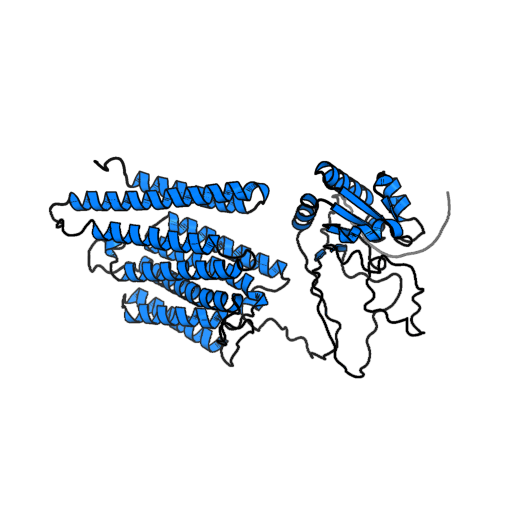 ? -10.880 13.962 34.806 1.00 87.62 355 ALA A O 1
ATOM 2537 N N . LEU A 1 356 ? -11.490 12.825 36.643 1.00 90.06 356 LEU A N 1
ATOM 2538 C CA . LEU A 1 356 ? -12.697 12.247 36.062 1.00 90.06 356 LEU A CA 1
ATOM 2539 C C . LEU A 1 356 ? -13.812 13.286 35.881 1.00 90.06 356 LEU A C 1
ATOM 2541 O O . LEU A 1 356 ? -14.490 13.266 34.853 1.00 90.06 356 LEU A O 1
ATOM 2545 N N . LYS A 1 357 ? -13.956 14.217 36.834 1.00 90.38 357 LYS A N 1
ATOM 2546 C CA . LYS A 1 357 ? -14.851 15.376 36.715 1.00 90.38 357 LYS A CA 1
ATOM 2547 C C . LYS A 1 357 ? -14.466 16.243 35.514 1.00 90.38 357 LYS A C 1
ATOM 2549 O O . LYS A 1 357 ? -15.295 16.450 34.640 1.00 90.38 357 LYS A O 1
ATOM 2554 N N . GLU A 1 358 ? -13.195 16.634 35.409 1.00 90.81 358 GLU A N 1
ATOM 2555 C CA . GLU A 1 358 ? -12.691 17.454 34.294 1.00 90.81 358 GLU A CA 1
ATOM 2556 C C . GLU A 1 358 ? -12.891 16.761 32.933 1.00 90.81 358 GLU A C 1
ATOM 2558 O O . GLU A 1 358 ? -13.244 17.398 31.941 1.00 90.81 358 GLU A O 1
ATOM 2563 N N . LEU A 1 359 ? -12.692 15.438 32.867 1.00 89.19 359 LEU A N 1
ATOM 2564 C CA . LEU A 1 359 ? -12.988 14.657 31.663 1.00 89.19 359 LEU A CA 1
ATOM 2565 C C . LEU A 1 359 ? -14.480 14.716 31.309 1.00 89.19 359 LEU A C 1
ATOM 2567 O O . LEU A 1 359 ? -14.824 14.859 30.140 1.00 89.19 359 LEU A O 1
ATOM 2571 N N . THR A 1 360 ? -15.350 14.596 32.308 1.00 90.44 360 THR A N 1
ATOM 2572 C CA . THR A 1 360 ? -16.805 14.605 32.122 1.00 90.44 360 THR A CA 1
ATOM 2573 C C . THR A 1 360 ? -17.310 15.970 31.681 1.00 90.44 360 THR A C 1
ATOM 2575 O O . THR A 1 360 ? -18.110 16.036 30.757 1.00 90.44 360 THR A O 1
ATOM 2578 N N . GLU A 1 361 ? -16.790 17.051 32.263 1.00 91.06 361 GLU A N 1
ATOM 2579 C CA . GLU A 1 361 ? -17.092 18.427 31.852 1.00 91.06 361 GLU A CA 1
ATOM 2580 C C . GLU A 1 361 ? -16.695 18.659 30.390 1.00 91.06 361 GLU A C 1
ATOM 2582 O O . GLU A 1 361 ? -17.520 19.080 29.587 1.00 91.06 361 GLU A O 1
ATOM 2587 N N . LYS A 1 362 ? -15.480 18.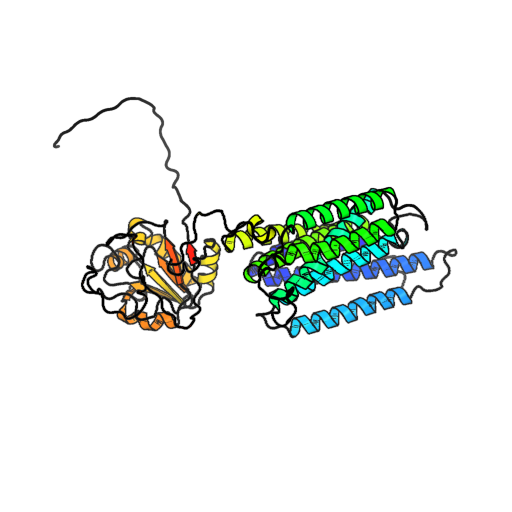258 29.992 1.00 90.44 362 LYS A N 1
ATOM 2588 C CA . LYS A 1 362 ? -15.031 18.378 28.592 1.00 90.44 362 LYS A CA 1
ATOM 2589 C C . LYS A 1 362 ? -15.868 17.559 27.609 1.00 90.44 362 LYS A C 1
ATOM 2591 O O . LYS A 1 362 ? -16.015 17.958 26.457 1.00 90.44 362 LYS A O 1
ATOM 2596 N N . LEU A 1 363 ? -16.370 16.397 28.027 1.00 89.88 363 LEU A N 1
ATOM 2597 C CA . LEU A 1 363 ? -17.268 15.579 27.208 1.00 89.88 363 LEU A CA 1
ATOM 2598 C C . LEU A 1 363 ? -18.664 16.210 27.113 1.00 89.88 363 LEU A C 1
ATOM 2600 O O . LEU A 1 363 ? -19.238 16.241 26.027 1.00 89.88 363 LEU A O 1
ATOM 2604 N N . ALA A 1 364 ? -19.174 16.770 28.210 1.00 88.62 364 ALA A N 1
ATOM 2605 C CA . ALA A 1 364 ? -20.440 17.495 28.228 1.00 88.62 364 ALA A CA 1
ATOM 2606 C C . ALA A 1 364 ? -20.388 18.758 27.349 1.00 88.62 364 ALA A C 1
ATOM 2608 O O . ALA A 1 364 ? -21.308 18.989 26.567 1.00 88.62 364 ALA A O 1
ATOM 2609 N N . ASP A 1 365 ? -19.282 19.510 27.383 1.00 89.88 365 ASP A N 1
ATOM 2610 C CA . ASP A 1 365 ? -19.031 20.659 26.497 1.00 89.88 365 ASP A CA 1
ATOM 2611 C C . ASP A 1 365 ? -19.006 20.257 25.012 1.00 89.88 365 ASP A C 1
ATOM 2613 O O . ASP A 1 365 ? -19.379 21.038 24.135 1.00 89.88 365 ASP A O 1
ATOM 2617 N N . ALA A 1 366 ? -18.590 19.021 24.717 1.00 84.94 366 ALA A N 1
ATOM 2618 C CA . ALA A 1 366 ? -18.625 18.440 23.376 1.00 84.94 366 ALA A CA 1
ATOM 2619 C C . ALA A 1 366 ? -20.015 17.897 22.976 1.00 84.94 366 ALA A C 1
ATOM 2621 O O . ALA A 1 366 ? -20.166 17.373 21.873 1.00 84.94 366 ALA A O 1
ATOM 2622 N N . GLY A 1 367 ? -21.029 18.030 23.840 1.00 88.38 367 GLY A N 1
ATOM 2623 C CA . GLY A 1 367 ? -22.398 17.568 23.601 1.00 88.38 367 GLY A CA 1
ATOM 2624 C C . GLY A 1 367 ? -22.627 16.079 23.874 1.00 88.38 367 GLY A C 1
ATOM 2625 O O . GLY A 1 367 ? -23.660 15.543 23.477 1.00 88.38 367 GLY A O 1
ATOM 2626 N N . VAL A 1 368 ? -21.686 15.400 24.537 1.00 90.38 368 VAL A N 1
ATOM 2627 C CA . VAL A 1 368 ? -21.783 13.971 24.862 1.00 90.38 368 VAL A CA 1
ATOM 2628 C C . VAL A 1 368 ? -22.561 13.780 26.162 1.00 90.38 368 VAL A C 1
ATOM 2630 O O . VAL A 1 368 ? -22.259 14.406 27.179 1.00 90.38 368 VAL A O 1
ATOM 2633 N N . THR A 1 369 ? -23.536 12.868 26.168 1.00 90.06 369 THR A N 1
ATOM 2634 C CA . THR A 1 369 ? -24.282 12.528 27.388 1.00 90.06 369 THR A CA 1
ATOM 2635 C C . THR A 1 369 ? -23.466 11.560 28.239 1.00 90.06 369 THR A C 1
ATOM 2637 O O . THR A 1 369 ? -23.288 10.398 27.868 1.00 90.06 369 THR A O 1
ATOM 2640 N N . VAL A 1 370 ? -22.982 12.022 29.393 1.00 91.25 370 VAL A N 1
ATOM 2641 C CA . VAL A 1 370 ? -22.176 11.212 30.316 1.00 91.25 370 VAL A CA 1
ATOM 2642 C C . VAL A 1 370 ? -22.994 10.811 31.541 1.00 91.25 370 VAL A C 1
ATOM 2644 O O . VAL A 1 370 ? -23.611 11.660 32.182 1.00 91.25 370 VAL A O 1
ATOM 2647 N N . ARG A 1 371 ? -22.984 9.518 31.886 1.00 90.56 371 ARG A N 1
ATOM 2648 C CA . ARG A 1 371 ? -23.640 8.980 33.092 1.00 90.56 371 ARG A CA 1
ATOM 2649 C C . ARG A 1 371 ? -22.682 8.114 33.903 1.00 90.56 371 ARG A C 1
ATOM 2651 O O . ARG A 1 371 ? -21.916 7.331 33.341 1.00 90.56 371 ARG A O 1
ATOM 2658 N N . TYR A 1 372 ? -22.743 8.217 35.224 1.00 90.50 372 TYR A N 1
ATOM 2659 C CA . TYR A 1 372 ? -21.991 7.385 36.157 1.00 90.50 372 TYR A CA 1
ATOM 2660 C C . TYR A 1 372 ? -22.850 6.214 36.618 1.00 90.50 372 TYR A C 1
ATOM 2662 O O . TYR A 1 372 ? -23.876 6.403 37.259 1.00 90.50 372 TYR A O 1
ATOM 2670 N N . ALA A 1 373 ? -22.393 5.001 36.331 1.00 89.81 373 ALA A N 1
ATOM 2671 C CA . ALA A 1 373 ? -22.995 3.760 36.795 1.00 89.81 373 ALA A CA 1
ATOM 2672 C C . ALA A 1 373 ? -22.327 3.322 38.105 1.00 89.81 373 ALA A C 1
ATOM 2674 O O . ALA A 1 373 ? -21.213 2.781 38.093 1.00 89.81 373 ALA A O 1
ATOM 2675 N N . ILE A 1 374 ? -23.003 3.522 39.238 1.00 88.31 374 ILE A N 1
ATOM 2676 C CA . ILE A 1 374 ? -22.502 3.095 40.548 1.00 88.31 374 ILE A CA 1
ATOM 2677 C C . ILE A 1 374 ? -22.986 1.685 40.874 1.00 88.31 374 ILE A C 1
ATOM 2679 O O . ILE A 1 374 ? -24.164 1.355 40.790 1.00 88.31 374 ILE A O 1
ATOM 2683 N N . HIS A 1 375 ? -22.045 0.835 41.282 1.00 83.88 375 HIS A N 1
ATOM 2684 C CA . HIS A 1 375 ? -22.380 -0.451 41.875 1.00 83.88 375 HIS A CA 1
ATOM 2685 C C . HIS A 1 375 ? -22.523 -0.302 43.397 1.00 83.88 375 HIS A C 1
ATOM 2687 O O . HIS A 1 375 ? -21.603 0.236 44.020 1.00 83.88 375 HIS A O 1
ATOM 2693 N N . PRO A 1 376 ? -23.530 -0.920 44.044 1.00 77.81 376 PRO A N 1
ATOM 2694 C CA . PRO A 1 376 ? -23.748 -0.805 45.495 1.00 77.81 376 PRO A CA 1
ATOM 2695 C C . PRO A 1 376 ? -22.575 -1.275 46.382 1.00 77.81 376 PRO A C 1
ATOM 2697 O O . PRO A 1 376 ? -22.487 -0.907 47.551 1.00 77.81 376 PRO A O 1
ATOM 2700 N N . VAL A 1 377 ? -21.650 -2.082 45.843 1.00 78.81 377 VAL A N 1
ATOM 2701 C CA . VAL A 1 377 ? -20.443 -2.566 46.539 1.00 78.81 377 VAL A CA 1
ATOM 2702 C C . VAL A 1 377 ? -19.149 -2.107 45.853 1.00 78.81 377 VAL A C 1
ATOM 2704 O O . VAL A 1 377 ? -18.080 -2.674 46.086 1.00 78.81 377 VAL A O 1
ATOM 2707 N N . ALA A 1 378 ? -19.210 -1.087 44.991 1.00 75.81 378 ALA A N 1
ATOM 2708 C CA . ALA A 1 378 ? -18.007 -0.471 44.445 1.00 75.81 378 ALA A CA 1
ATOM 2709 C C . ALA A 1 378 ? -17.246 0.265 45.559 1.00 75.81 378 ALA A C 1
ATOM 2711 O O . ALA A 1 378 ? -17.681 1.295 46.062 1.00 75.81 378 ALA A O 1
ATOM 2712 N N . GLY A 1 379 ? -16.075 -0.260 45.929 1.00 76.75 379 GLY A N 1
ATOM 2713 C CA . GLY A 1 379 ? -15.194 0.348 46.927 1.00 76.75 379 GLY A CA 1
ATOM 2714 C C . GLY A 1 379 ? -14.950 -0.550 48.137 1.00 76.75 379 GLY A C 1
ATOM 2715 O O . GLY A 1 379 ? -14.976 -1.774 48.038 1.00 76.75 379 GLY A O 1
ATOM 2716 N N . ARG A 1 380 ? -14.639 0.075 49.278 1.00 78.38 380 ARG A N 1
ATOM 2717 C CA . ARG A 1 380 ? -14.375 -0.607 50.565 1.00 78.38 380 ARG A CA 1
ATOM 2718 C C . ARG A 1 380 ? -15.417 -0.343 51.654 1.00 78.38 380 ARG A C 1
ATOM 2720 O O . ARG A 1 380 ? -15.309 -0.915 52.730 1.00 78.38 380 ARG A O 1
ATOM 2727 N N . MET A 1 381 ? -16.397 0.508 51.378 1.00 74.94 381 MET A N 1
ATOM 2728 C CA . MET A 1 381 ? -17.536 0.790 52.253 1.00 74.94 381 MET A CA 1
ATOM 2729 C C . MET A 1 381 ? -18.792 0.945 51.383 1.00 74.94 381 MET A C 1
ATOM 2731 O O . MET A 1 381 ? -18.654 1.294 50.208 1.00 74.94 381 MET A O 1
ATOM 2735 N N . PRO A 1 382 ? -20.000 0.678 51.896 1.00 78.00 382 PRO A N 1
ATOM 2736 C CA . PRO A 1 382 ? -21.232 1.026 51.189 1.00 78.00 382 PRO A CA 1
ATOM 2737 C C . PRO A 1 382 ? -21.256 2.524 50.852 1.00 78.00 382 PRO A C 1
ATOM 2739 O O . PRO A 1 382 ? -20.857 3.342 51.680 1.00 78.00 382 PRO A O 1
ATOM 2742 N N . GLY A 1 383 ? -21.656 2.874 49.627 1.00 79.50 383 GLY A N 1
ATOM 2743 C CA . GLY A 1 383 ? -21.698 4.267 49.161 1.00 79.50 383 GLY A CA 1
ATOM 2744 C C . GLY A 1 383 ? -20.331 4.939 48.967 1.00 79.50 383 GLY A C 1
ATOM 2745 O O . GLY A 1 383 ? -20.271 6.155 48.810 1.00 79.50 383 GLY A O 1
ATOM 2746 N N . HIS A 1 384 ? -19.220 4.183 48.965 1.00 81.00 384 HIS A N 1
ATOM 2747 C CA . HIS A 1 384 ? -17.867 4.750 48.832 1.00 81.00 384 HIS A CA 1
ATOM 2748 C C . HIS A 1 384 ? -17.740 5.650 47.593 1.00 81.00 384 HIS A C 1
ATOM 2750 O O . HIS A 1 384 ? -17.158 6.727 47.674 1.00 81.00 384 HIS A O 1
ATOM 2756 N N . MET A 1 385 ? -18.267 5.218 46.442 1.00 84.94 385 MET A N 1
ATOM 2757 C CA . MET A 1 385 ? -18.164 5.998 45.204 1.00 84.94 385 MET A CA 1
ATOM 2758 C C . MET A 1 385 ? -19.029 7.259 45.239 1.00 84.94 385 MET A C 1
ATOM 2760 O O . MET A 1 385 ? -18.563 8.294 44.782 1.00 84.94 385 MET A O 1
ATOM 2764 N N . ASN A 1 386 ? -20.228 7.207 45.824 1.00 85.19 386 ASN A N 1
ATOM 2765 C CA . ASN A 1 386 ? -21.117 8.365 45.939 1.00 85.19 386 ASN A CA 1
ATOM 2766 C C . ASN A 1 386 ? -20.436 9.487 46.736 1.00 85.19 386 ASN A C 1
ATOM 2768 O O . ASN A 1 386 ? -20.455 10.636 46.312 1.00 85.19 386 ASN A O 1
ATOM 2772 N N . VAL A 1 387 ? -19.753 9.144 47.835 1.00 85.69 387 VAL A N 1
ATOM 2773 C CA . VAL A 1 387 ? -19.008 10.121 48.647 1.00 85.69 387 VAL A CA 1
ATOM 2774 C C . VAL A 1 387 ? -17.837 10.727 47.867 1.00 85.69 387 VAL A C 1
ATOM 2776 O O . VAL A 1 387 ? -17.661 11.939 47.888 1.00 85.69 387 VAL A O 1
ATOM 2779 N N . LEU A 1 388 ? -17.058 9.914 47.145 1.00 87.25 388 LEU A N 1
ATOM 2780 C CA . LEU A 1 388 ? -15.911 10.415 46.371 1.00 87.25 388 LEU A CA 1
ATOM 2781 C C . LEU A 1 388 ? -16.314 11.280 45.174 1.00 87.25 388 LEU A C 1
ATOM 2783 O O . LEU A 1 388 ? -15.597 12.212 44.818 1.00 87.25 388 LEU A O 1
ATOM 2787 N N . LEU A 1 389 ? -17.431 10.957 44.524 1.00 88.25 389 LEU A N 1
ATOM 2788 C CA . LEU A 1 389 ? -17.956 11.762 43.422 1.00 88.25 389 LEU A CA 1
ATOM 2789 C C . LEU A 1 389 ? -18.595 13.054 43.943 1.00 88.25 389 LEU A C 1
ATOM 2791 O O . LEU A 1 389 ? -18.424 14.094 43.315 1.00 88.25 389 LEU A O 1
ATOM 2795 N N . ALA A 1 390 ? -19.230 13.020 45.117 1.00 87.19 390 ALA A N 1
ATOM 2796 C CA . ALA A 1 390 ? -19.707 14.222 45.796 1.00 87.19 390 ALA A CA 1
ATOM 2797 C C . ALA A 1 390 ? -18.551 15.137 46.242 1.00 87.19 390 ALA A C 1
ATOM 2799 O O . ALA A 1 390 ? -18.649 16.349 46.088 1.00 87.19 390 ALA A O 1
ATOM 2800 N N . GLU A 1 391 ? -17.431 14.580 46.723 1.00 88.38 391 GLU A N 1
ATOM 2801 C CA . GLU A 1 391 ? -16.199 15.338 47.019 1.00 88.38 391 GLU A CA 1
ATOM 2802 C C . GLU A 1 391 ? -15.630 16.017 45.764 1.00 88.38 391 GLU A C 1
ATOM 2804 O O . GLU A 1 391 ? -15.103 17.125 45.827 1.00 88.38 391 GLU A O 1
ATOM 2809 N N . ALA A 1 392 ? -15.760 15.369 44.605 1.00 87.31 392 ALA A N 1
ATOM 2810 C CA . ALA A 1 392 ? -15.406 15.953 43.318 1.00 87.31 392 ALA A CA 1
ATOM 2811 C C . ALA A 1 392 ? -16.493 16.881 42.744 1.00 87.31 392 ALA A C 1
ATOM 2813 O O . ALA A 1 392 ? -16.320 17.362 41.629 1.00 87.31 392 ALA A O 1
ATOM 2814 N N . GLU A 1 393 ? -17.582 17.140 43.476 1.00 88.56 393 GLU A N 1
ATOM 2815 C CA . GLU A 1 393 ? -18.715 17.977 43.058 1.00 88.56 393 GLU A CA 1
ATOM 2816 C C . GLU A 1 393 ? -19.355 17.513 41.739 1.00 88.56 393 GLU A C 1
ATOM 2818 O O . GLU A 1 393 ? -19.732 18.322 40.889 1.00 88.56 393 GLU A O 1
ATOM 2823 N N . VAL A 1 394 ? -19.447 16.198 41.533 1.00 87.81 394 VAL A N 1
ATOM 2824 C CA . VAL A 1 394 ? -20.169 15.641 40.387 1.00 87.81 394 VAL A CA 1
ATOM 2825 C C . VAL A 1 394 ? -21.677 15.835 40.601 1.00 87.81 394 VAL A C 1
ATOM 2827 O O . VAL A 1 394 ? -22.180 15.483 41.673 1.00 87.81 394 VAL A O 1
ATOM 2830 N N . PRO A 1 395 ? -22.411 16.366 39.607 1.00 86.50 395 PRO A N 1
ATOM 2831 C CA . PRO A 1 395 ? -23.858 16.531 39.694 1.00 86.50 395 PRO A CA 1
ATOM 2832 C C . PRO A 1 395 ? -24.590 15.205 39.962 1.00 86.50 395 PRO A C 1
ATOM 2834 O O . PRO A 1 395 ? -24.322 14.187 39.321 1.00 86.50 395 PRO A O 1
ATOM 2837 N N . TYR A 1 396 ? -25.519 15.205 40.924 1.00 81.69 396 TYR A N 1
ATOM 2838 C CA . TYR A 1 396 ? -26.235 13.993 41.352 1.00 81.69 396 TYR A CA 1
ATOM 2839 C C . TYR A 1 396 ? -27.134 13.393 40.264 1.00 81.69 396 TYR A C 1
ATOM 2841 O O . TYR A 1 396 ? -27.375 12.193 40.274 1.00 81.69 396 TYR A O 1
ATOM 2849 N N . ASP A 1 397 ? -27.607 14.199 39.318 1.00 84.50 397 ASP A N 1
ATOM 2850 C CA . ASP A 1 397 ? -28.392 13.774 38.154 1.00 84.50 397 ASP A CA 1
ATOM 2851 C C . ASP A 1 397 ? -27.591 12.897 37.181 1.00 84.50 397 ASP A C 1
ATOM 2853 O O . ASP A 1 397 ? -28.160 12.059 36.483 1.00 84.50 397 ASP A O 1
ATOM 2857 N N . GLN A 1 398 ? -26.266 13.046 37.162 1.00 86.06 398 GLN A N 1
ATOM 2858 C CA . GLN A 1 398 ? -25.378 12.198 36.369 1.00 86.06 398 GLN A CA 1
ATOM 2859 C C . GLN A 1 398 ? -25.060 10.874 37.071 1.00 86.06 398 GLN A C 1
ATOM 2861 O O . GLN A 1 398 ? -24.519 9.966 36.439 1.00 86.06 398 GLN A O 1
ATOM 2866 N N . VAL A 1 399 ? -25.355 10.755 38.368 1.00 88.88 399 VAL A N 1
ATOM 2867 C CA . VAL A 1 399 ? -25.019 9.596 39.194 1.00 88.88 399 VAL A CA 1
ATOM 2868 C C . VAL A 1 399 ? -26.223 8.674 39.312 1.00 88.88 399 VAL A C 1
ATOM 2870 O O . VAL A 1 399 ? -27.198 8.988 39.986 1.00 88.88 399 VAL A O 1
ATOM 2873 N N . VAL A 1 400 ? -26.132 7.508 38.677 1.00 88.06 400 VAL A N 1
ATOM 2874 C CA . VAL A 1 400 ? -27.230 6.545 38.597 1.00 88.06 400 VAL A CA 1
ATOM 2875 C C . VAL A 1 400 ? -26.815 5.227 39.244 1.00 88.06 400 VAL A C 1
ATOM 2877 O O . VAL A 1 400 ? -25.705 4.718 39.046 1.00 88.06 400 VAL A O 1
ATOM 2880 N N . GLU A 1 401 ? -27.720 4.667 40.038 1.00 85.31 401 GLU A N 1
ATOM 2881 C CA . GLU A 1 401 ? -27.522 3.372 40.676 1.00 85.31 401 GLU A CA 1
ATOM 2882 C C . GLU A 1 401 ? -27.701 2.224 39.674 1.00 85.31 401 GLU A C 1
ATOM 2884 O O . GLU A 1 401 ? -28.310 2.357 38.609 1.00 85.31 401 GLU A O 1
ATOM 2889 N N . MET A 1 402 ? -27.137 1.067 40.020 1.00 79.25 402 MET A N 1
ATOM 2890 C CA . MET A 1 402 ? -27.050 -0.096 39.136 1.00 79.25 402 MET A CA 1
ATOM 2891 C C . MET A 1 402 ? -28.396 -0.523 38.530 1.00 79.25 402 MET A C 1
ATOM 2893 O O . MET A 1 402 ? -28.445 -0.859 37.347 1.00 79.25 402 MET A O 1
ATOM 2897 N N . ASP A 1 403 ? -29.466 -0.543 39.323 1.00 78.75 403 ASP A N 1
ATOM 2898 C CA . ASP A 1 403 ? -30.756 -1.097 38.899 1.00 78.75 403 ASP A CA 1
ATOM 2899 C C . ASP A 1 403 ? -31.425 -0.251 37.804 1.00 78.75 403 ASP A C 1
ATOM 2901 O O . ASP A 1 403 ? -32.031 -0.812 36.888 1.00 78.75 403 ASP A O 1
ATOM 2905 N N . ASP A 1 404 ? -31.215 1.065 37.825 1.00 82.31 404 ASP A N 1
ATOM 2906 C CA . ASP A 1 404 ? -31.812 1.999 36.869 1.00 82.31 404 ASP A CA 1
ATOM 2907 C C . ASP A 1 404 ? -31.010 2.056 35.556 1.00 82.31 404 ASP A C 1
ATOM 2909 O O . ASP A 1 404 ? -31.568 1.966 34.458 1.00 82.31 404 ASP A O 1
ATOM 2913 N N . ILE A 1 405 ? -29.674 2.107 35.647 1.00 83.75 405 ILE A N 1
ATOM 2914 C CA . ILE A 1 405 ? -28.793 2.257 34.473 1.00 83.75 405 ILE A CA 1
ATOM 2915 C C . ILE A 1 405 ? -28.610 0.962 33.665 1.00 83.75 405 ILE A C 1
ATOM 2917 O O . ILE A 1 405 ? -28.172 0.986 32.512 1.00 83.75 405 ILE A O 1
ATOM 2921 N N . ASN A 1 406 ? -28.969 -0.194 34.232 1.00 80.62 406 ASN A N 1
ATOM 2922 C CA . ASN A 1 406 ? -28.795 -1.494 33.579 1.00 80.62 406 ASN A CA 1
ATOM 2923 C C . ASN A 1 406 ? -29.511 -1.604 32.221 1.00 80.62 406 ASN A C 1
ATOM 2925 O O . ASN A 1 406 ? -29.022 -2.292 31.323 1.00 80.62 406 ASN A O 1
ATOM 2929 N N . SER A 1 407 ? -30.649 -0.930 32.045 1.00 81.69 407 SER A N 1
ATOM 2930 C CA . SER A 1 407 ? -31.396 -0.944 30.780 1.00 81.69 407 SER A CA 1
ATOM 2931 C C . SER A 1 407 ? -30.724 -0.120 29.668 1.00 81.69 407 SER A C 1
ATOM 2933 O O . SER A 1 407 ? -30.894 -0.417 28.483 1.00 81.69 407 SER A O 1
ATOM 2935 N N . GLU A 1 408 ? -29.887 0.850 30.038 1.00 79.75 408 GLU A N 1
ATOM 2936 C CA . GLU A 1 408 ? -29.317 1.857 29.137 1.00 79.75 408 GLU A CA 1
ATOM 2937 C C . GLU A 1 408 ? -27.990 1.433 28.508 1.00 79.75 408 GLU A C 1
ATOM 2939 O O . GLU A 1 408 ? -27.650 1.880 27.415 1.00 79.75 408 GLU A O 1
ATOM 2944 N N . PHE A 1 409 ? -27.259 0.493 29.117 1.00 77.88 409 PHE A N 1
ATOM 2945 C CA . PHE A 1 409 ? -26.026 -0.034 28.517 1.00 77.88 409 PHE A CA 1
ATOM 2946 C C . PHE A 1 409 ? -26.242 -0.682 27.142 1.00 77.88 409 PHE A C 1
ATOM 2948 O O . PHE A 1 409 ? -25.284 -0.860 26.402 1.00 77.88 409 PHE A O 1
ATOM 2955 N N . GLY A 1 410 ? -27.467 -1.077 26.780 1.00 75.44 410 GLY A N 1
ATOM 2956 C CA . GLY A 1 410 ? -27.757 -1.566 25.428 1.00 75.44 410 GLY A CA 1
ATOM 2957 C C . GLY A 1 410 ? -27.702 -0.476 24.352 1.00 75.44 410 GLY A C 1
ATOM 2958 O O . GLY A 1 410 ? -27.558 -0.807 23.179 1.00 75.44 410 GLY A O 1
ATOM 2959 N N . GLN A 1 411 ? -27.828 0.788 24.758 1.00 76.88 411 GLN A N 1
ATOM 2960 C CA . GLN A 1 411 ? -27.858 1.974 23.899 1.00 76.88 411 GLN A CA 1
ATOM 2961 C C . GLN A 1 411 ? -26.590 2.827 24.040 1.00 76.88 411 GLN A C 1
ATOM 2963 O O . GLN A 1 411 ? -26.403 3.753 23.264 1.00 76.88 411 GLN A O 1
ATOM 2968 N N . ALA A 1 412 ? -25.724 2.510 25.007 1.00 78.94 412 ALA A N 1
ATOM 2969 C CA . ALA A 1 412 ? -24.479 3.228 25.230 1.00 78.94 412 ALA A CA 1
ATOM 2970 C C . ALA A 1 412 ? -23.436 2.932 24.144 1.00 78.94 412 ALA A C 1
ATOM 2972 O O . ALA A 1 412 ? -23.113 1.766 23.883 1.00 78.94 412 ALA A O 1
ATOM 2973 N N . ASP A 1 413 ? -22.837 3.982 23.585 1.00 79.94 413 ASP A N 1
ATOM 2974 C CA . ASP A 1 413 ? -21.791 3.846 22.567 1.00 79.94 413 ASP A CA 1
ATOM 2975 C C . ASP A 1 413 ? -20.467 3.380 23.179 1.00 79.94 413 ASP A C 1
ATOM 2977 O O . ASP A 1 413 ? -19.790 2.492 22.646 1.00 79.94 413 ASP A O 1
ATOM 2981 N N . VAL A 1 414 ? -20.101 3.960 24.328 1.00 85.31 414 VAL A N 1
ATOM 2982 C CA . VAL A 1 414 ? -18.841 3.677 25.025 1.00 85.31 414 VAL A CA 1
ATOM 2983 C C . VAL A 1 414 ? -19.082 3.466 26.515 1.00 85.31 414 VAL A C 1
ATOM 2985 O O . VAL A 1 414 ? -19.727 4.273 27.181 1.00 85.31 414 VAL A O 1
ATOM 2988 N N . VAL A 1 415 ? -18.490 2.401 27.069 1.00 88.50 415 VAL A N 1
ATOM 2989 C CA . VAL A 1 415 ? -18.427 2.202 28.525 1.00 88.50 415 VAL A CA 1
ATOM 2990 C C . VAL A 1 415 ? -16.995 2.343 29.015 1.00 88.50 415 VAL A C 1
ATOM 2992 O O . VAL A 1 415 ? -16.134 1.548 28.640 1.00 88.50 415 VAL A O 1
ATOM 2995 N N . LEU A 1 416 ? -16.748 3.315 29.889 1.00 88.06 416 LEU A N 1
ATOM 2996 C CA . LEU A 1 416 ? -15.450 3.582 30.496 1.00 88.06 416 LEU A CA 1
ATOM 2997 C C . LEU A 1 416 ? -15.369 2.964 31.897 1.00 88.06 416 LEU A C 1
ATOM 2999 O O . LEU A 1 416 ? -15.878 3.505 32.875 1.00 88.06 416 LEU A O 1
ATOM 3003 N N . VAL A 1 417 ? -14.683 1.831 32.018 1.00 88.62 417 VAL A N 1
ATOM 3004 C CA . VAL A 1 417 ? -14.476 1.142 33.297 1.00 88.62 417 VAL A CA 1
ATOM 3005 C C . VAL A 1 417 ? -13.180 1.624 33.955 1.00 88.62 417 VAL A C 1
ATOM 3007 O O . VAL A 1 417 ? -12.080 1.320 33.481 1.00 88.62 417 VAL A O 1
ATOM 3010 N N . LEU A 1 418 ? -13.295 2.326 35.086 1.00 85.81 418 LEU A N 1
ATOM 3011 C CA . LEU A 1 418 ? -12.171 2.949 35.796 1.00 85.81 418 LEU A CA 1
ATOM 3012 C C . LEU A 1 418 ? -11.909 2.276 37.137 1.00 85.81 418 LEU A C 1
ATOM 3014 O O . LEU A 1 418 ? -12.636 2.467 38.108 1.00 85.81 418 LEU A O 1
ATOM 3018 N N . GLY A 1 419 ? -10.838 1.482 37.218 1.00 79.56 419 GLY A N 1
ATOM 3019 C CA . GLY A 1 419 ? -10.422 0.892 38.495 1.00 79.56 419 GLY A CA 1
ATOM 3020 C C . GLY A 1 419 ? -11.424 -0.107 39.098 1.00 79.56 419 GLY A C 1
ATOM 3021 O O . GLY A 1 419 ? -11.296 -0.478 40.266 1.00 79.56 419 GLY A O 1
ATOM 3022 N N . ALA A 1 420 ? -12.407 -0.557 38.319 1.00 79.44 420 ALA A N 1
ATOM 3023 C CA . ALA A 1 420 ? -13.412 -1.535 38.708 1.00 79.44 420 ALA A CA 1
ATOM 3024 C C . ALA A 1 420 ? -13.043 -2.931 38.177 1.00 79.44 420 ALA A C 1
ATOM 3026 O O . ALA A 1 420 ? -12.535 -3.053 37.059 1.00 79.44 420 ALA A O 1
ATOM 3027 N N . ASN A 1 421 ? -13.264 -3.986 38.975 1.00 73.94 421 ASN A N 1
ATOM 3028 C CA . ASN A 1 421 ? -13.009 -5.378 38.574 1.00 73.94 421 ASN A CA 1
ATOM 3029 C C . ASN A 1 421 ? -14.136 -6.331 38.903 1.00 73.94 421 ASN A C 1
ATOM 3031 O O . ASN A 1 421 ? -14.834 -6.791 38.011 1.00 73.94 421 ASN A O 1
ATOM 3035 N N . ASP A 1 422 ? -14.284 -6.642 40.184 1.00 69.56 422 ASP A N 1
ATOM 3036 C CA . ASP A 1 422 ? -15.163 -7.720 40.620 1.00 69.56 422 ASP A CA 1
ATOM 3037 C C . ASP A 1 422 ? -16.637 -7.352 40.366 1.00 69.56 422 ASP A C 1
ATOM 3039 O O . ASP A 1 422 ? -17.451 -8.229 40.087 1.00 69.56 422 ASP A O 1
ATOM 3043 N N . VAL A 1 423 ? -16.932 -6.046 40.356 1.00 72.44 423 VAL A N 1
ATOM 3044 C CA . VAL A 1 423 ? -18.235 -5.442 40.033 1.00 72.44 423 VAL A CA 1
ATOM 3045 C C . VAL A 1 423 ? -18.613 -5.525 38.546 1.00 72.44 423 VAL A C 1
ATOM 3047 O O . VAL A 1 423 ? -19.794 -5.481 38.227 1.00 72.44 423 VAL A O 1
ATOM 3050 N N . VAL A 1 424 ? -17.641 -5.694 37.639 1.00 70.75 424 VAL A N 1
ATOM 3051 C CA . VAL A 1 424 ? -17.854 -5.800 36.176 1.00 70.75 424 VAL A CA 1
ATOM 3052 C C . VAL A 1 424 ? -17.510 -7.192 35.615 1.00 70.75 424 VAL A C 1
ATOM 3054 O O . VAL A 1 424 ? -17.578 -7.414 34.405 1.00 70.75 424 VAL A O 1
ATOM 3057 N N . GLU A 1 425 ? -17.098 -8.136 36.472 1.00 63.47 425 GLU A N 1
ATOM 3058 C CA . GLU A 1 425 ? -16.706 -9.498 36.083 1.00 63.47 425 GLU A CA 1
ATOM 3059 C C . GLU A 1 425 ? -17.942 -10.320 35.677 1.00 63.47 425 GLU A C 1
ATOM 3061 O O . GLU A 1 425 ? -18.814 -10.588 36.508 1.00 63.47 425 GLU A O 1
ATOM 3066 N N . VAL A 1 426 ? -17.975 -10.784 34.422 1.00 51.88 426 VAL A N 1
ATOM 3067 C CA . VAL A 1 426 ? -19.022 -11.682 33.906 1.00 51.88 426 VAL A CA 1
ATOM 3068 C C . VAL A 1 426 ? -18.756 -13.108 34.367 1.00 51.88 426 VAL A C 1
ATOM 3070 O O . VAL A 1 426 ? -17.665 -13.649 34.170 1.00 51.88 426 VAL A O 1
ATOM 3073 N N . GLN A 1 427 ? -19.771 -13.744 34.944 1.00 38.97 427 GLN A N 1
ATOM 3074 C CA . GLN A 1 427 ? -19.734 -15.172 35.218 1.00 38.97 427 GLN A CA 1
ATOM 3075 C C . GLN A 1 427 ? -20.113 -15.928 33.933 1.00 38.97 427 GLN A C 1
ATOM 3077 O O . GLN A 1 427 ? -21.163 -15.651 33.353 1.00 38.97 427 GLN A O 1
ATOM 3082 N N . PRO A 1 428 ? -19.272 -16.849 33.436 1.00 33.38 428 PRO A N 1
ATOM 3083 C CA . PRO A 1 428 ? -19.635 -17.645 32.282 1.00 33.38 428 PRO A CA 1
ATOM 3084 C C . PRO A 1 428 ? -20.666 -18.685 32.723 1.00 33.38 428 PRO A C 1
ATOM 3086 O O . PRO A 1 428 ? -20.331 -19.597 33.477 1.00 33.38 428 PRO A O 1
ATOM 3089 N N . ASP A 1 429 ? -21.877 -18.547 32.184 1.00 32.66 429 ASP A N 1
ATOM 3090 C CA . ASP A 1 429 ? -22.935 -19.559 32.158 1.00 32.66 429 ASP A CA 1
ATOM 3091 C C . ASP A 1 429 ? -23.703 -19.752 33.483 1.00 32.66 429 ASP A C 1
ATOM 3093 O O . ASP A 1 429 ? -23.122 -19.787 34.567 1.00 32.66 429 ASP A O 1
ATOM 3097 N N . GLY A 1 430 ? -25.028 -19.903 33.380 1.00 32.19 430 GLY A N 1
ATOM 3098 C CA . GLY A 1 430 ? -26.018 -20.016 34.463 1.00 32.19 430 GLY A CA 1
ATOM 3099 C C . GLY A 1 430 ? -25.905 -21.280 35.326 1.00 32.19 430 GLY A C 1
ATOM 3100 O O . GLY A 1 430 ? -26.905 -21.899 35.692 1.00 32.19 430 GLY A O 1
ATOM 3101 N N . ARG A 1 431 ? -24.690 -21.702 35.679 1.00 30.14 431 ARG A N 1
ATOM 3102 C CA . ARG A 1 431 ? -24.454 -22.797 36.614 1.00 30.14 431 ARG A CA 1
ATOM 3103 C C . ARG A 1 431 ? -24.533 -22.261 38.032 1.00 30.14 431 ARG A C 1
ATOM 3105 O O . ARG A 1 431 ? -23.637 -21.556 38.496 1.00 30.14 431 ARG A O 1
ATOM 3112 N N . LYS A 1 432 ? -25.588 -22.677 38.741 1.00 30.28 432 LYS A N 1
ATOM 3113 C CA . LYS A 1 432 ? -25.656 -22.645 40.208 1.00 30.28 432 LYS A CA 1
ATOM 3114 C C . LYS A 1 432 ? -24.293 -23.042 40.777 1.00 30.28 432 LYS A C 1
ATOM 3116 O O . LYS A 1 432 ? -23.735 -24.068 40.375 1.00 30.28 432 LYS A O 1
ATOM 3121 N N . LEU A 1 433 ? -23.768 -22.224 41.692 1.00 33.66 433 LEU A N 1
ATOM 3122 C CA . LEU A 1 433 ? -22.535 -22.514 42.417 1.00 33.66 433 LEU A CA 1
ATOM 3123 C C . LEU A 1 433 ? -22.542 -23.981 42.865 1.00 33.66 433 LEU A C 1
ATOM 3125 O O . LEU A 1 433 ? -23.415 -24.403 43.625 1.00 33.66 433 LEU A O 1
ATOM 3129 N N . ARG A 1 434 ? -21.541 -24.758 42.430 1.00 30.78 434 ARG A N 1
ATOM 3130 C CA . ARG A 1 434 ? -21.187 -25.988 43.141 1.00 30.78 434 ARG A CA 1
ATOM 3131 C C . ARG A 1 434 ? -20.964 -25.591 44.602 1.00 30.78 434 ARG A C 1
ATOM 3133 O O . ARG A 1 434 ? -20.119 -24.735 44.874 1.00 30.78 434 ARG A O 1
ATOM 3140 N N . ARG A 1 435 ? -21.752 -26.183 45.511 1.00 29.59 435 ARG A N 1
ATOM 3141 C CA . ARG A 1 435 ? -21.598 -26.072 46.970 1.00 29.59 435 ARG A CA 1
ATOM 3142 C C . ARG A 1 435 ? -20.114 -26.272 47.305 1.00 29.59 435 ARG A C 1
ATOM 3144 O O . ARG A 1 435 ? -19.608 -27.379 47.165 1.00 29.59 435 ARG A O 1
ATOM 3151 N N . GLY A 1 436 ? -19.409 -25.190 47.634 1.00 32.78 436 GLY A N 1
ATOM 3152 C CA . GLY A 1 436 ? -17.966 -25.217 47.901 1.00 32.78 436 GLY A CA 1
ATOM 3153 C C . GLY A 1 436 ? -17.192 -23.952 47.517 1.00 32.78 436 GLY A C 1
ATOM 3154 O O . GLY A 1 436 ? -16.091 -23.756 48.020 1.00 32.78 436 GLY A O 1
ATOM 3155 N N . ALA A 1 437 ? -17.735 -23.061 46.679 1.00 32.06 437 ALA A N 1
ATOM 3156 C CA . ALA A 1 437 ? -17.133 -21.742 46.467 1.00 32.06 437 ALA A CA 1
ATOM 3157 C C . ALA A 1 437 ? -17.756 -20.708 47.420 1.00 32.06 437 ALA A C 1
ATOM 3159 O O . ALA A 1 437 ? -18.936 -20.394 47.309 1.00 32.06 437 ALA A O 1
ATOM 3160 N N . SER A 1 438 ? -16.951 -20.151 48.333 1.00 27.30 438 SER A N 1
ATOM 3161 C CA . SER A 1 438 ? -17.312 -19.041 49.236 1.00 27.30 438 SER A CA 1
ATOM 3162 C C . SER A 1 438 ? -17.502 -17.701 48.504 1.00 27.30 438 SER A C 1
ATOM 3164 O O . SER A 1 438 ? -17.005 -16.670 48.949 1.00 27.30 438 SER A O 1
ATOM 3166 N N . ARG A 1 439 ? -18.186 -17.687 47.355 1.00 33.84 439 ARG A N 1
ATOM 3167 C CA . ARG A 1 439 ? -18.743 -16.451 46.802 1.00 33.84 439 ARG A CA 1
ATOM 3168 C C . ARG A 1 439 ? -20.177 -16.361 47.296 1.00 33.84 439 ARG A C 1
ATOM 3170 O O . ARG A 1 439 ? -21.056 -17.047 46.785 1.00 33.84 439 ARG A O 1
ATOM 3177 N N . VAL A 1 440 ? -20.382 -15.525 48.310 1.00 29.80 440 VAL A N 1
ATOM 3178 C CA . VAL A 1 440 ? -21.705 -14.975 48.611 1.00 29.80 440 VAL A CA 1
ATOM 3179 C C . VAL A 1 440 ? -22.222 -14.352 47.314 1.00 29.80 440 VAL A C 1
ATOM 3181 O O . VAL A 1 440 ? -21.488 -13.619 46.646 1.00 29.80 440 VAL A O 1
ATOM 3184 N N . VAL A 1 441 ? -23.439 -14.720 46.919 1.00 34.19 441 VAL A N 1
ATOM 3185 C CA . VAL A 1 441 ? -24.126 -14.173 45.746 1.00 34.19 441 VAL A CA 1
ATOM 3186 C C . VAL A 1 441 ? -24.410 -12.704 46.046 1.00 34.19 441 VAL A C 1
ATOM 3188 O O . VAL A 1 441 ? -25.387 -12.383 46.710 1.00 34.19 441 VAL A O 1
ATOM 3191 N N . GLN A 1 442 ? -23.497 -11.820 45.651 1.00 34.25 442 GLN A N 1
ATOM 3192 C CA . GLN A 1 442 ? -23.746 -10.383 45.633 1.00 34.25 442 GLN A CA 1
ATOM 3193 C C . GLN A 1 442 ? -24.327 -10.012 44.266 1.00 34.25 442 GLN A C 1
ATOM 3195 O O . GLN A 1 442 ? -23.859 -10.568 43.264 1.00 34.25 442 GLN A O 1
ATOM 3200 N N . PRO A 1 443 ? -25.315 -9.101 44.211 1.00 38.56 443 PRO A N 1
ATOM 3201 C CA . PRO A 1 443 ? -25.786 -8.551 42.946 1.00 38.56 443 PRO A CA 1
ATOM 3202 C C . PRO A 1 443 ? -24.587 -7.938 42.211 1.00 38.56 443 PRO A C 1
ATOM 3204 O O . PRO A 1 443 ? -23.748 -7.304 42.842 1.00 38.56 443 PRO A O 1
ATOM 3207 N N . ARG A 1 444 ? -24.451 -8.220 40.913 1.00 50.56 444 ARG A N 1
ATOM 3208 C CA . ARG A 1 444 ? -23.402 -7.689 40.023 1.00 50.56 444 ARG A CA 1
ATOM 3209 C C . ARG A 1 444 ? -24.075 -6.877 38.918 1.00 50.56 444 ARG A C 1
ATOM 3211 O O . ARG A 1 444 ? -25.245 -7.127 38.654 1.00 50.56 444 ARG A O 1
ATOM 3218 N N . PHE A 1 445 ? -23.335 -6.043 38.179 1.00 44.16 445 PHE A N 1
ATOM 3219 C CA . PHE A 1 445 ? -23.832 -5.367 36.957 1.00 44.16 445 PHE A CA 1
ATOM 3220 C C . PHE A 1 445 ? -24.405 -6.315 35.865 1.00 44.16 445 PHE A C 1
ATOM 3222 O O . PHE A 1 445 ? -24.774 -5.858 34.787 1.00 44.16 445 PHE A O 1
ATOM 3229 N N . PHE A 1 446 ? -24.439 -7.639 36.068 1.00 50.91 446 PHE A N 1
ATOM 3230 C CA . PHE A 1 446 ? -24.858 -8.611 35.057 1.00 50.91 446 PHE A CA 1
ATOM 3231 C C . PHE A 1 446 ? -26.098 -9.374 35.476 1.00 50.91 446 PHE A C 1
ATOM 3233 O O . PHE A 1 446 ? -26.057 -10.142 36.432 1.00 50.91 446 PHE A O 1
ATOM 3240 N N . ASP A 1 447 ? -27.174 -9.196 34.706 1.00 35.31 447 ASP A N 1
ATOM 3241 C CA . ASP A 1 447 ? -27.502 -10.208 33.697 1.00 35.31 447 ASP A CA 1
ATOM 3242 C C . ASP A 1 447 ? -27.058 -10.001 32.231 1.00 35.31 447 ASP A C 1
ATOM 3244 O O . ASP A 1 447 ? -27.002 -10.999 31.523 1.00 35.31 447 ASP A O 1
ATOM 3248 N N . THR A 1 448 ? -26.725 -8.823 31.672 1.00 40.62 448 THR A N 1
ATOM 3249 C CA . THR A 1 448 ? -26.180 -8.776 30.272 1.00 40.62 448 THR A CA 1
ATOM 3250 C C . THR A 1 448 ? -25.634 -7.432 29.751 1.00 40.62 448 THR A C 1
ATOM 3252 O O . THR A 1 448 ? -25.250 -7.362 28.583 1.00 40.62 448 THR A O 1
ATOM 3255 N N . ALA A 1 449 ? -25.576 -6.368 30.551 1.00 38.12 449 ALA A N 1
ATOM 3256 C CA . ALA A 1 449 ? -25.662 -5.004 30.021 1.00 38.12 449 ALA A CA 1
ATOM 3257 C C . ALA A 1 449 ? -24.325 -4.390 29.531 1.00 38.12 449 ALA A C 1
ATOM 3259 O O . ALA A 1 449 ? -24.181 -4.091 28.348 1.00 38.12 449 ALA A O 1
ATOM 3260 N N . VAL A 1 450 ? -23.289 -4.312 30.376 1.00 40.38 450 VAL A N 1
ATOM 3261 C CA . VAL A 1 450 ? -21.974 -3.688 30.053 1.00 40.38 450 VAL A CA 1
ATOM 3262 C C . VAL A 1 450 ? -21.253 -4.307 28.837 1.00 40.38 450 VAL A C 1
ATOM 3264 O O . VAL A 1 450 ? -20.414 -3.665 28.220 1.00 40.38 450 VAL A O 1
ATOM 3267 N N . TRP A 1 451 ? -21.551 -5.566 28.490 1.00 41.88 451 TRP A N 1
ATOM 3268 C CA . TRP A 1 451 ? -20.870 -6.329 27.435 1.00 41.88 451 TRP A CA 1
ATOM 3269 C C . TRP A 1 451 ? -21.644 -6.337 26.110 1.00 41.88 451 TRP A C 1
ATOM 3271 O O . TRP A 1 451 ? -21.173 -6.936 25.139 1.00 41.88 451 TRP A O 1
ATOM 3281 N N . ARG A 1 452 ? -22.808 -5.670 26.069 1.00 36.78 452 ARG A N 1
ATOM 3282 C CA . ARG A 1 452 ? -23.519 -5.316 24.832 1.00 36.78 452 ARG A CA 1
ATOM 3283 C C . ARG A 1 452 ? -23.017 -3.992 24.245 1.00 36.78 452 ARG A C 1
ATOM 3285 O O . ARG A 1 452 ? -22.956 -3.898 23.024 1.00 36.78 452 ARG A O 1
ATOM 3292 N N . ALA A 1 453 ? -22.588 -3.047 25.082 1.00 37.12 453 ALA A N 1
ATOM 3293 C CA . ALA A 1 453 ? -21.891 -1.832 24.658 1.00 37.12 453 ALA A CA 1
ATOM 3294 C C . ALA A 1 453 ? -20.402 -2.082 24.352 1.00 37.12 453 ALA A C 1
ATOM 3296 O O . ALA A 1 453 ? -19.788 -3.029 24.858 1.00 37.12 453 ALA A O 1
ATOM 3297 N N . GLY A 1 454 ? -19.796 -1.218 23.534 1.00 38.38 454 GLY A N 1
ATOM 3298 C CA . GLY A 1 454 ? -18.351 -1.199 23.302 1.00 38.38 454 GLY A CA 1
ATOM 3299 C C . GLY A 1 454 ? -17.591 -0.835 24.583 1.00 38.38 454 GLY A C 1
ATOM 3300 O O . GLY A 1 454 ? -17.403 0.336 24.895 1.00 38.38 454 GLY A O 1
ATOM 3301 N N . GLY A 1 455 ? -17.169 -1.836 25.360 1.00 43.97 455 GLY A N 1
ATOM 3302 C CA . GLY A 1 455 ? -16.509 -1.621 26.651 1.00 43.97 455 GLY A CA 1
ATOM 3303 C C . GLY A 1 455 ? -15.004 -1.342 26.555 1.00 43.97 455 GLY A C 1
ATOM 3304 O O . GLY A 1 455 ? -14.250 -2.083 25.913 1.00 43.97 455 GLY A O 1
ATOM 3305 N N . MET A 1 456 ? -14.551 -0.314 27.275 1.00 51.19 456 MET A N 1
ATOM 3306 C CA . MET A 1 456 ? -13.153 0.072 27.465 1.00 51.19 456 MET A CA 1
ATOM 3307 C C . MET A 1 456 ? -12.783 0.028 28.958 1.00 51.19 456 MET A C 1
ATOM 3309 O O . MET A 1 456 ? -13.488 0.582 29.794 1.00 51.19 456 MET A O 1
ATOM 3313 N N . ALA A 1 457 ? -11.663 -0.613 29.318 1.00 52.59 457 ALA A N 1
ATOM 3314 C CA . ALA A 1 457 ? -11.212 -0.714 30.713 1.00 52.59 457 ALA A CA 1
ATOM 3315 C C . ALA A 1 457 ? -9.803 -0.141 30.935 1.00 52.59 457 ALA A C 1
ATOM 3317 O O . ALA A 1 457 ? -8.859 -0.487 30.224 1.00 52.59 457 ALA A O 1
ATOM 3318 N N . LEU A 1 458 ? -9.635 0.688 31.968 1.00 51.25 458 LEU A N 1
ATOM 3319 C CA . LEU A 1 458 ? -8.346 1.252 32.387 1.00 51.25 458 LEU A CA 1
ATOM 3320 C C . LEU A 1 458 ? -7.901 0.622 33.713 1.00 51.25 458 LEU A C 1
ATOM 3322 O O . LEU A 1 458 ? -8.598 0.735 34.729 1.00 51.25 458 LEU A O 1
ATOM 3326 N N . ARG A 1 459 ? -6.729 -0.038 33.722 1.00 47.91 459 ARG A N 1
ATOM 3327 C CA . ARG A 1 459 ? -6.131 -0.588 34.950 1.00 47.91 459 ARG A CA 1
ATOM 3328 C C . ARG A 1 459 ? -4.602 -0.579 34.978 1.00 47.91 459 ARG A C 1
ATOM 3330 O O . ARG A 1 459 ? -3.967 -0.957 33.995 1.00 47.91 459 ARG A O 1
ATOM 3337 N N . PRO A 1 460 ? -4.002 -0.320 36.154 1.00 34.28 460 PRO A N 1
ATOM 3338 C CA . PRO A 1 460 ? -2.575 -0.515 36.369 1.00 34.28 460 PRO A CA 1
ATOM 3339 C C . PRO A 1 460 ? -2.249 -2.010 36.549 1.00 34.28 460 PRO A C 1
ATOM 3341 O O . PRO A 1 460 ? -2.225 -2.523 37.664 1.00 34.28 460 PRO A O 1
ATOM 3344 N N . GLY A 1 461 ? -2.004 -2.723 35.445 1.00 39.69 461 GLY A N 1
ATOM 3345 C CA . GLY A 1 461 ? -1.464 -4.093 35.440 1.00 39.69 461 GLY A CA 1
ATOM 3346 C C . GLY A 1 461 ? -2.334 -5.179 36.107 1.00 39.69 461 GLY A C 1
ATOM 3347 O O . GLY A 1 461 ? -3.403 -4.933 36.666 1.00 39.69 461 GLY A O 1
ATOM 3348 N N . ALA A 1 462 ? -1.880 -6.434 36.028 1.00 35.62 462 ALA A N 1
ATOM 3349 C CA . ALA A 1 462 ? -2.576 -7.608 36.570 1.00 35.62 462 ALA A CA 1
ATOM 3350 C C . ALA A 1 462 ? -2.419 -7.732 38.106 1.00 35.62 462 ALA A C 1
ATOM 3352 O O . ALA A 1 462 ? -1.769 -8.648 38.610 1.00 35.62 462 ALA A O 1
ATOM 3353 N N . GLY A 1 463 ? -2.989 -6.795 38.868 1.00 32.19 463 GLY A N 1
ATOM 3354 C CA . GLY A 1 463 ? -3.038 -6.832 40.339 1.00 32.19 463 GLY A CA 1
ATOM 3355 C C . GLY A 1 463 ? -4.138 -7.754 40.898 1.00 32.19 463 GLY A C 1
ATOM 3356 O O . GLY A 1 463 ? -5.199 -7.904 40.294 1.00 32.19 463 GLY A O 1
ATOM 3357 N N . ARG A 1 464 ? -3.880 -8.402 42.049 1.00 34.38 464 ARG A N 1
ATOM 3358 C CA . ARG A 1 464 ? -4.746 -9.429 42.681 1.00 34.38 464 ARG A CA 1
ATOM 3359 C C . ARG A 1 464 ? -5.965 -8.865 43.445 1.00 34.38 464 ARG A C 1
ATOM 3361 O O . ARG A 1 464 ? -5.972 -7.721 43.879 1.00 34.38 464 ARG A O 1
ATOM 3368 N N . ARG A 1 465 ? -6.965 -9.751 43.603 1.00 47.38 465 ARG A N 1
ATOM 3369 C CA . ARG A 1 465 ? -8.341 -9.596 44.135 1.00 47.38 465 ARG A CA 1
ATOM 3370 C C . ARG A 1 465 ? -8.434 -9.287 45.639 1.00 47.38 465 ARG A C 1
ATOM 3372 O O . ARG A 1 465 ? -7.547 -9.662 46.399 1.00 47.38 465 ARG A O 1
ATOM 3379 N N . LEU A 1 466 ? -9.591 -8.763 46.064 1.00 39.94 466 LEU A N 1
ATOM 3380 C CA . LEU A 1 466 ? -10.042 -8.747 47.468 1.00 39.94 466 LEU A CA 1
ATOM 3381 C C . LEU A 1 466 ? -10.567 -10.117 47.943 1.00 39.94 466 LEU A C 1
ATOM 3383 O O . LEU A 1 466 ? -10.495 -10.419 49.130 1.00 39.94 466 LEU A O 1
ATOM 3387 N N . THR A 1 467 ? -11.033 -10.985 47.034 1.00 30.77 467 THR A N 1
ATOM 3388 C CA . THR A 1 467 ? -11.489 -12.350 47.358 1.00 30.77 467 THR A CA 1
ATOM 3389 C C . THR A 1 467 ? -10.940 -13.407 46.372 1.00 30.77 467 THR A C 1
ATOM 3391 O O . THR A 1 467 ? -11.366 -13.511 45.224 1.00 30.77 467 THR A O 1
ATOM 3394 N N . GLY A 1 468 ? -9.993 -14.245 46.824 1.00 28.36 468 GLY A N 1
ATOM 3395 C CA . GLY A 1 468 ? -9.788 -15.620 46.313 1.00 28.36 468 GLY A CA 1
ATOM 3396 C C . GLY A 1 468 ? -8.757 -15.903 45.194 1.00 28.36 468 GLY A C 1
ATOM 3397 O O . GLY A 1 468 ? -8.675 -15.226 44.178 1.00 28.36 468 GLY A O 1
ATOM 3398 N N . ARG A 1 469 ? -7.988 -16.985 45.401 1.00 26.88 469 ARG A N 1
ATOM 3399 C CA . ARG A 1 469 ? -6.834 -17.532 44.646 1.00 26.88 469 ARG A CA 1
ATOM 3400 C C . ARG A 1 469 ? -7.069 -17.872 43.159 1.00 26.88 469 ARG A C 1
ATOM 3402 O O . ARG A 1 469 ? -8.090 -18.440 42.798 1.00 26.88 469 ARG A O 1
ATOM 3409 N N . SER A 1 470 ? -6.019 -17.696 42.347 1.00 26.91 470 SER A N 1
ATOM 3410 C CA . SER A 1 470 ? -5.752 -18.532 41.162 1.00 26.91 470 SER A CA 1
ATOM 3411 C C . SER A 1 470 ? -5.127 -19.849 41.645 1.00 26.91 470 SER A C 1
ATOM 3413 O O . SER A 1 470 ? -4.111 -19.807 42.344 1.00 26.91 470 SER A O 1
ATOM 3415 N N . ARG A 1 471 ? -5.743 -21.005 41.367 1.00 26.77 471 ARG A N 1
ATOM 3416 C CA . ARG A 1 471 ? -5.152 -22.324 41.649 1.00 26.77 471 ARG A CA 1
ATOM 3417 C C . ARG A 1 471 ? -5.288 -23.244 40.439 1.00 26.77 471 ARG A C 1
ATOM 3419 O O . ARG A 1 471 ? -6.381 -23.451 39.924 1.00 26.77 471 ARG A O 1
ATOM 3426 N N . SER A 1 472 ? -4.136 -23.774 40.042 1.00 31.59 472 SER A N 1
ATOM 3427 C CA . SER A 1 472 ? -3.919 -24.923 39.171 1.00 31.59 472 SER A CA 1
ATOM 3428 C C . SER A 1 472 ? -4.484 -26.208 39.790 1.00 31.59 472 SER A C 1
ATOM 3430 O O . SER A 1 472 ? -4.457 -26.336 41.014 1.00 31.59 472 SER A O 1
ATOM 3432 N N . THR A 1 473 ? -4.977 -27.144 38.960 1.00 25.14 473 THR A N 1
ATOM 3433 C CA . THR A 1 473 ? -4.714 -28.614 38.972 1.00 25.14 473 THR A CA 1
ATOM 3434 C C . THR A 1 473 ? -5.809 -29.438 38.256 1.00 25.14 473 THR A C 1
ATOM 3436 O O . THR A 1 473 ? -6.990 -29.245 38.514 1.00 25.14 473 THR A O 1
ATOM 3439 N N . GLY A 1 474 ? -5.381 -30.414 37.432 1.00 24.45 474 GLY A N 1
ATOM 3440 C CA . GLY A 1 474 ? -5.978 -31.767 37.338 1.00 24.45 474 GLY A CA 1
ATOM 3441 C C . GLY A 1 474 ? -7.051 -32.062 36.262 1.00 24.45 474 GLY A C 1
ATOM 3442 O O . GLY A 1 474 ? -8.002 -31.295 36.165 1.00 24.45 474 GLY A O 1
ATOM 3443 N N . PRO A 1 475 ? -6.957 -33.172 35.483 1.00 27.83 475 PRO A N 1
ATOM 3444 C CA . PRO A 1 475 ? -7.721 -33.380 34.243 1.00 27.83 475 PRO A CA 1
ATOM 3445 C C . PRO A 1 475 ? -8.986 -34.250 34.403 1.00 27.83 475 PRO A C 1
ATOM 3447 O O . PRO A 1 475 ? -9.030 -35.158 35.230 1.00 27.83 475 PRO A O 1
ATOM 3450 N N . GLY A 1 476 ? -9.993 -34.047 33.538 1.00 23.02 476 GLY A N 1
ATOM 3451 C CA . GLY A 1 476 ? -11.117 -34.984 33.415 1.00 23.02 476 GLY A CA 1
ATOM 3452 C C . GLY A 1 476 ? -12.262 -34.579 32.471 1.00 23.02 476 GLY A C 1
ATOM 3453 O O . GLY A 1 476 ? -13.147 -33.833 32.866 1.00 23.02 476 GLY A O 1
ATOM 3454 N N . ARG A 1 477 ? -12.262 -35.205 31.282 1.00 24.27 477 ARG A N 1
ATOM 3455 C CA . ARG A 1 477 ? -13.355 -35.499 30.317 1.00 24.27 477 ARG A CA 1
ATOM 3456 C C . ARG A 1 477 ? -14.068 -34.380 29.521 1.00 24.27 477 ARG A C 1
ATOM 3458 O O . ARG A 1 477 ? -14.706 -33.475 30.041 1.00 24.27 477 ARG A O 1
ATOM 3465 N N . LEU A 1 478 ? -14.000 -34.604 28.201 1.00 24.80 478 LEU A N 1
ATOM 3466 C CA . LEU A 1 478 ? -14.715 -34.031 27.053 1.00 24.80 478 LEU A CA 1
ATOM 3467 C C . LEU A 1 478 ? -16.249 -33.937 27.202 1.00 24.80 478 LEU A C 1
ATOM 3469 O O . LEU A 1 478 ? -16.865 -34.889 27.672 1.00 24.80 478 LEU A O 1
ATOM 3473 N N . LEU A 1 479 ? -16.869 -32.894 26.620 1.00 21.72 479 LEU A N 1
ATOM 3474 C CA . LEU A 1 479 ? -17.641 -32.993 25.360 1.00 21.72 479 LEU A CA 1
ATOM 3475 C C . LEU A 1 479 ? -18.212 -31.635 24.877 1.00 21.72 479 LEU A C 1
ATOM 3477 O O . LEU A 1 479 ? -18.424 -30.699 25.639 1.00 21.72 479 LEU A O 1
ATOM 3481 N N . ARG A 1 480 ? -18.385 -31.586 23.550 1.00 21.42 480 ARG A N 1
ATOM 3482 C CA . ARG A 1 480 ? -18.733 -30.510 22.597 1.00 21.42 480 ARG A CA 1
ATOM 3483 C C . ARG A 1 480 ? -19.964 -29.639 22.916 1.00 21.42 480 ARG A C 1
ATOM 3485 O O . ARG A 1 480 ? -20.963 -30.157 23.394 1.00 21.42 480 ARG A O 1
ATOM 3492 N N . GLY A 1 481 ? -19.971 -28.408 22.375 1.00 21.27 481 GLY A N 1
ATOM 3493 C CA . GLY A 1 481 ? -21.193 -27.831 21.782 1.00 21.27 481 GLY A CA 1
ATOM 3494 C C . GLY A 1 481 ? -21.404 -26.308 21.857 1.00 21.27 481 GLY A C 1
ATOM 3495 O O . GLY A 1 481 ? -21.899 -25.812 22.852 1.00 21.27 481 GLY A O 1
ATOM 3496 N N . TYR A 1 482 ? -21.192 -25.633 20.719 1.00 21.22 482 TYR A N 1
ATOM 3497 C CA . TYR A 1 482 ? -22.005 -24.527 20.164 1.00 21.22 482 TYR A CA 1
ATOM 3498 C C . TYR A 1 482 ? -21.858 -23.025 20.557 1.00 21.22 482 TYR A C 1
ATOM 3500 O O . TYR A 1 482 ? -21.969 -22.605 21.697 1.00 21.22 482 TYR A O 1
ATOM 3508 N N . ARG A 1 483 ? -21.768 -22.260 19.446 1.00 23.56 483 ARG A N 1
ATOM 3509 C CA . ARG A 1 483 ? -22.189 -20.889 19.056 1.00 23.56 483 ARG A CA 1
ATOM 3510 C C . ARG A 1 483 ? -21.560 -19.602 19.634 1.00 23.56 483 ARG A C 1
ATOM 3512 O O . ARG A 1 483 ? -21.508 -19.330 20.821 1.00 23.56 483 ARG A O 1
ATOM 3519 N N . ARG A 1 484 ? -21.131 -18.790 18.653 1.00 25.19 484 ARG A N 1
ATOM 3520 C CA . ARG A 1 484 ? -20.452 -17.486 18.661 1.00 25.19 484 ARG A CA 1
ATOM 3521 C C . ARG A 1 484 ? -21.369 -16.337 19.117 1.00 25.19 484 ARG A C 1
ATOM 3523 O O . ARG A 1 484 ? -22.482 -16.237 18.614 1.00 25.19 484 ARG A O 1
ATOM 3530 N N . SER A 1 485 ? -20.832 -15.392 19.895 1.00 23.36 485 SER A N 1
ATOM 3531 C CA . SER A 1 485 ? -21.233 -13.974 19.859 1.00 23.36 485 SER A CA 1
ATOM 3532 C C . SER A 1 485 ? -19.987 -13.072 19.891 1.00 23.36 485 SER A C 1
ATOM 3534 O O . SER A 1 485 ? -18.948 -13.433 20.448 1.00 23.36 485 SER A O 1
ATOM 3536 N N . SER A 1 486 ? -20.057 -11.949 19.178 1.00 23.03 486 SER A N 1
ATOM 3537 C CA . SER A 1 486 ? -18.933 -11.175 18.643 1.00 23.03 486 SER A CA 1
ATOM 3538 C C . SER A 1 486 ? -18.760 -9.806 19.317 1.00 23.03 486 SER A C 1
ATOM 3540 O O . SER A 1 486 ? -18.999 -8.785 18.682 1.00 23.03 486 SER A O 1
ATOM 3542 N N . ALA A 1 487 ? -18.304 -9.763 20.571 1.00 23.31 487 ALA A N 1
ATOM 3543 C CA . ALA A 1 487 ? -17.911 -8.512 21.242 1.00 23.31 487 ALA A CA 1
ATOM 3544 C C . ALA A 1 487 ? -16.374 -8.421 21.371 1.00 23.31 487 ALA A C 1
ATOM 3546 O O . ALA A 1 487 ? -15.736 -9.374 21.829 1.00 23.31 487 ALA A O 1
ATOM 3547 N N . ARG A 1 488 ? -15.764 -7.303 20.935 1.00 26.16 488 ARG A N 1
ATOM 3548 C CA . ARG A 1 488 ? -14.305 -7.034 20.989 1.00 26.16 488 ARG A CA 1
ATOM 3549 C C . ARG A 1 488 ? -13.995 -6.055 22.131 1.00 26.16 488 ARG A C 1
ATOM 3551 O O . ARG A 1 488 ? -14.723 -5.090 22.290 1.00 26.16 488 ARG A O 1
ATOM 3558 N N . TRP A 1 489 ? -12.905 -6.287 22.870 1.00 30.03 489 TRP A N 1
ATOM 3559 C CA . TRP A 1 489 ? -12.581 -5.610 24.142 1.00 30.03 489 TRP A CA 1
ATOM 3560 C C . TRP A 1 489 ? -11.201 -4.945 24.120 1.00 30.03 489 TRP A C 1
ATOM 3562 O O . TRP A 1 489 ? -10.268 -5.538 23.567 1.00 30.03 489 TRP A O 1
ATOM 3572 N N . MET A 1 490 ? -11.057 -3.769 24.754 1.00 27.70 490 MET A N 1
ATOM 3573 C CA . MET A 1 490 ? -9.783 -3.041 24.904 1.00 27.70 490 MET A CA 1
ATOM 3574 C C . MET A 1 490 ? -9.413 -2.744 26.378 1.00 27.70 490 MET A C 1
ATOM 3576 O O . MET A 1 490 ? -10.251 -2.280 27.148 1.00 27.70 490 MET A O 1
ATOM 3580 N N . CYS A 1 491 ? -8.155 -2.990 26.769 1.00 27.78 491 CYS A N 1
ATOM 3581 C CA . CYS A 1 491 ? -7.569 -2.714 28.087 1.00 27.78 491 CYS A CA 1
ATOM 3582 C C . CYS A 1 491 ? -6.210 -2.001 27.958 1.00 27.78 491 CYS A C 1
ATOM 3584 O O . CYS A 1 491 ? -5.457 -2.240 27.014 1.00 27.78 491 CYS A O 1
ATOM 3586 N N . TRP A 1 492 ? -5.888 -1.148 28.928 1.00 28.39 492 TRP A N 1
ATOM 3587 C CA . TRP A 1 492 ? -4.952 -0.038 28.747 1.00 28.39 492 TRP A CA 1
ATOM 3588 C C . TRP A 1 492 ? -3.929 0.106 29.884 1.00 28.39 492 TRP A C 1
ATOM 3590 O O . TRP A 1 492 ? -4.350 0.152 31.042 1.00 28.39 492 TRP A O 1
ATOM 3600 N N . PRO A 1 493 ? -2.614 0.219 29.599 1.00 22.52 493 PRO A N 1
ATOM 3601 C CA . PRO A 1 493 ? -1.603 0.543 30.606 1.00 22.52 493 PRO A CA 1
ATOM 3602 C C . PRO A 1 493 ? -1.447 2.065 30.802 1.00 22.52 493 PRO A C 1
ATOM 3604 O O . PRO A 1 493 ? -1.389 2.824 29.838 1.00 22.52 493 PRO A O 1
ATOM 3607 N N . THR A 1 494 ? -1.346 2.514 32.056 1.00 26.61 494 THR A N 1
ATOM 3608 C CA . THR A 1 494 ? -1.203 3.932 32.429 1.00 26.61 494 THR A CA 1
ATOM 3609 C C . THR A 1 494 ? 0.240 4.440 32.310 1.00 26.61 494 THR A C 1
ATOM 3611 O O . THR A 1 494 ? 1.181 3.772 32.741 1.00 26.61 494 THR A O 1
ATOM 3614 N N . ILE A 1 495 ? 0.400 5.666 31.797 1.00 21.91 495 ILE A N 1
ATOM 3615 C CA . ILE A 1 495 ? 1.636 6.464 31.835 1.00 21.91 495 ILE A CA 1
ATOM 3616 C C . ILE A 1 495 ? 1.787 7.094 33.231 1.00 21.91 495 ILE A C 1
ATOM 3618 O O . ILE A 1 495 ? 0.846 7.668 33.774 1.00 21.91 495 ILE A O 1
ATOM 3622 N N . SER A 1 496 ? 2.981 6.981 33.818 1.00 20.67 496 SER A N 1
ATOM 3623 C CA . SER A 1 496 ? 3.345 7.616 35.089 1.00 20.67 496 SER A CA 1
ATOM 3624 C C . SER A 1 496 ? 3.566 9.117 34.890 1.00 20.67 496 SER A C 1
ATOM 3626 O O . SER A 1 496 ? 4.590 9.527 34.349 1.00 20.67 496 SER A O 1
ATOM 3628 N N . ILE A 1 497 ? 2.638 9.945 35.370 1.00 21.66 497 ILE A N 1
ATOM 3629 C CA . ILE A 1 497 ? 2.877 11.377 35.574 1.00 21.66 497 ILE A CA 1
ATOM 3630 C C . ILE A 1 497 ? 3.488 11.523 36.974 1.00 21.66 497 ILE A C 1
ATOM 3632 O O . ILE A 1 497 ? 2.781 11.462 37.977 1.00 21.66 497 ILE A O 1
ATOM 3636 N N . ARG A 1 498 ? 4.820 11.645 37.070 1.00 21.12 498 ARG A N 1
ATOM 3637 C CA . ARG A 1 498 ? 5.483 12.062 38.319 1.00 21.12 498 ARG A CA 1
ATOM 3638 C C . ARG A 1 498 ? 5.525 13.593 38.372 1.00 21.12 498 ARG A C 1
ATOM 3640 O O . ARG A 1 498 ? 6.134 14.183 37.479 1.00 21.12 498 ARG A O 1
ATOM 3647 N N . PRO A 1 499 ? 4.978 14.249 39.407 1.00 23.48 499 PRO A N 1
ATOM 3648 C CA . PRO A 1 499 ? 5.251 15.661 39.635 1.00 23.48 499 PRO A CA 1
ATOM 3649 C C . PRO A 1 499 ? 6.723 15.843 40.046 1.00 23.48 499 PRO A C 1
ATOM 3651 O O . PRO A 1 499 ? 7.238 15.133 40.914 1.00 23.48 499 PRO A O 1
ATOM 3654 N N . LYS A 1 500 ? 7.420 16.784 39.394 1.00 24.41 500 LYS A N 1
ATOM 3655 C CA . LYS A 1 500 ? 8.758 17.252 39.787 1.00 24.41 500 LYS A CA 1
ATOM 3656 C C . LYS A 1 500 ? 8.646 17.972 41.136 1.00 24.41 500 LYS A C 1
ATOM 3658 O O . LYS A 1 500 ? 8.261 19.133 41.172 1.00 24.41 500 LYS A O 1
ATOM 3663 N N . ALA A 1 501 ? 9.012 17.301 42.224 1.00 26.88 501 ALA A N 1
ATOM 3664 C CA . ALA A 1 501 ? 9.315 17.951 43.496 1.00 26.88 501 ALA A CA 1
ATOM 3665 C C . ALA A 1 501 ? 10.839 18.006 43.680 1.00 26.88 501 ALA A C 1
ATOM 3667 O O . ALA A 1 501 ? 11.538 17.003 43.512 1.00 26.88 501 ALA A O 1
ATOM 3668 N N . ALA A 1 502 ? 11.337 19.209 43.962 1.00 25.67 502 ALA A N 1
ATOM 3669 C CA . ALA A 1 502 ? 12.740 19.534 44.167 1.00 25.67 502 ALA A CA 1
ATOM 3670 C C . ALA A 1 502 ? 13.363 18.697 45.299 1.00 25.67 502 ALA A C 1
ATOM 3672 O O . ALA A 1 502 ? 12.776 18.537 46.366 1.00 25.67 502 ALA A O 1
ATOM 3673 N N . ARG A 1 503 ? 14.573 18.176 45.069 1.00 23.97 503 ARG A N 1
ATOM 3674 C CA . ARG A 1 503 ? 15.422 17.593 46.116 1.00 23.97 503 ARG A CA 1
ATOM 3675 C C . ARG A 1 503 ? 16.330 18.687 46.681 1.00 23.97 503 ARG A C 1
ATOM 3677 O O . ARG A 1 503 ? 17.060 19.275 45.884 1.00 23.97 503 ARG A O 1
ATOM 3684 N N . PRO A 1 504 ? 16.409 18.890 48.004 1.00 25.47 504 PRO A N 1
ATOM 3685 C CA . PRO A 1 504 ? 17.643 19.330 48.618 1.00 25.47 504 PRO A CA 1
ATOM 3686 C C . PRO A 1 504 ? 18.562 18.121 48.840 1.00 25.47 504 PRO A C 1
ATOM 3688 O O . PRO A 1 504 ? 18.138 17.016 49.180 1.00 25.47 504 PRO A O 1
ATOM 3691 N N . SER A 1 505 ? 19.840 18.353 48.583 1.00 25.20 505 SER A N 1
ATOM 3692 C CA . SER A 1 505 ? 20.972 17.467 48.817 1.00 25.20 505 SER A CA 1
ATOM 3693 C C . SER A 1 505 ? 21.233 17.237 50.306 1.00 25.20 505 SER A C 1
ATOM 3695 O O . SER A 1 505 ? 21.275 18.208 51.052 1.00 25.20 505 SER A O 1
ATOM 3697 N N . ALA A 1 506 ? 21.542 16.001 50.700 1.00 26.31 506 ALA A N 1
ATOM 3698 C CA . ALA A 1 506 ? 22.699 15.681 51.545 1.00 26.31 506 ALA A CA 1
ATOM 3699 C C . ALA A 1 506 ? 22.802 14.162 51.735 1.00 26.31 506 ALA A C 1
ATOM 3701 O O . ALA A 1 506 ? 21.841 13.480 52.081 1.00 26.31 506 ALA A O 1
ATOM 3702 N N . ALA A 1 507 ? 23.997 13.648 51.473 1.00 24.28 507 ALA A N 1
ATOM 3703 C CA . ALA A 1 507 ? 24.426 12.300 51.784 1.00 24.28 507 ALA A CA 1
ATOM 3704 C C . ALA A 1 507 ? 24.706 12.158 53.288 1.00 24.28 507 ALA A C 1
ATOM 3706 O O . ALA A 1 507 ? 25.293 13.068 53.860 1.00 24.28 507 ALA A O 1
ATOM 3707 N N . ALA A 1 508 ? 24.362 11.011 53.884 1.00 26.28 508 ALA A N 1
ATOM 3708 C CA . ALA A 1 508 ? 25.172 10.309 54.892 1.00 26.28 508 ALA A CA 1
ATOM 3709 C C . ALA A 1 508 ? 24.428 9.077 55.452 1.00 26.28 508 ALA A C 1
ATOM 3711 O O . ALA A 1 508 ? 23.406 9.191 56.112 1.00 26.28 508 ALA A O 1
ATOM 3712 N N . CYS A 1 509 ? 24.994 7.902 55.167 1.00 22.42 509 CYS A N 1
ATOM 3713 C CA . CYS A 1 509 ? 25.357 6.846 56.118 1.00 22.42 509 CYS A CA 1
ATOM 3714 C C . CYS A 1 509 ? 24.411 6.379 57.256 1.00 22.42 509 CYS A C 1
ATOM 3716 O O . CYS A 1 509 ? 24.173 7.092 58.219 1.00 22.42 509 CYS A O 1
ATOM 3718 N N . ARG A 1 510 ? 24.214 5.044 57.233 1.00 24.00 510 ARG A N 1
ATOM 3719 C CA . ARG A 1 510 ? 24.172 4.057 58.345 1.00 24.00 510 ARG A CA 1
ATOM 3720 C C . ARG A 1 510 ? 22.823 3.766 59.041 1.00 24.00 510 ARG A C 1
ATOM 3722 O O . ARG A 1 510 ? 22.154 4.633 59.576 1.00 24.00 510 ARG A O 1
ATOM 3729 N N . ALA A 1 511 ? 22.485 2.471 59.031 1.00 22.62 511 ALA A N 1
ATOM 3730 C CA . ALA A 1 511 ? 21.475 1.767 59.842 1.00 22.62 511 ALA A CA 1
ATOM 3731 C C . ALA A 1 511 ? 21.925 1.619 61.324 1.00 22.62 511 ALA A C 1
ATOM 3733 O O . ALA A 1 511 ? 23.074 1.987 61.585 1.00 22.62 511 ALA A O 1
A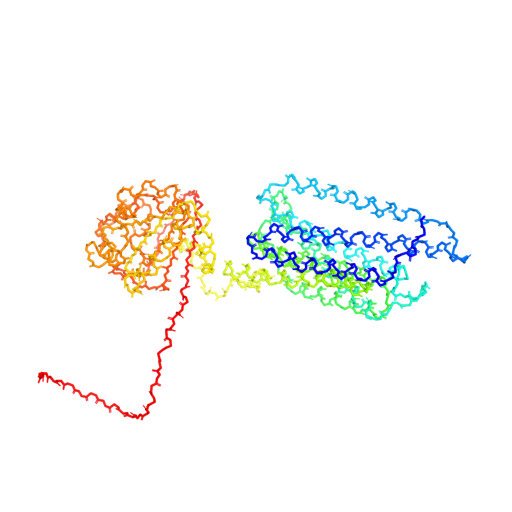TOM 3734 N N . PRO A 1 512 ? 21.175 0.979 62.266 1.00 29.16 512 PRO A N 1
ATOM 3735 C CA . PRO A 1 512 ? 19.791 0.454 62.278 1.00 29.16 512 PRO A CA 1
ATOM 3736 C C . PRO A 1 512 ? 18.913 0.966 63.475 1.00 29.16 512 PRO A C 1
ATOM 3738 O O . PRO A 1 512 ? 19.355 1.793 64.260 1.00 29.16 512 PRO A O 1
ATOM 3741 N N . MET A 1 513 ? 17.662 0.465 63.566 1.00 22.41 513 MET A N 1
ATOM 3742 C CA . MET A 1 513 ? 16.618 0.536 64.642 1.00 22.41 513 MET A CA 1
ATOM 3743 C C . MET A 1 513 ? 17.114 0.608 66.120 1.00 22.41 513 MET A C 1
ATOM 3745 O O . MET A 1 513 ? 18.235 0.148 66.329 1.00 22.41 513 MET A O 1
ATOM 3749 N N . PRO A 1 514 ? 16.318 1.014 67.168 1.00 29.95 514 PRO A N 1
ATOM 3750 C CA . PRO A 1 514 ? 14.878 0.699 67.388 1.00 29.95 514 PRO A CA 1
ATOM 3751 C C . PRO A 1 514 ? 13.980 1.689 68.209 1.00 29.95 514 PRO A C 1
ATOM 3753 O O . PRO A 1 514 ? 14.446 2.659 68.781 1.00 29.95 514 PRO A O 1
ATOM 3756 N N . CYS A 1 515 ? 12.678 1.347 68.265 1.00 21.59 515 CYS A N 1
ATOM 3757 C CA . CYS A 1 515 ? 11.660 1.471 69.342 1.00 21.59 515 CYS A CA 1
ATOM 3758 C C . CYS A 1 515 ? 11.422 2.742 70.202 1.00 21.59 515 CYS A C 1
ATOM 3760 O O . CYS A 1 515 ? 12.337 3.318 70.771 1.00 21.59 515 CYS A O 1
ATOM 3762 N N . CYS A 1 516 ? 10.115 2.937 70.486 1.00 24.14 516 CYS A N 1
ATOM 3763 C CA . CYS A 1 516 ? 9.474 3.716 71.572 1.00 24.14 516 CYS A CA 1
ATOM 3764 C C . CYS A 1 516 ? 9.602 5.246 71.491 1.00 24.14 516 CYS A C 1
ATOM 3766 O O . CYS A 1 516 ? 10.575 5.766 70.979 1.00 24.14 516 CYS A O 1
ATOM 3768 N N . ALA A 1 517 ? 8.733 6.077 72.054 1.00 24.12 517 ALA A N 1
ATOM 3769 C CA . ALA A 1 517 ? 7.329 6.080 72.459 1.00 24.12 517 ALA A CA 1
ATOM 3770 C C . ALA A 1 517 ? 7.089 7.530 72.948 1.00 24.12 517 ALA A C 1
ATOM 3772 O O . ALA A 1 517 ? 8.012 8.151 73.466 1.00 24.12 517 ALA A O 1
ATOM 3773 N N . THR A 1 518 ? 5.847 8.014 72.851 1.00 23.92 518 THR A N 1
ATOM 3774 C CA . THR A 1 518 ? 5.231 9.076 73.685 1.00 23.92 518 THR A CA 1
ATOM 3775 C C . THR A 1 518 ? 5.737 10.535 73.655 1.00 23.92 518 THR A C 1
ATOM 3777 O O . THR A 1 518 ? 6.826 10.850 74.110 1.00 23.92 518 THR A O 1
ATOM 3780 N N . ALA A 1 519 ? 4.779 11.397 73.280 1.00 24.42 519 ALA A N 1
ATOM 3781 C CA . ALA A 1 519 ? 4.294 12.593 73.989 1.00 24.42 519 ALA A CA 1
ATOM 3782 C C . ALA A 1 519 ? 5.185 13.845 74.119 1.00 24.42 519 ALA A C 1
ATOM 3784 O O . ALA A 1 519 ? 6.096 13.891 74.938 1.00 24.42 519 ALA A O 1
ATOM 3785 N N . ALA A 1 520 ? 4.776 14.909 73.421 1.00 30.86 520 ALA A N 1
ATOM 3786 C CA . ALA A 1 520 ? 4.213 16.135 74.005 1.00 30.86 520 ALA A CA 1
ATOM 3787 C C . ALA A 1 520 ? 3.447 16.903 72.918 1.00 30.86 520 ALA A C 1
ATOM 3789 O O . ALA A 1 520 ? 3.959 16.934 71.774 1.00 30.86 520 ALA A O 1
#

Mean predicted aligned error: 16.57 Å

InterPro domains:
  IPR012136 NADP transhydrogenase, beta subunit [PIRSF000204] (7-425)
  IPR029035 DHS-like NAD/FAD-binding domain superfamily [SSF52467] (321-425)
  IPR034300 NADP transhydrogenase beta-like domain [PF02233] (12-425)

Radius of gyration: 31.72 Å; Cα contacts (8 Å, |Δi|>4): 661; chains: 1; bounding box: 59×65×114 Å

Sequence (520 aa):
MSLGFVSMNLVTLLYLAASVCFIQALKGLSHPSTARRGNLFGMGGMAIAVATTVMLILKLQADAAADPLVGSDGGGLGLWLVLLGVVVGGAIGTLLARKVEMTRLPELVAAMHSLIGLAAVFIAVAAVAEPWAFGIVVGEGEPIPLGNKLELFIGTAVGAITFSGSVIAFGKLAGKFRFRLFQGAPVVFPGQHLLNLALAVAMIGLGITFALTQQWEPFIAMAAIAFVLGVLIIIPIGGADMPVVVSMLNSYSGWAAAGIGFSLNNSMLIIAGSLVGSSGAILSYIMCKAMNRSFFSVILGGFGGGTGAGAGEGGQQQRNVKSGSAEDASFLMANAETVIIVPGYGLAVARAQHALKELTEKLADAGVTVRYAIHPVAGRMPGHMNVLLAEAEVPYDQVVEMDDINSEFGQADVVLVLGANDVVEVQPDGRKLRRGASRVVQPRFFDTAVWRAGGMALRPGAGRRLTGRSRSTGPGRLLRGYRRSSARWMCWPTISIRPKAARPSAAACRAPMPCCATAA

Foldseek 3Di:
DPLVVDDPVNLVVLLVQLLVLQVQLVVLCVDPVSNVVSVVSNVVSVVSNVVSVLSVLVVVLVVLVPDPVRDPPDSPVVSVVVVVCCVVVVVVLVVCVVPDDPLLVLLNLLQVLLVLLVVLQVLLVVCLVAVVVLVQDVDPPDDGDLLLLLLSLLLLLLSLLLNLLSVLLNLLLVCPDPDLSSDLAADDDPCLVVVLVVLVVLLVVLSVVCSVPVDPVSVVSSSVSSNVSSSSQNRLAGNVLSSLSSLQSQLSSLSSQLSSCVSSVNPSSVSSSNVSNVVSVVVSCVVCVQVVHHSCCRRVNPPGPPPPPDDPPDDDPPADATADDVVVVLVQLLPWQEEEEEEAAQCVVVVCLLVVVVSVVVSVVSNHHYAYEYEQPGHDDGCPVVVSNVVSVPDVVRYDYLVVCLVVLLVGQEYEYEHDDPQADDDPDDDDDDPPDPDDDDDHSDPPRNQNHQYEYEDADDDDDPDDDDDDDDDDDDDDDDDDDDGHHYYYHDDDDDDDDDDDDDDDDDDDDDDDDDDD

pLDDT: mean 74.22, std 24.35, range [20.67, 97.69]

Secondary structure (DSSP, 8-state):
---TT--HHHHHHHHHHHHHHHHHHHHHHTSTTTHHHHHHHHHHHHHHHHHHHHHHHHHHHHHHHT-TTS--S-HHHHHHHHHHHHHHHHHHHHHHHHHS-GGGHHHHHHHHHHHHHHHHHHHHHHHHH-GGGGTSSSSTTPPPPHHHHHHHHHHHHHHHHHHHHHHHHHHHHH----SGGGSSS----TTHHHHHHHHHHHHHHHHHHHHHH--HHHHHHHHHHHHHHHHHHHTTS-GGGHHHHHHHHHHHHHHHHHHHHHHTT-HHHHHHHHHHHHHHHHHHHHHHHHTT--HHHHHTTSTTS---S---S-------EE---HHHHHHHHHT-SEEEEEE-HHHHHHT-HHHHHHHHHHHHHTT-EEEEEE-TT-SSSTTHHHHHHHHTT--GGGEEEHHHHTTGGGT-SEEEEES--TTTPPPSS-----TT--------STTTSTTTSEEEEE-SSSPPPSS---------------------EEEEPPP-----PPPPP---------------

Organism: Stenotrophomonas maltophilia (NCBI:txid40324)

Solvent-accessible surface area (backbone atoms only — not comparable to full-atom values): 29074 Å² total; per-residue (Å²): 128,87,63,81,82,72,43,73,66,53,47,54,52,44,32,50,50,18,40,52,22,44,53,49,12,58,60,19,54,76,36,84,92,37,27,69,60,6,51,49,29,36,55,50,14,50,51,44,40,54,52,44,52,52,51,50,52,57,45,54,51,54,56,48,69,67,38,94,86,49,79,90,82,60,82,65,58,60,57,50,52,52,52,50,49,52,52,54,52,51,49,52,50,51,55,50,66,73,70,58,54,82,90,49,46,70,30,54,54,18,47,51,36,15,55,51,3,46,48,34,30,53,52,34,53,47,44,70,73,43,32,40,84,57,66,62,31,96,46,85,90,56,78,72,50,58,66,42,37,47,24,36,39,51,8,25,36,37,3,26,22,18,19,32,24,18,51,41,48,18,34,20,64,62,61,77,50,88,52,74,75,18,36,41,58,55,52,83,63,93,62,49,71,60,51,54,48,52,50,51,54,51,27,51,51,25,38,51,48,18,37,76,66,71,44,64,66,35,46,53,52,21,41,53,44,21,32,51,47,16,37,64,60,46,37,26,36,35,46,89,51,39,70,43,50,46,29,41,37,39,10,34,29,12,46,9,38,19,25,43,11,58,40,54,73,33,65,40,38,31,50,52,11,46,52,40,16,53,50,19,48,53,50,24,50,52,49,23,56,55,68,74,42,59,61,66,34,55,63,59,31,71,70,55,72,64,93,64,80,77,90,73,89,81,73,78,81,76,71,76,73,33,48,81,55,78,66,58,54,51,51,55,58,69,72,26,65,28,36,39,35,30,62,18,45,44,34,66,77,65,67,38,47,55,63,50,43,55,53,48,52,58,36,43,76,67,68,25,47,65,36,36,43,40,52,78,70,30,48,93,44,79,56,40,54,61,54,49,38,52,75,42,66,51,62,67,90,38,55,37,52,48,85,73,48,49,74,48,26,71,75,27,54,33,32,45,32,34,33,50,53,82,61,74,60,81,77,86,67,97,67,75,78,67,93,83,66,94,66,77,92,64,93,53,70,62,95,65,22,66,73,64,18,50,36,38,38,45,45,82,70,96,72,85,73,97,73,80,83,91,77,91,84,89,89,84,84,89,84,88,85,89,86,90,82,92,74,75,47,40,44,38,82,75,82,86,84,75,83,90,72,88,78,84,88,81,90,80,86,85,87,81,89,83,84,88,78,84,88,134